Protein AF-0000000066930945 (afdb_homodimer)

Sequence (714 aa):
MKAARYYGVRDVRVEDVQRPQPKDGEILVQIAWCGICGSDLKNYTAGSFGTPTKDRPDIHTGDRLPVTLGHEACGRVAETTAGCPLKVGQAVVIDPRLYCLQCRPCLEKNTHLCDKPGFLGLSGGGGGGFSEYVAVRWQQCYPVPDSLLDNASLIEPLAVARHGLRVSKLKSFQDKTALVLGGGPIGQAVIHNLKAAGTAQILVSEPAALRKAQAANIPSIVLDPKTTNVAEEVKRRTDGVGADVVFDCAGVPSALLAGIDALKKRGTYVMIASWDKPIEVPLVGWMSKEITLEAALAYSDEDFRGVVDDFVAGKFQGAEKMITSRIVLNDFVQQGLQQLLDSKDACVKVLVTPTTAMKAARYYGVRDVRVEDVQRPQPKDGEILVQIAWCGICGSDLKNYTAGSFGTPTKDRPDIHTGDRLPVTLGHEACGRVAETTAGCPLKVGQAVVIDPRLYCLQCRPCLEKNTHLCDKPGFLGLSGGGGGGFSEYVAVRWQQCYPVPDSLLDNASLIEPLAVARHGLRVSKLKSFQDKTALVLGGGPIGQAVIHNLKAAGTAQILVSEPAALRKAQAANIPSIVLDPKTTNVAEEVKRRTDGVGADVVFDCAGVPSALLAGIDALKKRGTYVMIASWDKPIEVPLVGWMSKEITLEAALAYSDEDFRGVVDDFVAGKFQGAEKMITSRIVLNDFVQQGLQQLLDSKDACVKVLVTPTTA

Structure (mmCIF, N/CA/C/O backbone):
data_AF-0000000066930945-model_v1
#
loop_
_entity.id
_entity.type
_entity.pdbx_description
1 polymer 'Chlorophyll synthesis pathway protein BchC'
#
loop_
_atom_site.group_PDB
_atom_site.id
_atom_site.type_symbol
_atom_site.label_atom_id
_atom_site.label_alt_id
_atom_site.label_comp_id
_atom_site.label_asym_id
_atom_site.label_entity_id
_atom_site.label_seq_id
_atom_site.pdbx_PDB_ins_code
_atom_site.Cartn_x
_atom_site.Cartn_y
_atom_site.Cartn_z
_atom_site.occupancy
_atom_site.B_iso_or_equiv
_atom_site.auth_seq_id
_atom_site.auth_comp_id
_atom_site.auth_asym_id
_atom_site.auth_atom_id
_atom_site.pdbx_PDB_model_num
ATOM 1 N N . MET A 1 1 ? -13.367 41.375 15.047 1 95 1 MET A N 1
ATOM 2 C CA . MET A 1 1 ? -11.969 41 14.852 1 95 1 MET A CA 1
ATOM 3 C C . MET A 1 1 ? -11.688 40.688 13.391 1 95 1 MET A C 1
ATOM 5 O O . MET A 1 1 ? -12.594 40.312 12.641 1 95 1 MET A O 1
ATOM 9 N N . LYS A 1 2 ? -10.508 40.844 13.039 1 96.19 2 LYS A N 1
ATOM 10 C CA . LYS A 1 2 ? -10.141 40.531 11.664 1 96.19 2 LYS A CA 1
ATOM 11 C C . LYS A 1 2 ? -9.977 39.031 11.445 1 96.19 2 LYS A C 1
ATOM 13 O O . LYS A 1 2 ? -9.461 38.312 12.312 1 96.19 2 LYS A O 1
ATOM 18 N N . ALA A 1 3 ? -10.453 38.531 10.273 1 97.75 3 ALA A N 1
ATOM 19 C CA . ALA A 1 3 ? -10.32 37.125 9.914 1 97.75 3 ALA A CA 1
ATOM 20 C C . ALA A 1 3 ? -10.289 36.969 8.398 1 97.75 3 ALA A C 1
ATOM 22 O O . ALA A 1 3 ? -10.93 37.719 7.668 1 97.75 3 ALA A O 1
ATOM 23 N N . ALA A 1 4 ? -9.547 36.031 7.945 1 98.12 4 ALA A N 1
ATOM 24 C CA . ALA A 1 4 ? -9.609 35.625 6.547 1 98.12 4 ALA A CA 1
ATOM 25 C C . ALA A 1 4 ? -10.734 34.625 6.316 1 98.12 4 ALA A C 1
ATOM 27 O O . ALA A 1 4 ? -10.609 33.438 6.641 1 98.12 4 ALA A O 1
ATOM 28 N N . ARG A 1 5 ? -11.773 35.062 5.66 1 97.94 5 ARG A N 1
ATOM 29 C CA . ARG A 1 5 ? -12.984 34.281 5.449 1 97.94 5 ARG A CA 1
ATOM 30 C C . ARG A 1 5 ? -13 33.656 4.055 1 97.94 5 ARG A C 1
ATOM 32 O O . ARG A 1 5 ? -12.828 34.375 3.055 1 97.94 5 ARG A O 1
ATOM 39 N N . TYR A 1 6 ? -13.156 32.344 4.039 1 98.25 6 TYR A N 1
ATOM 40 C CA . TYR A 1 6 ? -13.266 31.609 2.789 1 98.25 6 TYR A CA 1
ATOM 41 C C . TYR A 1 6 ? -14.719 31.453 2.369 1 98.25 6 TYR A C 1
ATOM 43 O O . TYR A 1 6 ? -15.508 30.812 3.064 1 98.25 6 TYR A O 1
ATOM 51 N N . TYR A 1 7 ? -15.078 32.031 1.288 1 97.81 7 TYR A N 1
ATOM 52 C CA . TYR A 1 7 ? -16.453 31.984 0.778 1 97.81 7 TYR A CA 1
ATOM 53 C C . TYR A 1 7 ? -16.578 30.953 -0.34 1 97.81 7 TYR A C 1
ATOM 55 O O . TYR A 1 7 ? -17.688 30.578 -0.724 1 97.8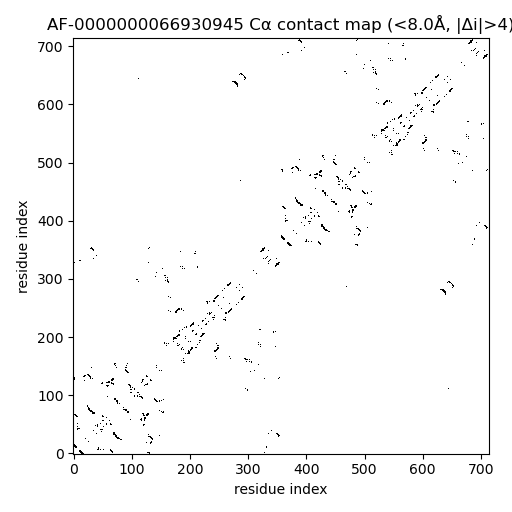1 7 TYR A O 1
ATOM 63 N N . GLY A 1 8 ? -15.492 30.531 -0.854 1 96.75 8 GLY A N 1
ATOM 64 C CA . GLY A 1 8 ? -15.422 29.609 -1.981 1 96.75 8 GLY A CA 1
ATOM 65 C C . GLY A 1 8 ? -14.195 29.812 -2.848 1 96.75 8 GLY A C 1
ATOM 66 O O . GLY A 1 8 ? -13.305 30.594 -2.496 1 96.75 8 GLY A O 1
ATOM 67 N N . VAL A 1 9 ? -14.141 29.172 -3.967 1 96.69 9 VAL A N 1
ATOM 68 C CA . VAL A 1 9 ? -12.984 29.188 -4.863 1 96.69 9 VAL A CA 1
ATOM 69 C C . VAL A 1 9 ? -12.672 30.609 -5.285 1 96.69 9 VAL A C 1
ATOM 71 O O . VAL A 1 9 ? -13.547 31.328 -5.781 1 96.69 9 VAL A O 1
ATOM 74 N N . ARG A 1 10 ? -11.43 31.047 -5.035 1 96.94 10 ARG A N 1
ATOM 75 C CA . ARG A 1 10 ? -10.883 32.344 -5.398 1 96.94 10 ARG A CA 1
ATOM 76 C C . ARG A 1 10 ? -11.633 33.469 -4.699 1 96.94 10 ARG A C 1
ATOM 78 O O . ARG A 1 10 ? -11.633 34.625 -5.164 1 96.94 10 ARG A O 1
ATOM 85 N N . ASP A 1 11 ? -12.312 33.125 -3.635 1 97.69 11 ASP A N 1
ATOM 86 C CA . ASP A 1 11 ? -13.062 34.125 -2.877 1 97.69 11 ASP A CA 1
ATOM 87 C C . ASP A 1 11 ? -12.742 34.031 -1.388 1 97.69 11 ASP A C 1
ATOM 89 O O . ASP A 1 11 ? -13.5 33.469 -0.615 1 97.69 11 ASP A O 1
ATOM 93 N N . VAL A 1 12 ? -11.641 34.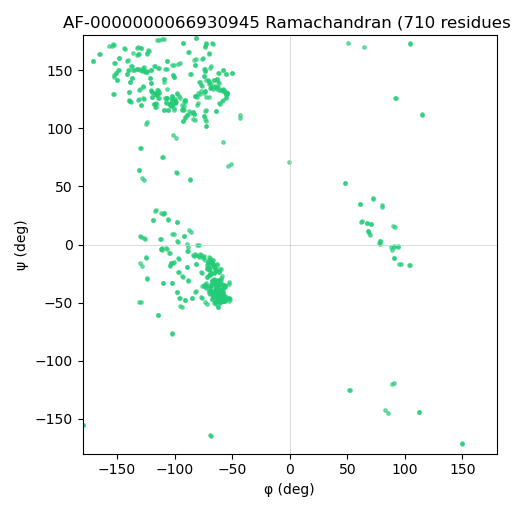656 -1.009 1 98.12 12 VAL A N 1
ATOM 94 C CA . VAL A 1 12 ? -11.219 34.812 0.377 1 98.12 12 VAL A CA 1
ATOM 95 C C . VAL A 1 12 ? -11.133 36.312 0.712 1 98.12 12 VAL A C 1
ATOM 97 O O . VAL A 1 12 ? -10.539 37.094 -0.034 1 98.12 12 VAL A O 1
ATOM 100 N N . ARG A 1 13 ? -11.719 36.688 1.812 1 97.81 13 ARG A N 1
ATOM 101 C CA . ARG A 1 13 ? -11.773 38.094 2.209 1 97.81 13 ARG A CA 1
ATOM 102 C C . ARG A 1 13 ? -11.32 38.281 3.654 1 97.81 13 ARG A C 1
ATOM 104 O O . ARG A 1 13 ? -11.688 37.469 4.523 1 97.81 13 ARG A O 1
ATOM 111 N N . VAL A 1 14 ? -10.492 39.25 3.822 1 97.38 14 VAL A N 1
ATOM 112 C CA . VAL A 1 14 ? -10.188 39.625 5.191 1 97.38 14 VAL A CA 1
ATOM 113 C C . VAL A 1 14 ? -11.219 40.656 5.672 1 97.38 14 VAL A C 1
ATOM 115 O O . VAL A 1 14 ? -11.297 41.781 5.145 1 97.38 14 VAL A O 1
ATOM 118 N N . GLU A 1 15 ? -11.953 40.25 6.617 1 96.75 15 GLU A N 1
ATOM 119 C CA . GLU A 1 15 ? -13.047 41.125 7.062 1 96.75 15 GLU A CA 1
ATOM 120 C C . GLU A 1 15 ? -13.234 41.031 8.578 1 96.75 15 GLU A C 1
ATOM 122 O O . GLU A 1 15 ? -12.594 40.219 9.242 1 96.75 15 GLU A O 1
ATOM 127 N N . ASP A 1 16 ? -14.047 41.969 9.07 1 96.81 16 ASP A N 1
ATOM 128 C CA . ASP A 1 16 ? -14.375 41.938 10.492 1 96.81 16 ASP A CA 1
ATOM 129 C C . ASP A 1 16 ? -15.492 40.938 10.789 1 96.81 16 ASP A C 1
ATOM 131 O O . ASP A 1 16 ? -16.531 40.969 10.133 1 96.81 16 ASP A O 1
ATOM 135 N N . VAL A 1 17 ? -15.203 40.094 11.719 1 96.25 17 VAL A N 1
ATOM 136 C CA . VAL A 1 17 ? -16.188 39.125 12.164 1 96.25 17 VAL A CA 1
ATOM 137 C C . VAL A 1 17 ? -16.328 39.156 13.688 1 96.25 17 VAL A C 1
ATOM 139 O O . VAL A 1 17 ? -15.547 39.844 14.359 1 96.25 17 VAL A O 1
ATOM 142 N N . GLN A 1 18 ? -17.328 38.5 14.18 1 95.38 18 GLN A N 1
ATOM 143 C CA . GLN A 1 18 ? -17.484 38.438 15.625 1 95.38 18 GLN A CA 1
ATOM 144 C C . GLN A 1 18 ? -16.375 37.594 16.266 1 95.38 18 GLN A C 1
ATOM 146 O O . GLN A 1 18 ? -15.992 36.562 15.734 1 95.38 18 GLN A O 1
ATOM 151 N N . ARG A 1 19 ? -15.875 38.156 17.344 1 95.56 19 ARG A N 1
ATOM 152 C CA . ARG A 1 19 ? -14.938 37.375 18.141 1 95.56 19 ARG A CA 1
ATOM 153 C C . ARG A 1 19 ? -15.594 36.062 18.609 1 95.56 19 ARG A C 1
ATOM 155 O O . ARG A 1 19 ? -16.734 36.062 19.062 1 95.56 19 ARG A O 1
ATOM 162 N N . PRO A 1 20 ? -14.93 34.969 18.453 1 95.56 20 PRO A N 1
ATOM 163 C CA . PRO A 1 20 ? -15.547 33.719 18.875 1 95.56 20 PRO A CA 1
ATOM 164 C C . PRO A 1 20 ? -15.82 33.656 20.391 1 95.56 20 PRO A C 1
ATOM 166 O O . PRO A 1 20 ? -15.039 34.219 21.172 1 95.56 20 PRO A O 1
ATOM 169 N N . GLN A 1 21 ? -16.875 33.094 20.719 1 93.88 21 GLN A N 1
ATOM 170 C CA . GLN A 1 21 ? -17.219 32.875 22.109 1 93.88 21 GLN A CA 1
ATOM 171 C C . GLN A 1 21 ? -16.922 31.422 22.516 1 93.88 21 GLN A C 1
ATOM 173 O O . GLN A 1 21 ? -17.562 30.5 22.016 1 93.88 21 GLN A O 1
ATOM 178 N N . PRO A 1 22 ? -15.992 31.25 23.438 1 95.5 22 PRO A N 1
ATOM 179 C CA . PRO A 1 22 ? -15.648 29.891 23.844 1 95.5 22 PRO A CA 1
ATOM 180 C C . PRO A 1 22 ? -16.828 29.141 24.453 1 95.5 22 PRO A C 1
ATOM 182 O O . PRO A 1 22 ? -17.578 29.719 25.25 1 95.5 22 PRO A O 1
ATOM 185 N N . LYS A 1 23 ? -17.016 27.938 24.016 1 93.25 23 LYS A N 1
ATOM 186 C CA . LYS A 1 23 ? -17.969 27.031 24.656 1 93.25 23 LYS A CA 1
ATOM 187 C C . LYS A 1 23 ? -17.359 26.375 25.891 1 93.25 23 LYS A C 1
ATOM 189 O O . LYS A 1 23 ? -16.219 26.672 26.25 1 93.25 23 LYS A O 1
ATOM 194 N N . ASP A 1 24 ? -18.219 25.562 26.547 1 92.06 24 ASP A N 1
ATOM 195 C CA . ASP A 1 24 ? -17.734 24.844 27.719 1 92.06 24 ASP A CA 1
ATOM 196 C C . ASP A 1 24 ? -16.5 24.016 27.375 1 92.06 24 ASP A C 1
ATOM 198 O O . ASP A 1 24 ? -16.484 23.281 26.391 1 92.06 24 ASP A O 1
ATOM 202 N N . GLY A 1 25 ? -15.43 24.234 28.156 1 94.69 25 GLY A N 1
ATOM 203 C CA . GLY A 1 25 ? -14.203 23.484 27.969 1 94.69 25 GLY A CA 1
ATOM 204 C C . GLY A 1 25 ? -13.258 24.125 26.969 1 94.69 25 GLY A C 1
ATOM 205 O O . GLY A 1 25 ? -12.125 23.688 26.797 1 94.69 25 GLY A O 1
ATOM 206 N N . GLU A 1 26 ? -13.711 25.188 26.359 1 97 26 GLU A N 1
ATOM 207 C CA . GLU A 1 26 ? -12.891 25.891 25.375 1 97 26 GLU A CA 1
ATOM 208 C C . GLU A 1 26 ? -12.25 27.141 25.984 1 97 26 GLU A C 1
ATOM 210 O O . GLU A 1 26 ? -12.727 27.656 26.984 1 97 26 GLU A O 1
ATOM 215 N N . ILE A 1 27 ? -11.188 27.531 25.438 1 98.25 27 ILE A N 1
ATOM 216 C CA . ILE A 1 27 ? -10.484 28.75 25.797 1 98.25 27 ILE A CA 1
ATOM 217 C C . ILE A 1 27 ? -10.32 29.625 24.547 1 98.25 27 ILE A C 1
ATOM 219 O O . ILE A 1 27 ? -10.523 29.172 23.422 1 98.25 27 ILE A O 1
ATOM 223 N N . LEU A 1 28 ? -10.016 30.812 24.797 1 98.19 28 LEU A N 1
ATOM 224 C CA . LEU A 1 28 ? -9.711 31.734 23.703 1 98.19 28 LEU A CA 1
ATOM 225 C C . LEU A 1 28 ? -8.211 31.938 23.562 1 98.19 28 LEU A C 1
ATOM 227 O O . LEU A 1 28 ? -7.516 32.188 24.562 1 98.19 28 LEU A O 1
ATOM 231 N N . VAL A 1 29 ? -7.715 31.766 22.422 1 98.38 29 VAL A N 1
ATOM 232 C CA . VAL A 1 29 ? -6.301 31.984 22.125 1 98.38 29 VAL A CA 1
ATOM 233 C C . VAL A 1 29 ? -6.133 33.156 21.188 1 98.38 29 VAL A C 1
ATOM 235 O O . VAL A 1 29 ? -6.816 33.25 20.156 1 98.38 29 VAL A O 1
ATOM 238 N N . GLN A 1 30 ? -5.324 34.125 21.562 1 98.31 30 GLN A N 1
ATOM 239 C CA . GLN A 1 30 ? -4.922 35.188 20.656 1 98.31 30 GLN A CA 1
ATOM 240 C C . GLN A 1 30 ? -3.805 34.719 19.734 1 98.31 30 GLN A C 1
ATOM 242 O O . GLN A 1 30 ? -2.699 34.406 20.188 1 98.31 30 GLN A O 1
ATOM 247 N N . ILE A 1 31 ? -4.051 34.781 18.453 1 98.56 31 ILE A N 1
ATOM 248 C CA . ILE A 1 31 ? -3.143 34.156 17.484 1 98.56 31 ILE A CA 1
ATOM 249 C C . ILE A 1 31 ? -1.903 35.062 17.328 1 98.56 31 ILE A C 1
ATOM 251 O O . ILE A 1 31 ? -2.012 36.281 17.219 1 98.56 31 ILE A O 1
ATOM 255 N N . ALA A 1 32 ? -0.769 34.406 17.406 1 98.31 32 ALA A N 1
ATOM 256 C CA . ALA A 1 32 ? 0.491 35.094 17.094 1 98.31 32 ALA A CA 1
ATOM 257 C C . ALA A 1 32 ? 0.895 34.844 15.648 1 98.31 32 ALA A C 1
ATOM 259 O O . ALA A 1 32 ? 1.149 35.781 14.898 1 98.31 32 ALA A O 1
ATOM 260 N N . TRP A 1 33 ? 0.952 33.594 15.258 1 98.5 33 TRP A N 1
ATOM 261 C CA . TRP A 1 33 ? 1.327 33.188 13.906 1 98.5 33 TRP A CA 1
ATOM 262 C C . TRP A 1 33 ? 0.492 32.031 13.438 1 98.5 33 TRP A C 1
ATOM 264 O O . TRP A 1 33 ? 0.092 31.172 14.242 1 98.5 33 TRP A O 1
ATOM 274 N N . CYS A 1 34 ? 0.205 31.953 12.203 1 98.69 34 CYS A N 1
ATOM 275 C CA . CYS A 1 34 ? -0.412 30.812 11.531 1 98.69 34 CYS A CA 1
ATOM 276 C C . CYS A 1 34 ? 0.222 30.578 10.164 1 98.69 34 CYS A C 1
ATOM 278 O O . CYS A 1 34 ? 0.419 31.531 9.398 1 98.69 34 CYS A O 1
ATOM 280 N N . GLY A 1 35 ? 0.567 29.359 9.93 1 98.25 35 GLY A N 1
ATOM 281 C CA . GLY A 1 35 ? 1.176 29.047 8.648 1 98.25 35 GLY A CA 1
ATOM 282 C C . GLY A 1 35 ? 0.158 28.75 7.562 1 98.25 35 GLY A C 1
ATOM 283 O O . GLY A 1 35 ? -0.917 28.219 7.836 1 98.25 35 GLY A O 1
ATOM 284 N N . ILE A 1 36 ? 0.513 29.125 6.336 1 97.56 36 ILE A N 1
ATOM 285 C CA . ILE A 1 36 ? -0.305 28.75 5.188 1 97.56 36 ILE A CA 1
ATOM 286 C C . ILE A 1 36 ? 0.041 27.328 4.75 1 97.56 36 ILE A C 1
ATOM 288 O O . ILE A 1 36 ? 1.217 27 4.59 1 97.56 36 ILE A O 1
ATOM 292 N N . CYS A 1 37 ? -0.924 26.516 4.637 1 95.94 37 CYS A N 1
ATOM 293 C CA . CYS A 1 37 ? -0.75 25.125 4.254 1 95.94 37 CYS A CA 1
ATOM 294 C C . CYS A 1 37 ? -1.228 24.891 2.824 1 95.94 37 CYS A C 1
ATOM 296 O O . CYS A 1 37 ? -1.98 25.688 2.275 1 95.94 37 CYS A O 1
ATOM 298 N N . GLY A 1 38 ? -0.715 23.812 2.203 1 92.5 38 GLY A N 1
ATOM 299 C CA . GLY A 1 38 ? -1.204 23.422 0.89 1 92.5 38 GLY A CA 1
ATOM 300 C C . GLY A 1 38 ? -2.713 23.281 0.834 1 92.5 38 GLY A C 1
ATOM 301 O O . GLY A 1 38 ? -3.33 23.547 -0.198 1 92.5 38 GLY A O 1
ATOM 302 N N . SER A 1 39 ? -3.324 22.859 1.873 1 93.44 39 SER A N 1
ATOM 303 C CA . SER A 1 39 ? -4.777 22.719 1.93 1 93.44 39 SER A CA 1
ATOM 304 C C . SER A 1 39 ? -5.473 24.062 1.771 1 93.44 39 SER A C 1
ATOM 306 O O . SER A 1 39 ? -6.562 24.141 1.201 1 93.44 39 SER A O 1
ATOM 308 N N . ASP A 1 40 ? -4.891 25.094 2.256 1 96.06 40 ASP A N 1
ATOM 309 C CA . ASP A 1 40 ? -5.445 26.438 2.043 1 96.06 40 ASP A CA 1
ATOM 310 C C . ASP A 1 40 ? -5.434 26.797 0.562 1 96.06 40 ASP A C 1
ATOM 312 O O . ASP A 1 40 ? -6.406 27.359 0.048 1 96.06 40 ASP A O 1
ATOM 316 N N . LEU A 1 41 ? -4.336 26.484 -0.059 1 94.62 41 LEU A N 1
ATOM 317 C CA . LEU A 1 41 ? -4.199 26.766 -1.483 1 94.62 41 LEU A CA 1
ATOM 318 C C . LEU A 1 41 ? -5.191 25.953 -2.301 1 94.62 41 LEU A C 1
ATOM 320 O O . LEU A 1 41 ? -5.777 26.453 -3.26 1 94.62 41 LEU A O 1
ATOM 324 N N . LYS A 1 42 ? -5.316 24.688 -1.904 1 93.69 42 LYS A N 1
ATOM 325 C CA . LYS A 1 42 ? -6.266 23.828 -2.598 1 93.69 42 LYS A CA 1
ATOM 326 C C . LYS A 1 42 ? -7.691 24.359 -2.475 1 93.69 42 LYS A C 1
ATOM 328 O O . LYS A 1 42 ? -8.445 24.359 -3.447 1 93.69 42 LYS A O 1
ATOM 333 N N . ASN A 1 43 ? -8.055 24.734 -1.313 1 94.81 43 ASN A N 1
ATOM 334 C CA . ASN A 1 43 ? -9.367 25.344 -1.129 1 94.81 43 ASN A CA 1
ATOM 335 C C . ASN A 1 43 ? -9.531 26.594 -1.995 1 94.81 43 ASN A C 1
ATOM 337 O O . ASN A 1 43 ? -10.57 26.781 -2.635 1 94.81 43 ASN A O 1
ATOM 341 N N . TYR A 1 44 ? -8.5 27.375 -2.037 1 96.75 44 TYR A N 1
ATOM 342 C CA . TYR A 1 44 ? -8.547 28.625 -2.773 1 96.75 44 TYR A CA 1
ATOM 343 C C . TYR A 1 44 ? -8.656 28.391 -4.273 1 96.75 44 TYR A C 1
ATOM 345 O O . TYR A 1 44 ? -9.328 29.141 -4.984 1 96.75 44 TYR A O 1
ATOM 353 N N . THR A 1 45 ? -8.102 27.312 -4.797 1 95 45 THR A N 1
ATOM 354 C CA . THR A 1 45 ? -8.008 27.125 -6.242 1 95 45 THR A CA 1
ATOM 355 C C . THR A 1 45 ? -9.078 26.156 -6.734 1 95 45 THR A C 1
ATOM 357 O O . THR A 1 45 ? -9.531 26.25 -7.879 1 95 45 THR A O 1
ATOM 360 N N . ALA A 1 46 ? -9.445 25.172 -5.941 1 91.5 46 ALA A N 1
ATOM 361 C CA . ALA A 1 46 ? -10.305 24.094 -6.441 1 91.5 46 ALA A CA 1
ATOM 362 C C . ALA A 1 46 ? -11.508 23.891 -5.527 1 91.5 46 ALA A C 1
ATOM 364 O O . ALA A 1 46 ? -12.555 23.406 -5.965 1 91.5 46 ALA A O 1
ATOM 365 N N . GLY A 1 47 ? -11.383 24.359 -4.445 1 87.56 47 GLY A N 1
ATOM 366 C CA . GLY A 1 47 ? -12.453 24.203 -3.471 1 87.56 47 GLY A CA 1
ATOM 367 C C . GLY A 1 47 ? -12.68 22.75 -3.07 1 87.56 47 GLY A C 1
ATOM 368 O O . GLY A 1 47 ? -12.25 21.828 -3.773 1 87.56 47 GLY A O 1
ATOM 369 N N . SER A 1 48 ? -13.453 22.641 -2.092 1 86.62 48 SER A N 1
ATOM 370 C CA . SER A 1 48 ? -13.914 22.078 -0.823 1 86.62 48 SER A CA 1
ATOM 371 C C . SER A 1 48 ? -12.984 20.984 -0.331 1 86.62 48 SER A C 1
ATOM 373 O O . SER A 1 48 ? -13.375 19.812 -0.255 1 86.62 48 SER A O 1
ATOM 375 N N . PHE A 1 49 ? -11.828 21.328 0.095 1 89.06 49 PHE A N 1
ATOM 376 C CA . PHE A 1 49 ? -10.852 20.453 0.726 1 89.06 49 PHE A CA 1
ATOM 377 C C . PHE A 1 49 ? -10.898 20.594 2.242 1 89.06 49 PHE A C 1
ATOM 379 O O . PHE A 1 49 ? -10.242 21.469 2.807 1 89.06 49 PHE A O 1
ATOM 386 N N . GLY A 1 50 ? -11.672 19.781 2.832 1 91.56 50 GLY A N 1
ATOM 387 C CA . GLY A 1 50 ? -11.844 19.828 4.273 1 91.56 50 GLY A CA 1
ATOM 388 C C . GLY A 1 50 ? -12.773 20.938 4.734 1 91.56 50 GLY A C 1
ATOM 389 O O . GLY A 1 50 ? -12.953 21.141 5.934 1 91.56 50 GLY A O 1
ATOM 390 N N . THR A 1 51 ? -13.297 21.688 3.812 1 96.19 51 THR A N 1
ATOM 391 C CA . THR A 1 51 ? -14.227 22.781 4.125 1 96.19 51 THR A CA 1
ATOM 392 C C . THR A 1 51 ? -15.648 22.391 3.725 1 96.19 51 THR A C 1
ATOM 394 O O . THR A 1 51 ? -15.852 21.609 2.803 1 96.19 51 THR A O 1
ATOM 397 N N . PRO A 1 52 ? -16.578 22.938 4.438 1 96.31 52 PRO A N 1
ATOM 398 C CA . PRO A 1 52 ? -17.969 22.719 4.012 1 96.31 52 PRO A CA 1
ATOM 399 C C . PRO A 1 52 ? -18.328 23.5 2.752 1 96.31 52 PRO A C 1
ATOM 401 O O . PRO A 1 52 ? -17.484 24.219 2.201 1 96.31 52 PRO A O 1
ATOM 404 N N . THR A 1 53 ? -19.453 23.25 2.252 1 95.5 53 THR A N 1
ATOM 405 C CA . THR A 1 53 ? -20.047 24.094 1.206 1 95.5 53 THR A CA 1
ATOM 406 C C . THR A 1 53 ? -21.297 24.797 1.713 1 95.5 53 THR A C 1
ATOM 408 O O . THR A 1 53 ? -21.703 24.609 2.865 1 95.5 53 THR A O 1
ATOM 411 N N . LYS A 1 54 ? -21.828 25.641 0.826 1 94.25 54 LYS A N 1
ATOM 412 C CA . LYS A 1 54 ? -23.062 26.328 1.193 1 94.25 54 LYS A CA 1
ATOM 413 C C . LYS A 1 54 ? -24.203 25.328 1.394 1 94.25 54 LYS A C 1
ATOM 415 O O . LYS A 1 54 ? -25.047 25.516 2.271 1 94.25 54 LYS A O 1
ATOM 420 N N . ASP A 1 55 ? -24.203 24.234 0.681 1 94.5 55 ASP A N 1
ATOM 421 C CA . ASP A 1 55 ? -25.312 23.281 0.678 1 94.5 55 ASP A CA 1
ATOM 422 C C . ASP A 1 55 ? -24.969 22.047 1.519 1 94.5 55 ASP A C 1
ATOM 424 O O . ASP A 1 55 ? -25.859 21.25 1.836 1 94.5 55 ASP A O 1
ATOM 428 N N . ARG A 1 56 ? -23.75 21.844 1.836 1 93.25 56 ARG A N 1
ATOM 429 C CA . ARG A 1 56 ? -23.312 20.672 2.594 1 93.25 56 ARG A CA 1
ATOM 430 C C . ARG A 1 56 ? -22.547 21.094 3.854 1 93.25 56 ARG A C 1
ATOM 432 O O . ARG A 1 56 ? -21.344 21.344 3.807 1 93.25 56 ARG A O 1
ATOM 439 N N . PRO A 1 57 ? -23.188 21 4.98 1 96.75 57 PRO A N 1
ATOM 440 C CA . PRO A 1 57 ? -22.531 21.375 6.234 1 96.75 57 PRO A CA 1
ATOM 441 C C . PRO A 1 57 ? -21.406 20.438 6.629 1 96.75 57 PRO A C 1
ATOM 443 O O . PRO A 1 57 ? -21.406 19.266 6.234 1 96.75 57 PRO A O 1
ATOM 446 N N . ASP A 1 58 ? -20.484 20.953 7.367 1 96.81 58 ASP A N 1
ATOM 447 C CA . ASP A 1 58 ? -19.406 20.109 7.887 1 96.81 58 ASP A CA 1
ATOM 448 C C . ASP A 1 58 ? -19.953 19.031 8.812 1 96.81 58 ASP A C 1
ATOM 450 O O . ASP A 1 58 ? -20.828 19.281 9.625 1 96.81 58 ASP A O 1
ATOM 454 N N . ILE A 1 59 ? -19.453 17.891 8.719 1 94.44 59 ILE A N 1
ATOM 455 C CA . ILE A 1 59 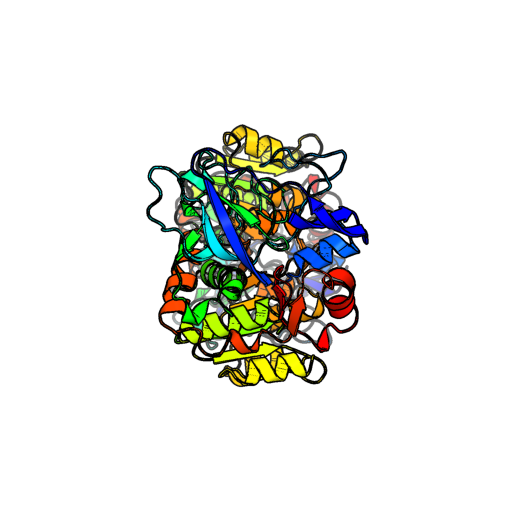? -19.984 16.734 9.406 1 94.44 59 ILE A CA 1
ATOM 456 C C . ILE A 1 59 ? -19.688 16.828 10.898 1 94.44 59 ILE A C 1
ATOM 458 O O . ILE A 1 59 ? -20.422 16.297 11.727 1 94.44 59 ILE A O 1
ATOM 462 N N . HIS A 1 60 ? -18.609 17.516 11.289 1 95.44 60 HIS A N 1
ATOM 463 C CA . HIS A 1 60 ? -18.234 17.625 12.695 1 95.44 60 HIS A CA 1
ATOM 464 C C . HIS A 1 60 ? -18.859 18.859 13.328 1 95.44 60 HIS A C 1
ATOM 466 O O . HIS A 1 60 ? -19.469 18.781 14.391 1 95.44 60 HIS A O 1
ATOM 472 N N . THR A 1 61 ? -18.734 20.016 12.641 1 95.69 61 THR A N 1
ATOM 473 C CA . THR A 1 61 ? -19.094 21.281 13.258 1 95.69 61 THR A CA 1
ATOM 474 C C . THR A 1 61 ? -20.516 21.703 12.883 1 95.69 61 THR A C 1
ATOM 476 O O . THR A 1 61 ? -21.109 22.547 13.555 1 95.69 61 THR A O 1
ATOM 479 N N . GLY A 1 62 ? -21.031 21.219 11.781 1 96.38 62 GLY A N 1
ATOM 480 C CA . GLY A 1 62 ? -22.312 21.641 11.266 1 96.38 62 GLY A CA 1
ATOM 481 C C . GLY A 1 62 ? -22.281 22.969 10.555 1 96.38 62 GLY A C 1
ATOM 482 O O . GLY A 1 62 ? -23.297 23.469 10.086 1 96.38 62 GLY A O 1
ATOM 483 N N . ASP A 1 63 ? -21.125 23.562 10.414 1 96.5 63 ASP A N 1
ATOM 484 C CA . ASP A 1 63 ? -20.984 24.891 9.812 1 96.5 63 ASP A CA 1
ATOM 485 C C . ASP A 1 63 ? -21.125 24.812 8.297 1 96.5 63 ASP A C 1
ATOM 487 O O . ASP A 1 63 ? -20.938 23.766 7.695 1 96.5 63 ASP A O 1
ATOM 491 N N . ARG A 1 64 ? -21.422 25.906 7.707 1 97.06 64 ARG A N 1
ATOM 492 C CA . ARG A 1 64 ? -21.438 26.141 6.266 1 97.06 64 ARG A CA 1
ATOM 493 C C . ARG A 1 64 ? -20.5 27.297 5.895 1 97.06 64 ARG A C 1
ATOM 495 O O . ARG A 1 64 ? -20.016 28.016 6.77 1 97.06 64 ARG A O 1
ATOM 502 N N . LEU A 1 65 ? -20.234 27.406 4.625 1 96.69 65 LEU A N 1
ATOM 503 C CA . LEU A 1 65 ? -19.453 28.547 4.188 1 96.69 65 LEU A CA 1
ATOM 504 C C . LEU A 1 65 ? -20.172 29.859 4.508 1 96.69 65 LEU A C 1
ATOM 506 O O . LEU A 1 65 ? -21.406 29.906 4.477 1 96.69 65 LEU A O 1
ATOM 510 N N . PRO A 1 66 ? -19.516 30.859 4.789 1 97.31 66 PRO A N 1
ATOM 511 C CA . PRO A 1 66 ? -18.047 30.984 4.828 1 97.31 66 PRO A CA 1
ATOM 512 C C . PRO A 1 66 ? -17.453 30.469 6.133 1 97.31 66 PRO A C 1
ATOM 514 O O . PRO A 1 66 ? -18.125 30.438 7.16 1 97.31 66 PRO A O 1
ATOM 517 N N . VAL A 1 67 ? -16.203 30.047 6.125 1 97.44 67 VAL A N 1
ATOM 518 C CA . VAL A 1 67 ? -15.461 29.641 7.309 1 97.44 67 VAL A CA 1
ATOM 519 C C . VAL A 1 67 ? -14.141 30.406 7.371 1 97.44 67 VAL A C 1
ATOM 521 O O . VAL A 1 67 ? -13.664 30.922 6.359 1 97.44 67 VAL A O 1
ATOM 524 N N . THR A 1 68 ? -13.602 30.625 8.594 1 97.69 68 THR A N 1
ATOM 525 C CA . THR A 1 68 ? -12.281 31.203 8.773 1 97.69 68 THR A CA 1
ATOM 526 C C . THR A 1 68 ? -11.188 30.172 8.539 1 97.69 68 THR A C 1
ATOM 528 O O . THR A 1 68 ? -11.211 29.094 9.133 1 97.69 68 THR A O 1
ATOM 531 N N . LEU A 1 69 ? -10.172 30.453 7.707 1 97.56 69 LEU A N 1
ATOM 532 C CA . LEU A 1 69 ? -9.109 29.516 7.355 1 97.56 69 LEU A CA 1
ATOM 533 C C . LEU A 1 69 ? -7.969 29.578 8.359 1 97.56 69 LEU A C 1
ATOM 535 O O . LEU A 1 69 ? -7.898 30.516 9.164 1 97.56 69 LEU A O 1
ATOM 539 N N . GLY A 1 70 ? -7.117 28.578 8.297 1 98.06 70 GLY A N 1
ATOM 540 C CA . GLY A 1 70 ? -5.891 28.547 9.078 1 98.06 70 GLY A CA 1
ATOM 541 C C . GLY A 1 70 ? -5.867 27.438 10.109 1 98.06 70 GLY A C 1
ATOM 542 O O . GLY A 1 70 ? -6.613 27.484 11.094 1 98.06 70 GLY A O 1
ATOM 543 N N . HIS A 1 71 ? -4.992 26.438 9.922 1 98.12 71 HIS A N 1
ATOM 544 C CA . HIS A 1 71 ? -5.008 25.328 10.859 1 98.12 71 HIS A CA 1
ATOM 545 C C . HIS A 1 71 ? -3.605 25.031 11.383 1 98.12 71 HIS A C 1
ATOM 547 O O . HIS A 1 71 ? -3.393 24.016 12.062 1 98.12 71 HIS A O 1
ATOM 553 N N . GLU A 1 72 ? -2.615 25.859 11.078 1 98.5 72 GLU A N 1
ATOM 554 C CA . GLU A 1 72 ? -1.268 25.797 11.641 1 98.5 72 GLU A CA 1
ATOM 555 C C . GLU A 1 72 ? -0.99 26.969 12.562 1 98.5 72 GLU A C 1
ATOM 557 O O . GLU A 1 72 ? -0.151 27.828 12.266 1 98.5 72 GLU A O 1
ATOM 562 N N . ALA A 1 73 ? -1.544 26.969 13.773 1 98.5 73 ALA A N 1
ATOM 563 C CA . ALA A 1 73 ? -1.61 28.219 14.523 1 98.5 73 ALA A CA 1
ATOM 564 C C . ALA A 1 73 ? -0.935 28.062 15.883 1 98.5 73 ALA A C 1
ATOM 566 O O . ALA A 1 73 ? -0.918 26.984 16.469 1 98.5 73 ALA A O 1
ATOM 567 N N . CYS A 1 74 ? -0.371 29.125 16.375 1 98.75 74 CYS A N 1
ATOM 568 C CA . CYS A 1 74 ? 0.137 29.297 17.719 1 98.75 74 CYS A CA 1
ATOM 569 C C . CYS A 1 74 ? -0.169 30.703 18.234 1 98.75 74 CYS A C 1
ATOM 571 O O . CYS A 1 74 ? -0.495 31.594 17.469 1 98.75 74 CYS A O 1
ATOM 573 N N . GLY A 1 75 ? -0.168 30.828 19.484 1 98.5 75 GLY A N 1
ATOM 574 C CA . GLY A 1 75 ? -0.478 32.125 20.094 1 98.5 75 GLY A CA 1
ATOM 575 C C . GLY A 1 75 ? -0.42 32.094 21.609 1 98.5 75 GLY A C 1
ATOM 576 O O . GLY A 1 75 ? 0.374 31.344 22.188 1 98.5 75 GLY A O 1
ATOM 577 N N . ARG A 1 76 ? -1.173 33.031 22.188 1 98.62 76 ARG A N 1
ATOM 578 C CA . ARG A 1 76 ? -1.219 33.125 23.641 1 98.62 76 ARG A CA 1
ATOM 579 C C . ARG A 1 76 ? -2.646 32.969 24.156 1 98.62 76 ARG A C 1
ATOM 581 O O . ARG A 1 76 ? -3.592 33.469 23.547 1 98.62 76 ARG A O 1
ATOM 588 N N . VAL A 1 77 ? -2.752 32.312 25.297 1 98.69 77 VAL A N 1
ATOM 589 C CA . VAL A 1 77 ? -4.055 32.188 25.938 1 98.69 77 VAL A CA 1
ATOM 590 C C . VAL A 1 77 ? -4.605 33.562 26.297 1 98.69 77 VAL A C 1
ATOM 592 O O . VAL A 1 77 ? -3.955 34.344 27 1 98.69 77 VAL A O 1
ATOM 595 N N . ALA A 1 78 ? -5.75 33.844 25.766 1 98.19 78 ALA A N 1
ATOM 596 C CA . ALA A 1 78 ? -6.383 35.156 26.031 1 98.19 78 ALA A CA 1
ATOM 597 C C . ALA A 1 78 ? -7.43 35.031 27.141 1 98.19 78 ALA A C 1
ATOM 599 O O . ALA A 1 78 ? -7.605 35.938 27.938 1 98.19 78 ALA A O 1
ATOM 600 N N . GLU A 1 79 ? -8.18 33.969 27.109 1 97.88 79 GLU A N 1
ATOM 601 C CA . GLU A 1 79 ? -9.188 33.625 28.109 1 97.88 79 GLU A CA 1
ATOM 602 C C . GLU A 1 79 ? -9.164 32.125 28.438 1 97.88 79 GLU A C 1
ATOM 604 O O . GLU A 1 79 ? -8.984 31.312 27.547 1 97.88 79 GLU A O 1
ATOM 609 N N . THR A 1 80 ? -9.32 31.844 29.719 1 97.25 80 THR A N 1
ATOM 610 C CA . THR A 1 80 ? -9.336 30.453 30.172 1 97.25 80 THR A CA 1
ATOM 611 C C . THR A 1 80 ? -10.734 30.062 30.641 1 97.25 80 THR A C 1
ATOM 613 O O . THR A 1 80 ? -11.695 30.812 30.484 1 97.25 80 THR A O 1
ATOM 616 N N . THR A 1 81 ? -10.906 28.859 31 1 95.94 81 THR A N 1
ATOM 617 C CA . THR A 1 81 ? -12.148 28.328 31.531 1 95.94 81 THR A CA 1
ATOM 618 C C . THR A 1 81 ? -11.891 27.531 32.812 1 95.94 81 THR A C 1
ATOM 620 O O . THR A 1 81 ? -10.742 27.266 33.156 1 95.94 81 THR A O 1
ATOM 623 N N . ALA A 1 82 ? -12.977 27.297 33.531 1 94.12 82 ALA A N 1
ATOM 624 C CA . ALA A 1 82 ? -12.852 26.531 34.75 1 94.12 82 ALA A CA 1
ATOM 625 C C . ALA A 1 82 ? -12.219 25.172 34.5 1 94.12 82 ALA A C 1
ATOM 627 O O . ALA A 1 82 ? -12.602 24.484 33.531 1 94.12 82 ALA A O 1
ATOM 628 N N . GLY A 1 83 ? -11.227 24.828 35.281 1 95 83 GLY A N 1
ATOM 629 C CA . GLY A 1 83 ? -10.609 23.516 35.188 1 95 83 GLY A CA 1
ATOM 630 C C . GLY A 1 83 ? -9.43 23.484 34.219 1 95 83 GLY A C 1
ATOM 631 O O . GLY A 1 83 ? -8.719 22.484 34.125 1 95 83 GLY A O 1
ATOM 632 N N . CYS A 1 84 ? -9.25 24.5 33.438 1 97 84 CYS A N 1
ATOM 633 C CA . CYS A 1 84 ? -8.141 24.594 32.5 1 97 84 CYS A CA 1
ATOM 634 C C . CYS A 1 84 ? -6.816 24.797 33.219 1 97 84 CYS A C 1
ATOM 636 O O . CYS A 1 84 ? -6.688 25.703 34.031 1 97 84 CYS A O 1
ATOM 638 N N . PRO A 1 85 ? -5.848 23.984 32.938 1 97.69 85 PRO A N 1
ATOM 639 C CA . PRO A 1 85 ? -4.547 24.141 33.594 1 97.69 85 PRO A CA 1
ATOM 640 C C . PRO A 1 85 ? -3.697 25.25 33 1 97.69 85 PRO A C 1
ATOM 642 O O . PRO A 1 85 ? -2.654 25.609 33.531 1 97.69 85 PRO A O 1
ATOM 645 N N . LEU A 1 86 ? -4.031 25.812 31.891 1 98.25 86 LEU A N 1
ATOM 646 C CA . LEU A 1 86 ? -3.287 26.891 31.234 1 98.25 86 LEU A CA 1
ATOM 647 C C . LEU A 1 86 ? -3.617 28.234 31.859 1 98.25 86 LEU A C 1
ATOM 649 O O . LEU A 1 86 ? -4.676 28.406 32.469 1 98.25 86 LEU A O 1
ATOM 653 N N . LYS A 1 87 ? -2.699 29.203 31.641 1 98.06 87 LYS A N 1
ATOM 654 C CA . LYS A 1 87 ? -2.881 30.547 32.188 1 98.06 87 LYS A CA 1
ATOM 655 C C . LYS A 1 87 ? -2.975 31.578 31.078 1 98.06 87 LYS A C 1
ATOM 657 O O . LYS A 1 87 ? -2.371 31.422 30.016 1 98.06 87 LYS A O 1
ATOM 662 N N . VAL A 1 88 ? -3.658 32.625 31.438 1 98.31 88 VAL A N 1
ATOM 663 C CA . VAL A 1 88 ? -3.721 33.75 30.516 1 98.31 88 VAL A CA 1
ATOM 664 C C . VAL A 1 88 ? -2.311 34.25 30.234 1 98.31 88 VAL A C 1
ATOM 666 O O . VAL A 1 88 ? -1.507 34.406 31.156 1 98.31 88 VAL A O 1
ATOM 669 N N . GLY A 1 89 ? -2.023 34.469 28.953 1 98.38 89 GLY A N 1
ATOM 670 C CA . GLY A 1 89 ? -0.716 34.969 28.547 1 98.38 89 GLY A CA 1
ATOM 671 C C . GLY A 1 89 ? 0.237 33.844 28.141 1 98.38 89 GLY A C 1
ATOM 672 O O . GLY A 1 89 ? 1.257 34.125 27.5 1 98.38 89 GLY A O 1
ATOM 673 N N . GLN A 1 90 ? -0.053 32.656 28.5 1 98.5 90 GLN A N 1
ATOM 674 C CA . GLN A 1 90 ? 0.826 31.516 28.219 1 98.5 90 GLN A CA 1
ATOM 675 C C . GLN A 1 90 ? 0.898 31.234 26.719 1 98.5 90 GLN A C 1
ATOM 677 O O . GLN A 1 90 ? -0.121 31.266 26.031 1 98.5 90 GLN A O 1
ATOM 682 N N . ALA A 1 91 ? 2.129 31.031 26.203 1 98.75 91 ALA A N 1
ATOM 683 C CA . ALA A 1 91 ? 2.324 30.672 24.797 1 98.75 91 ALA A CA 1
ATOM 684 C C . ALA A 1 91 ? 1.914 29.219 24.531 1 98.75 91 ALA A C 1
ATOM 686 O O . ALA A 1 91 ? 2.287 28.312 25.281 1 98.75 91 ALA A O 1
ATOM 687 N N . VAL A 1 92 ? 1.122 28.984 23.484 1 98.88 92 VAL A N 1
ATOM 688 C CA . VAL A 1 92 ? 0.661 27.641 23.156 1 98.88 92 VAL A CA 1
ATOM 689 C C . VAL A 1 92 ? 0.68 27.438 21.641 1 98.88 92 VAL A C 1
ATOM 691 O O . VAL A 1 92 ? 0.637 28.406 20.875 1 98.88 92 VAL A O 1
ATOM 694 N N . VAL A 1 93 ? 0.882 26.25 21.203 1 98.88 93 VAL A N 1
ATOM 695 C CA . VAL A 1 93 ? 0.572 25.812 19.844 1 98.88 93 VAL A CA 1
ATOM 696 C C . VAL A 1 93 ? -0.737 25.031 19.844 1 98.88 93 VAL A C 1
ATOM 698 O O . VAL A 1 93 ? -1.048 24.328 20.797 1 98.88 93 VAL A O 1
ATOM 701 N N . ILE A 1 94 ? -1.497 25.172 18.766 1 98.69 94 ILE A N 1
ATOM 702 C CA . ILE A 1 94 ? -2.84 24.594 18.703 1 98.69 94 ILE A CA 1
ATOM 703 C C . ILE A 1 94 ? -2.83 23.344 17.844 1 98.69 94 ILE A C 1
ATOM 705 O O . ILE A 1 94 ? -2.342 23.375 16.703 1 98.69 94 ILE A O 1
ATOM 709 N N . ASP A 1 95 ? -3.219 22.188 18.375 1 98.69 95 ASP A N 1
ATOM 710 C CA . ASP A 1 95 ? -3.66 21.047 17.562 1 98.69 95 ASP A CA 1
ATOM 711 C C . ASP A 1 95 ? -5.043 21.297 16.969 1 98.69 95 ASP A C 1
ATOM 713 O O . ASP A 1 95 ? -6.047 21.266 17.688 1 98.69 95 ASP A O 1
ATOM 717 N N . PRO A 1 96 ? -5.117 21.562 15.672 1 98.19 96 PRO A N 1
ATOM 718 C CA . PRO A 1 96 ? -6.363 22.031 15.07 1 98.19 96 PRO A CA 1
ATOM 719 C C . PRO A 1 96 ? -7.367 20.906 14.828 1 98.19 96 PRO A C 1
ATOM 721 O O . PRO A 1 96 ? -8.484 21.156 14.367 1 98.19 96 PRO A O 1
ATOM 724 N N . ARG A 1 97 ? -7.102 19.688 15.125 1 97.69 97 ARG A N 1
ATOM 725 C CA . ARG A 1 97 ? -7.98 18.562 14.812 1 97.69 97 ARG A CA 1
ATOM 726 C C . ARG A 1 97 ? -9.242 18.594 15.664 1 97.69 97 ARG A C 1
ATOM 728 O O . ARG A 1 97 ? -9.195 18.953 16.844 1 97.69 97 ARG A O 1
ATOM 735 N N . LEU A 1 98 ? -10.273 18.266 15 1 96.69 98 LEU A N 1
ATOM 736 C CA . LEU A 1 98 ? -11.555 18.062 15.656 1 96.69 98 LEU A CA 1
ATOM 737 C C . LEU A 1 98 ? -12.008 16.609 15.531 1 96.69 98 LEU A C 1
ATOM 739 O O . LEU A 1 98 ? -11.945 16.031 14.445 1 96.69 98 LEU A O 1
ATOM 743 N N . TYR A 1 99 ? -12.375 15.977 16.609 1 96.5 99 TYR A N 1
ATOM 744 C CA . TYR A 1 99 ? -12.812 14.586 16.609 1 96.5 99 TYR A CA 1
ATOM 745 C C . TYR A 1 99 ? -13.844 14.336 17.703 1 96.5 99 TYR A C 1
ATOM 747 O O . TYR A 1 99 ? -13.922 15.086 18.672 1 96.5 99 TYR A O 1
ATOM 755 N N . CYS A 1 100 ? -14.641 13.297 17.656 1 95.44 100 CYS A N 1
ATOM 756 C CA . CYS A 1 100 ? -15.898 13.172 18.391 1 95.44 100 CYS A CA 1
ATOM 757 C C . CYS A 1 100 ? -15.672 12.555 19.766 1 95.44 100 CYS A C 1
ATOM 759 O O . CYS A 1 100 ? -16.547 12.617 20.625 1 95.44 100 CYS A O 1
ATOM 761 N N . LEU A 1 101 ? -14.578 11.867 20.016 1 94.44 101 LEU A N 1
ATOM 762 C CA . LEU A 1 101 ? -14.18 11.258 21.281 1 94.44 101 LEU A CA 1
ATOM 763 C C . LEU A 1 101 ? -15.086 10.086 21.641 1 94.44 101 LEU A C 1
ATOM 765 O O . LEU A 1 101 ? -14.977 9.516 22.734 1 94.44 101 LEU A O 1
ATOM 769 N N . GLN A 1 102 ? -15.961 9.656 20.688 1 96 102 GLN A N 1
ATOM 770 C CA . GLN A 1 102 ? -16.953 8.641 21.016 1 96 102 GLN A CA 1
ATOM 771 C C . GLN A 1 102 ? -16.859 7.445 20.078 1 96 102 GLN A C 1
ATOM 773 O O . GLN A 1 102 ? -17.266 6.34 20.422 1 96 102 GLN A O 1
ATOM 778 N N . CYS A 1 103 ? -16.438 7.703 18.922 1 95.88 103 CYS A N 1
ATOM 779 C CA . CYS A 1 103 ? -16.375 6.609 17.969 1 95.88 103 CYS A CA 1
ATOM 780 C C . CYS A 1 103 ? -15.219 5.664 18.281 1 95.88 103 CYS A C 1
ATOM 782 O O . CYS A 1 103 ? -14.391 5.961 19.141 1 95.88 103 CYS A O 1
ATOM 784 N N . ARG A 1 104 ? -15.18 4.539 17.609 1 94.44 104 ARG A N 1
ATOM 785 C CA . ARG A 1 104 ? -14.211 3.492 17.891 1 94.44 104 ARG A CA 1
ATOM 786 C C . ARG A 1 104 ? -12.781 4.008 17.719 1 94.44 104 ARG A C 1
ATOM 788 O O . ARG A 1 104 ? -11.945 3.857 18.609 1 94.44 104 ARG A O 1
ATOM 795 N N . PRO A 1 105 ? -12.484 4.688 16.625 1 95.94 105 PRO A N 1
ATOM 796 C CA . PRO A 1 105 ? -11.117 5.203 16.5 1 95.94 105 PRO A CA 1
ATOM 797 C C . PRO A 1 105 ? -10.734 6.164 17.609 1 95.94 105 PRO A C 1
ATOM 799 O O . PRO A 1 105 ? -9.609 6.117 18.125 1 95.94 105 PRO A O 1
ATOM 802 N N . CYS A 1 106 ? -11.609 7.004 18 1 96.5 106 CYS A N 1
ATOM 803 C CA . CYS A 1 106 ? -11.32 7.945 19.078 1 96.5 106 CYS A CA 1
ATOM 804 C C . CYS A 1 106 ? -11.07 7.211 20.391 1 96.5 106 CYS A C 1
ATOM 806 O O . CYS A 1 106 ? -10.133 7.539 21.125 1 96.5 106 CYS A O 1
ATOM 808 N N . LEU A 1 107 ? -11.852 6.195 20.594 1 95.56 107 LEU A N 1
ATOM 809 C CA . LEU A 1 107 ? -11.719 5.434 21.828 1 95.56 107 LEU A CA 1
ATOM 810 C C . LEU A 1 107 ? -10.414 4.637 21.844 1 95.56 107 LEU A C 1
ATOM 812 O O . LEU A 1 107 ? -9.867 4.355 22.906 1 95.56 107 LEU A O 1
ATOM 816 N N . GLU A 1 108 ? -9.922 4.305 20.688 1 94.62 108 GLU A N 1
ATOM 817 C CA . GLU A 1 108 ? -8.672 3.559 20.547 1 94.62 108 GLU A CA 1
ATOM 818 C C . GLU A 1 108 ? -7.477 4.5 20.406 1 94.62 108 GLU A C 1
ATOM 820 O O . GLU A 1 108 ? -6.375 4.066 20.078 1 94.62 108 GLU A O 1
ATOM 825 N N . LYS A 1 109 ? -7.633 5.781 20.562 1 94.69 109 LYS A N 1
ATOM 826 C CA . LYS A 1 109 ? -6.617 6.832 20.547 1 94.69 109 LYS A CA 1
ATOM 827 C C . LYS A 1 109 ? -6.074 7.047 19.141 1 94.69 109 LYS A C 1
ATOM 829 O O . LYS A 1 109 ? -4.934 7.48 18.953 1 94.69 109 LYS A O 1
ATOM 834 N N . ASN A 1 110 ? -6.84 6.551 18.188 1 95.44 110 ASN A N 1
ATOM 835 C CA . ASN A 1 110 ? -6.594 6.883 16.781 1 95.44 110 ASN A CA 1
ATOM 836 C C . ASN A 1 110 ? -7.516 8 16.297 1 95.44 110 ASN A C 1
ATOM 838 O O . ASN A 1 110 ? -8.211 7.844 15.297 1 95.44 110 ASN A O 1
ATOM 842 N N . THR A 1 111 ? -7.34 9.133 16.953 1 96.56 111 THR A N 1
ATOM 843 C CA . THR A 1 111 ? -8.32 10.211 16.812 1 96.56 111 THR A CA 1
ATOM 844 C C . THR A 1 111 ? -8.273 10.82 15.422 1 96.56 111 THR A C 1
ATOM 846 O O . THR A 1 111 ? -9.258 11.391 14.953 1 96.56 111 THR A O 1
ATOM 849 N N . HIS A 1 112 ? -7.09 10.719 14.727 1 97.12 112 HIS A N 1
ATOM 850 C CA . HIS A 1 112 ? -6.984 11.266 13.383 1 97.12 112 HIS A CA 1
ATOM 851 C C . HIS A 1 112 ? -7.855 10.492 12.398 1 97.12 112 HIS A C 1
ATOM 853 O O . HIS A 1 112 ? -8.125 10.961 11.289 1 97.12 112 HIS A O 1
ATOM 859 N N . LEU A 1 113 ? -8.352 9.305 12.812 1 97.81 113 LEU A N 1
ATOM 860 C CA . LEU A 1 113 ? -9.227 8.484 11.984 1 97.81 113 LEU A CA 1
ATOM 861 C C . LEU A 1 113 ? -10.664 8.555 12.477 1 97.81 113 LEU A C 1
ATOM 863 O O . LEU A 1 113 ? -11.461 7.648 12.219 1 97.81 113 LEU A O 1
ATOM 867 N N . CYS A 1 114 ? -11.047 9.562 13.203 1 97.69 114 CYS A N 1
ATOM 868 C CA . CYS A 1 114 ? -12.391 9.766 13.719 1 97.69 114 CYS A CA 1
ATOM 869 C C . CYS A 1 114 ? -13.43 9.625 12.617 1 97.69 114 CYS A C 1
ATOM 871 O O . CYS A 1 114 ? -13.188 10.023 11.477 1 97.69 114 CYS A O 1
ATOM 873 N N . ASP A 1 115 ? -14.656 9.125 12.93 1 96.12 115 ASP A N 1
ATOM 874 C CA . ASP A 1 115 ? -15.75 8.969 11.977 1 96.12 115 ASP A CA 1
ATOM 875 C C . ASP A 1 115 ? -16.328 10.32 11.578 1 96.12 115 ASP A C 1
ATOM 877 O O . ASP A 1 115 ? -17.031 10.43 10.57 1 96.12 115 ASP A O 1
ATOM 881 N N . LYS A 1 116 ? -16.062 11.312 12.336 1 96.06 116 LYS A N 1
ATOM 882 C CA . LYS A 1 116 ? -16.484 12.68 12.062 1 96.06 116 LYS A CA 1
ATOM 883 C C . LYS A 1 116 ? -15.328 13.656 12.203 1 96.06 116 LYS A C 1
ATOM 885 O O . LYS A 1 116 ? -15.375 14.578 13.023 1 96.06 116 LYS A O 1
ATOM 890 N N . PRO A 1 117 ? -14.375 13.477 11.359 1 96.06 117 PRO A N 1
ATOM 891 C CA . PRO A 1 117 ? -13.172 14.305 11.508 1 96.06 117 PRO A CA 1
ATOM 892 C C . PRO A 1 117 ? -13.383 15.75 11.07 1 96.06 117 PRO A C 1
ATOM 894 O O . PRO A 1 117 ? -14.25 16.016 10.234 1 96.06 117 PRO A O 1
ATOM 897 N N . GLY A 1 118 ? -12.695 16.641 11.633 1 95.44 118 GLY A N 1
ATOM 898 C CA . GLY A 1 118 ? -12.648 18.047 11.242 1 95.44 118 GLY A CA 1
ATOM 899 C C . GLY A 1 118 ? -11.336 18.719 11.602 1 95.44 118 GLY A C 1
ATOM 900 O O . GLY A 1 118 ? -10.484 18.125 12.258 1 95.44 118 GLY A O 1
ATOM 901 N N . PHE A 1 119 ? -11.156 19.891 11.141 1 96.69 119 PHE A N 1
ATOM 902 C CA . PHE A 1 119 ? -10 20.734 11.445 1 96.69 119 PHE A CA 1
ATOM 903 C C . PHE A 1 119 ? -10.422 22.172 11.688 1 96.69 119 PHE A C 1
ATOM 905 O O . PHE A 1 119 ? -11.078 22.797 10.844 1 96.69 119 PHE A O 1
ATOM 912 N N . LEU A 1 120 ? -10.055 22.641 12.883 1 96.38 120 LEU A N 1
ATOM 913 C CA . LEU A 1 120 ? -10.188 24.094 13.07 1 96.38 120 LEU A CA 1
ATOM 914 C C . LEU A 1 120 ? -9.438 24.844 11.984 1 96.38 120 LEU A C 1
ATOM 916 O O . LEU A 1 120 ? -8.281 24.547 11.695 1 96.38 120 LEU A O 1
ATOM 920 N N . GLY A 1 121 ? -10.102 25.766 11.383 1 96.75 121 GLY A N 1
ATOM 921 C CA . GLY A 1 121 ? -9.469 26.516 10.305 1 96.75 121 GLY A CA 1
ATOM 922 C C . GLY A 1 121 ? -9.758 25.953 8.93 1 96.75 121 GLY A C 1
ATOM 923 O O . GLY A 1 121 ? -9.289 26.469 7.922 1 96.75 121 GLY A O 1
ATOM 924 N N . LEU A 1 122 ? -10.508 24.828 8.852 1 96.62 122 LEU A N 1
ATOM 925 C CA . LEU A 1 122 ? -11.031 24.266 7.613 1 96.62 122 LEU A CA 1
ATOM 926 C C . LEU A 1 122 ? -12.523 23.984 7.738 1 96.62 122 LEU A C 1
ATOM 928 O O . LEU A 1 122 ? -13.312 24.391 6.891 1 96.62 122 LEU A O 1
ATOM 932 N N . SER A 1 123 ? -12.898 23.328 8.789 1 96.06 123 SER A N 1
ATOM 933 C CA . SER A 1 123 ? -14.242 22.797 9.008 1 96.06 123 SER A CA 1
ATOM 934 C C . SER A 1 123 ? -15.133 23.812 9.703 1 96.06 123 SER A C 1
ATOM 936 O O . SER A 1 123 ? -16.328 23.578 9.898 1 96.06 123 SER A O 1
ATOM 938 N N . GLY A 1 124 ? -14.648 24.953 10 1 92.94 124 GLY A N 1
ATOM 939 C CA . GLY A 1 124 ? -15.352 25.891 10.859 1 92.94 124 GLY A CA 1
ATOM 940 C C . GLY A 1 124 ? -15.156 25.594 12.336 1 92.94 124 GLY A C 1
ATOM 941 O O . GLY A 1 124 ? -14.047 25.281 12.773 1 92.94 124 GLY A O 1
ATOM 942 N N . GLY A 1 125 ? -16.312 25.812 13.078 1 87.44 125 GLY A N 1
ATOM 943 C CA . GLY A 1 125 ? -16.219 25.656 14.523 1 87.44 125 GLY A CA 1
ATOM 944 C C . GLY A 1 125 ? -15.828 26.938 15.234 1 87.44 125 GLY A C 1
ATOM 945 O O . GLY A 1 125 ? -16.484 27.969 15.086 1 87.44 125 GLY A O 1
ATOM 946 N N . GLY A 1 126 ? -14.688 27.047 16 1 84.56 126 GLY A N 1
ATOM 947 C CA . GLY A 1 126 ? -14.164 28.109 16.859 1 84.56 126 GLY A CA 1
ATOM 948 C C . GLY A 1 126 ? -13.328 29.125 16.109 1 84.56 126 GLY A C 1
ATOM 949 O O . GLY A 1 126 ? -12.672 29.969 16.719 1 84.56 126 GLY A O 1
ATOM 950 N N . GLY A 1 127 ? -13.422 29.047 14.734 1 93.31 127 GLY A N 1
ATOM 951 C CA . GLY A 1 127 ? -12.656 29.969 13.922 1 93.31 127 GLY A CA 1
ATOM 952 C C . GLY A 1 127 ? -11.547 29.297 13.133 1 93.31 127 GLY A C 1
ATOM 953 O O . GLY A 1 127 ? -11.75 28.219 12.57 1 93.31 127 GLY A O 1
ATOM 954 N N . GLY A 1 128 ? -10.445 30.031 13.008 1 97.06 128 GLY A N 1
ATOM 955 C CA . GLY A 1 128 ? -9.242 29.625 12.305 1 97.06 128 GLY A CA 1
ATOM 956 C C . GLY A 1 128 ? -8.039 30.5 12.617 1 97.06 128 GLY A C 1
ATOM 957 O O . GLY A 1 128 ? -8.18 31.594 13.156 1 97.06 128 GLY A O 1
ATOM 958 N N . GLY A 1 129 ? -6.969 29.953 12.273 1 98 129 GLY A N 1
ATOM 959 C CA . GLY A 1 129 ? -5.723 30.594 12.656 1 98 129 GLY A CA 1
ATOM 960 C C . GLY A 1 129 ? -5.465 31.891 11.898 1 98 129 GLY A C 1
ATOM 961 O O . GLY A 1 129 ? -4.621 32.688 12.297 1 98 129 GLY A O 1
ATOM 962 N N . PHE A 1 130 ? -6.109 32.062 10.758 1 98.38 130 PHE A N 1
ATOM 963 C CA . PHE A 1 130 ? -5.996 33.344 10.055 1 98.38 130 PHE A CA 1
ATOM 964 C C . PHE A 1 130 ? -7.031 34.344 10.562 1 98.38 130 PHE A C 1
ATOM 966 O O . PHE A 1 130 ? -7.84 34.844 9.789 1 98.38 130 PHE A O 1
ATOM 973 N N . SER A 1 131 ? -7 34.562 11.812 1 98 131 SER A N 1
ATOM 974 C CA . SER A 1 131 ? -7.84 35.5 12.547 1 98 131 SER A CA 1
ATOM 975 C C . SER A 1 131 ? -7.172 35.969 13.844 1 98 131 SER A C 1
ATOM 977 O O . SER A 1 131 ? -6.129 35.438 14.219 1 98 131 SER A O 1
ATOM 979 N N . GLU A 1 132 ? -7.738 36.938 14.477 1 98 132 GLU A N 1
ATOM 980 C CA . GLU A 1 132 ? -7.121 37.469 15.688 1 98 132 GLU A CA 1
ATOM 981 C C . GLU A 1 132 ? -7.258 36.5 16.859 1 98 132 GLU A C 1
ATOM 983 O O . GLU A 1 132 ? -6.352 36.375 17.688 1 98 132 GLU A O 1
ATOM 988 N N . TYR A 1 133 ? -8.391 35.812 16.922 1 97.75 133 TYR A N 1
ATOM 989 C CA . TYR A 1 133 ? -8.664 34.906 18.031 1 97.75 133 TYR A CA 1
ATOM 990 C C . TYR A 1 133 ? -9.297 33.625 17.516 1 97.75 133 TYR A C 1
ATOM 992 O O . TYR A 1 133 ? -10.008 33.625 16.516 1 97.75 133 TYR A O 1
ATOM 1000 N N . VAL A 1 134 ? -9.102 32.562 18.266 1 97.75 134 VAL A N 1
ATOM 1001 C CA . VAL A 1 134 ? -9.797 31.297 18.031 1 97.75 134 VAL A CA 1
ATOM 1002 C C . VAL A 1 134 ? -10.273 30.703 19.344 1 97.75 134 VAL A C 1
ATOM 1004 O O . VAL A 1 134 ? -9.641 30.906 20.391 1 97.75 134 VAL A O 1
ATOM 1007 N N . ALA A 1 135 ? -11.406 30.109 19.312 1 97.81 135 ALA A N 1
ATOM 1008 C CA . ALA A 1 135 ? -11.891 29.312 20.438 1 97.81 135 ALA A CA 1
ATOM 1009 C C . ALA A 1 135 ? -11.586 27.828 20.219 1 97.81 135 ALA A C 1
ATOM 1011 O O . ALA A 1 135 ? -11.883 27.281 19.156 1 97.81 135 ALA A O 1
ATOM 1012 N N . VAL A 1 136 ? -10.977 27.203 21.156 1 96.94 136 VAL A N 1
ATOM 1013 C CA . VAL A 1 136 ? -10.539 25.828 21 1 96.94 136 VAL A CA 1
ATOM 1014 C C . VAL A 1 136 ? -10.555 25.109 22.344 1 96.94 136 VAL A C 1
ATOM 1016 O O . VAL A 1 136 ? -10.422 25.75 23.391 1 96.94 136 VAL A O 1
ATOM 1019 N N . ARG A 1 137 ? -10.781 23.766 22.359 1 94.88 137 ARG A N 1
ATOM 1020 C CA . ARG A 1 137 ? -10.664 22.984 23.594 1 94.88 137 ARG A CA 1
ATOM 1021 C C . ARG A 1 137 ? -9.266 23.125 24.188 1 94.88 137 ARG A C 1
ATOM 1023 O O . ARG A 1 137 ? -8.266 23 23.484 1 94.88 137 ARG A O 1
ATOM 1030 N N . TRP A 1 138 ? -9.227 23.359 25.5 1 97.06 138 TRP A N 1
ATOM 1031 C CA . TRP A 1 138 ? -7.926 23.656 26.109 1 97.06 138 TRP A CA 1
ATOM 1032 C C . TRP A 1 138 ? -6.996 22.438 25.984 1 97.06 138 TRP A C 1
ATOM 1034 O O . TRP A 1 138 ? -5.773 22.594 25.938 1 97.06 138 TRP A O 1
ATOM 1044 N N . GLN A 1 139 ? -7.488 21.188 25.812 1 95.75 139 GLN A N 1
ATOM 1045 C CA . GLN A 1 139 ? -6.688 19.984 25.672 1 95.75 139 GLN A CA 1
ATOM 1046 C C . GLN A 1 139 ? -5.945 19.953 24.328 1 95.75 139 GLN A C 1
ATOM 1048 O O . GLN A 1 139 ? -5.004 19.188 24.156 1 95.75 139 GLN A O 1
ATOM 1053 N N . GLN A 1 140 ? -6.344 20.812 23.453 1 96.56 140 GLN A N 1
ATOM 1054 C CA . GLN A 1 140 ? -5.723 20.891 22.141 1 96.56 140 GLN A CA 1
ATOM 1055 C C . GLN A 1 140 ? -4.676 21.984 22.078 1 96.56 140 GLN A C 1
ATOM 1057 O O . GLN A 1 140 ? -4.102 22.25 21.016 1 96.56 140 GLN A O 1
ATOM 1062 N N . CYS A 1 141 ? -4.477 22.625 23.156 1 98.38 141 CYS A N 1
ATOM 1063 C CA . CYS A 1 141 ? -3.441 23.656 23.281 1 98.38 141 CYS A CA 1
ATOM 1064 C C . CYS A 1 141 ? -2.236 23.125 24.047 1 98.38 141 CYS A C 1
ATOM 1066 O O . CYS A 1 141 ? -2.363 22.703 25.203 1 98.38 141 CYS A O 1
ATOM 1068 N N . TYR A 1 142 ? -1.108 23.125 23.422 1 98.75 142 TYR A N 1
ATOM 1069 C CA . TYR A 1 142 ? 0.125 22.656 24.047 1 98.75 142 TYR A CA 1
ATOM 1070 C C . TYR A 1 142 ? 1.046 23.812 24.391 1 98.75 142 TYR A C 1
ATOM 1072 O O . TYR A 1 142 ? 1.366 24.641 23.516 1 98.75 142 TYR A O 1
ATOM 1080 N N . PRO A 1 143 ? 1.446 23.891 25.578 1 98.5 143 PRO A N 1
ATOM 1081 C CA . PRO A 1 143 ? 2.342 24.984 25.969 1 98.5 143 PRO A CA 1
ATOM 1082 C C . PRO A 1 143 ? 3.707 24.891 25.281 1 98.5 143 PRO A C 1
ATOM 1084 O O . PRO A 1 143 ? 4.242 23.797 25.109 1 98.5 143 PRO A O 1
ATOM 1087 N N . VAL A 1 144 ? 4.254 26 24.891 1 98.56 144 VAL A N 1
ATOM 1088 C CA . VAL A 1 144 ? 5.617 26.141 24.391 1 98.56 144 VAL A CA 1
ATOM 1089 C C . VAL A 1 144 ? 6.301 27.328 25.078 1 98.56 144 VAL A C 1
ATOM 1091 O O . VAL A 1 144 ? 5.633 28.25 25.531 1 98.56 144 VAL A O 1
ATOM 1094 N N . PRO A 1 145 ? 7.633 27.266 25.219 1 98.38 145 PRO A N 1
ATOM 1095 C CA . PRO A 1 145 ? 8.328 28.453 25.719 1 98.38 145 PRO A CA 1
ATOM 1096 C C . PRO A 1 145 ? 8.094 29.688 24.859 1 98.38 145 PRO A C 1
ATOM 1098 O O . PRO A 1 145 ? 7.984 29.578 23.641 1 98.38 145 PRO A O 1
ATOM 1101 N N . ASP A 1 146 ? 8.141 30.844 25.5 1 98.19 146 ASP A N 1
ATOM 1102 C CA . ASP A 1 146 ? 7.941 32.125 24.812 1 98.19 146 ASP A CA 1
ATOM 1103 C C . ASP A 1 146 ? 8.945 32.281 23.672 1 98.19 146 ASP A C 1
ATOM 1105 O O . ASP A 1 146 ? 8.609 32.812 22.609 1 98.19 146 ASP A O 1
ATOM 1109 N N . SER A 1 147 ? 10.125 31.766 23.906 1 97.69 147 SER A N 1
ATOM 1110 C CA . SER A 1 147 ? 11.211 31.938 22.953 1 97.69 147 SER A CA 1
ATOM 1111 C C . SER A 1 147 ? 10.953 31.156 21.672 1 97.69 147 SER A C 1
ATOM 1113 O O . SER A 1 147 ? 11.586 31.422 20.641 1 97.69 147 SER A O 1
ATOM 1115 N N . LEU A 1 148 ? 10.016 30.234 21.703 1 98.06 148 LEU A N 1
ATOM 1116 C CA . LEU A 1 148 ? 9.781 29.375 20.547 1 98.06 148 LEU A CA 1
ATOM 1117 C C . LEU A 1 148 ? 8.492 29.766 19.828 1 98.06 148 LEU A C 1
ATOM 1119 O O . LEU A 1 148 ? 8.164 29.219 18.781 1 98.06 148 LEU A O 1
ATOM 1123 N N . LEU A 1 149 ? 7.738 30.734 20.344 1 98.25 149 LEU A N 1
ATOM 1124 C CA . LEU A 1 149 ? 6.414 31.078 19.844 1 98.25 149 LEU A CA 1
ATOM 1125 C C . LEU A 1 149 ? 6.48 31.5 18.375 1 98.25 149 LEU A C 1
ATOM 1127 O O . LEU A 1 149 ? 5.598 31.172 17.594 1 98.25 149 LEU A O 1
ATOM 1131 N N . ASP A 1 150 ? 7.598 32.156 18 1 96.88 150 ASP A N 1
ATOM 1132 C CA . ASP A 1 150 ? 7.727 32.719 16.656 1 96.88 150 ASP A CA 1
ATOM 1133 C C . ASP A 1 150 ? 7.781 31.609 15.602 1 96.88 150 ASP A C 1
ATOM 1135 O O . ASP A 1 150 ? 7.539 31.859 14.422 1 96.88 150 ASP A O 1
ATOM 1139 N N . ASN A 1 151 ? 8.055 30.359 16.016 1 97.5 151 ASN A N 1
ATOM 1140 C CA . ASN A 1 151 ? 8.211 29.266 15.055 1 97.5 151 ASN A CA 1
ATOM 1141 C C . ASN A 1 151 ? 7.297 28.094 15.398 1 97.5 151 ASN A C 1
ATOM 1143 O O . ASN A 1 151 ? 7.328 27.062 14.727 1 97.5 151 ASN A O 1
ATOM 1147 N N . ALA A 1 152 ? 6.43 28.266 16.406 1 98.56 152 ALA A N 1
ATOM 1148 C CA . ALA A 1 152 ? 5.688 27.141 16.969 1 98.56 152 ALA A CA 1
ATOM 1149 C C . ALA A 1 152 ? 4.645 26.625 15.984 1 98.56 152 ALA A C 1
ATOM 1151 O O . ALA A 1 152 ? 4.211 25.469 16.078 1 98.56 152 ALA A O 1
ATOM 1152 N N . SER A 1 153 ? 4.25 27.516 15.016 1 98.19 153 SER A N 1
ATOM 1153 C CA . SER A 1 153 ? 3.277 27.078 14.016 1 98.19 153 SER A CA 1
ATOM 1154 C C . SER A 1 153 ? 3.822 25.938 13.164 1 98.19 153 SER A C 1
ATOM 1156 O O . SER A 1 153 ? 3.059 25.234 12.5 1 98.19 153 SER A O 1
ATOM 1158 N N . LEU A 1 154 ? 5.121 25.719 13.156 1 98.56 154 LEU A N 1
ATOM 1159 C CA . LEU A 1 154 ? 5.754 24.656 12.391 1 98.56 154 LEU A CA 1
ATOM 1160 C C . LEU A 1 154 ? 5.441 23.297 12.992 1 98.56 154 LEU A C 1
ATOM 1162 O O . LEU A 1 154 ? 5.648 22.266 12.352 1 98.56 154 LEU A O 1
ATOM 1166 N N . ILE A 1 155 ? 4.953 23.297 14.234 1 98.88 155 ILE A N 1
ATOM 1167 C CA . ILE A 1 155 ? 4.742 22.047 14.945 1 98.88 155 ILE A CA 1
ATOM 1168 C C . ILE A 1 155 ? 3.682 21.219 14.227 1 98.88 155 ILE A C 1
ATOM 1170 O O . ILE A 1 155 ? 3.805 20 14.125 1 98.88 155 ILE A O 1
ATOM 1174 N N . GLU A 1 156 ? 2.674 21.859 13.703 1 98.75 156 GLU A N 1
ATOM 1175 C CA . GLU A 1 156 ? 1.602 21.125 13.039 1 98.75 156 GLU A CA 1
ATOM 1176 C C . GLU A 1 156 ? 2.123 20.359 11.828 1 98.75 156 GLU A C 1
ATOM 1178 O O . GLU A 1 156 ? 1.957 19.141 11.742 1 98.75 156 GLU A O 1
ATOM 1183 N N . PRO A 1 157 ? 2.822 21 10.852 1 98.5 157 PRO A N 1
ATOM 1184 C CA . PRO A 1 157 ? 3.355 20.219 9.727 1 98.5 157 PRO A CA 1
ATOM 1185 C C . PRO A 1 157 ? 4.414 19.203 10.164 1 98.5 157 PRO A C 1
ATOM 1187 O O . PRO A 1 157 ? 4.551 18.141 9.547 1 98.5 157 PRO A O 1
ATOM 1190 N N . LEU A 1 158 ? 5.191 19.516 11.211 1 98.81 158 LEU A N 1
ATOM 1191 C CA . LEU A 1 158 ? 6.129 18.547 11.758 1 98.81 158 LEU A CA 1
ATOM 1192 C C . LEU A 1 158 ? 5.391 17.328 12.289 1 98.81 158 LEU A C 1
ATOM 1194 O O . LEU A 1 158 ? 5.891 16.203 12.195 1 98.81 158 LEU A O 1
ATOM 1198 N N . ALA A 1 159 ? 4.18 17.562 12.844 1 98.88 159 ALA A N 1
ATOM 1199 C CA . ALA A 1 159 ? 3.371 16.453 13.344 1 98.88 159 ALA A CA 1
ATOM 1200 C C . ALA A 1 159 ? 2.859 15.578 12.195 1 98.88 159 ALA A C 1
ATOM 1202 O O . ALA A 1 159 ? 2.795 14.352 12.32 1 98.88 159 ALA A O 1
ATOM 1203 N N . VAL A 1 160 ? 2.508 16.219 11.07 1 98.69 160 VAL A N 1
ATOM 1204 C CA . VAL A 1 160 ? 2.119 15.484 9.875 1 98.69 160 VAL A CA 1
ATOM 1205 C C . VAL A 1 160 ? 3.252 14.547 9.461 1 98.69 160 VAL A C 1
ATOM 1207 O O . VAL A 1 160 ? 3.023 13.359 9.211 1 98.69 160 VAL A O 1
ATOM 1210 N N . ALA A 1 161 ? 4.438 15.086 9.406 1 98.75 161 ALA A N 1
ATOM 1211 C CA . ALA A 1 161 ? 5.617 14.312 9.031 1 98.75 161 ALA A CA 1
ATOM 1212 C C . ALA A 1 161 ? 5.887 13.188 10.023 1 98.75 161 ALA A C 1
ATOM 1214 O O . ALA A 1 161 ? 6.211 12.07 9.633 1 98.75 161 ALA A O 1
ATOM 1215 N N . ARG A 1 162 ? 5.773 13.531 11.375 1 98.81 162 ARG A N 1
ATOM 1216 C CA . ARG A 1 162 ? 5.984 12.531 12.414 1 98.81 162 ARG A CA 1
ATOM 1217 C C . ARG A 1 162 ? 5.059 11.336 12.219 1 98.81 162 ARG A C 1
ATOM 1219 O O . ARG A 1 162 ? 5.488 10.188 12.352 1 98.81 162 ARG A O 1
ATOM 1226 N N . HIS A 1 163 ? 3.846 11.648 11.938 1 98.81 163 HIS A N 1
ATOM 1227 C CA . HIS A 1 163 ? 2.889 10.562 11.727 1 98.81 163 HIS A CA 1
ATOM 1228 C C . HIS A 1 163 ? 3.264 9.734 10.5 1 98.81 163 HIS A C 1
ATOM 1230 O O . HIS A 1 163 ? 3.088 8.516 10.5 1 98.81 163 HIS A O 1
ATOM 1236 N N . GLY A 1 164 ? 3.727 10.375 9.414 1 98.69 164 GLY A N 1
ATOM 1237 C CA . GLY A 1 164 ? 4.234 9.641 8.266 1 98.69 164 GLY A CA 1
ATOM 1238 C C . GLY A 1 164 ? 5.301 8.633 8.633 1 98.69 164 GLY A C 1
ATOM 1239 O O . GLY A 1 164 ? 5.273 7.492 8.156 1 98.69 164 GLY A O 1
ATOM 1240 N N . LEU A 1 165 ? 6.273 9.062 9.461 1 98.69 165 LEU A N 1
ATOM 1241 C CA . LEU A 1 165 ? 7.305 8.133 9.914 1 98.69 165 LEU A CA 1
ATOM 1242 C C . LEU A 1 165 ? 6.688 6.969 10.688 1 98.69 165 LEU A C 1
ATOM 1244 O O . LEU A 1 165 ? 7.074 5.816 10.484 1 98.69 165 LEU A O 1
ATOM 1248 N N . ARG A 1 166 ? 5.723 7.309 11.516 1 98.12 166 ARG A N 1
ATOM 1249 C CA . ARG A 1 166 ? 5.102 6.266 12.328 1 98.12 166 ARG A CA 1
ATOM 1250 C C . ARG A 1 166 ? 4.359 5.262 11.453 1 98.12 166 ARG A C 1
ATOM 1252 O O . ARG A 1 166 ? 4.422 4.055 11.695 1 98.12 166 ARG A O 1
ATOM 1259 N N . VAL A 1 167 ? 3.688 5.754 10.469 1 98 167 VAL A N 1
ATOM 1260 C CA . VAL A 1 167 ? 2.867 4.93 9.594 1 98 167 VAL A CA 1
ATOM 1261 C C . VAL A 1 167 ? 3.756 3.977 8.797 1 98 167 VAL A C 1
ATOM 1263 O O . VAL A 1 167 ? 3.301 2.926 8.344 1 98 167 VAL A O 1
ATOM 1266 N N . SER A 1 168 ? 5.059 4.305 8.578 1 98.12 168 SER A N 1
ATOM 1267 C CA . SER A 1 168 ? 5.992 3.418 7.887 1 98.12 168 SER A CA 1
ATOM 1268 C C . SER A 1 168 ? 6.156 2.098 8.641 1 98.12 168 SER A C 1
ATOM 1270 O O . SER A 1 168 ? 6.625 1.11 8.07 1 98.12 168 SER A O 1
ATOM 1272 N N . LYS A 1 169 ? 5.887 2.096 9.945 1 96.44 169 LYS A N 1
ATOM 1273 C CA . LYS A 1 169 ? 5.906 0.941 10.836 1 96.44 169 LYS A CA 1
ATOM 1274 C C . LYS A 1 169 ? 7.328 0.416 11.023 1 96.44 169 LYS A C 1
ATOM 1276 O O . LYS A 1 169 ? 7.523 -0.705 11.5 1 96.44 169 LYS A O 1
ATOM 1281 N N . LEU A 1 170 ? 8.336 1.217 10.57 1 96.75 170 LEU A N 1
ATOM 1282 C CA . LEU A 1 170 ? 9.719 0.871 10.883 1 96.75 170 LEU A CA 1
ATOM 1283 C C . LEU A 1 170 ? 10.008 1.07 12.367 1 96.75 170 LEU A C 1
ATOM 1285 O O . LEU A 1 170 ? 9.578 2.064 12.961 1 96.75 170 LEU A O 1
ATOM 1289 N N . LYS A 1 171 ? 10.711 0.162 12.953 1 94.62 171 LYS A N 1
ATOM 1290 C CA . LYS A 1 171 ? 11.008 0.209 14.383 1 94.62 171 LYS A CA 1
ATOM 1291 C C . LYS A 1 171 ? 12.023 1.297 14.695 1 94.62 171 LYS A C 1
ATOM 1293 O O . LYS A 1 171 ? 12.031 1.85 15.797 1 94.62 171 LYS A O 1
ATOM 1298 N N . SER A 1 172 ? 12.922 1.483 13.773 1 97.25 172 SER A N 1
ATOM 1299 C CA . SER A 1 172 ? 13.977 2.484 13.898 1 97.25 172 SER A CA 1
ATOM 1300 C C . SER A 1 172 ? 14.43 2.984 12.531 1 97.25 172 SER A C 1
ATOM 1302 O O . SER A 1 172 ? 14.258 2.297 11.523 1 97.25 172 SER A O 1
ATOM 1304 N N . PHE A 1 173 ? 14.969 4.152 12.578 1 97.38 173 PHE A N 1
ATOM 1305 C CA . PHE A 1 173 ? 15.469 4.738 11.336 1 97.38 173 PHE A CA 1
ATOM 1306 C C . PHE A 1 173 ? 17 4.812 11.359 1 97.38 173 PHE A C 1
ATOM 1308 O O . PHE A 1 173 ? 17.609 5.195 10.367 1 97.38 173 PHE A O 1
ATOM 1315 N N . GLN A 1 174 ? 17.656 4.457 12.445 1 96.5 174 GLN A N 1
ATOM 1316 C CA . GLN A 1 174 ? 19.094 4.645 12.664 1 96.5 174 GLN A CA 1
ATOM 1317 C C . GLN A 1 174 ? 19.906 3.932 11.594 1 96.5 174 GLN A C 1
ATOM 1319 O O . GLN A 1 174 ? 20.953 4.422 11.18 1 96.5 174 GLN A O 1
ATOM 1324 N N . ASP A 1 175 ? 19.625 2.865 11.086 1 95.94 175 ASP A N 1
ATOM 1325 C CA . ASP A 1 175 ? 20.391 2.113 10.094 1 95.94 175 ASP A CA 1
ATOM 1326 C C . ASP A 1 175 ? 19.625 1.99 8.781 1 95.94 175 ASP A C 1
ATOM 1328 O O . ASP A 1 175 ? 19.828 1.041 8.023 1 95.94 175 ASP A O 1
ATOM 1332 N N . LYS A 1 176 ? 18.812 3.035 8.586 1 98 176 LYS A N 1
ATOM 1333 C CA . LYS A 1 176 ? 17.953 2.957 7.398 1 98 176 LYS A CA 1
ATOM 1334 C C . LYS A 1 176 ? 18.328 4.039 6.387 1 98 176 LYS A C 1
ATOM 1336 O O . LYS A 1 176 ? 18.922 5.059 6.75 1 98 176 LYS A O 1
ATOM 1341 N N . THR A 1 177 ? 18.094 3.773 5.137 1 98.44 177 THR A N 1
ATOM 1342 C CA . THR A 1 177 ? 18.125 4.754 4.059 1 98.44 177 THR A CA 1
ATOM 1343 C C . THR A 1 177 ? 16.719 5.215 3.705 1 98.44 177 THR A C 1
ATOM 1345 O O . THR A 1 177 ? 15.859 4.398 3.359 1 98.44 177 THR A O 1
ATOM 1348 N N . ALA A 1 178 ? 16.5 6.527 3.799 1 98.69 178 ALA A N 1
ATOM 1349 C CA . ALA A 1 178 ? 15.188 7.109 3.48 1 98.69 178 ALA A CA 1
ATOM 1350 C C . ALA A 1 178 ? 15.281 8.031 2.27 1 98.69 178 ALA A C 1
ATOM 1352 O O . ALA A 1 178 ? 16.234 8.812 2.145 1 98.69 178 ALA A O 1
ATOM 1353 N N . LEU A 1 179 ? 14.352 7.867 1.339 1 98.81 179 LEU A N 1
ATOM 1354 C CA . LEU A 1 179 ? 14.195 8.781 0.217 1 98.81 179 LEU A CA 1
ATOM 1355 C C . LEU A 1 179 ? 12.945 9.641 0.386 1 98.81 179 LEU A C 1
ATOM 1357 O O . LEU A 1 179 ? 11.852 9.109 0.571 1 98.81 179 LEU A O 1
ATOM 1361 N N . VAL A 1 180 ? 13.117 10.906 0.399 1 98.75 180 VAL A N 1
ATOM 1362 C CA . VAL A 1 180 ? 12.008 11.859 0.454 1 98.75 180 VAL A CA 1
ATOM 1363 C C . VAL A 1 180 ? 11.766 12.453 -0.933 1 98.75 180 VAL A C 1
ATOM 1365 O O . VAL A 1 180 ? 12.68 13.031 -1.536 1 98.75 180 VAL A O 1
ATOM 1368 N N . LEU A 1 181 ? 10.562 12.234 -1.424 1 98.44 181 LEU A N 1
ATOM 1369 C CA . LEU A 1 181 ? 10.18 12.812 -2.709 1 98.44 181 LEU A CA 1
ATOM 1370 C C . LEU A 1 181 ? 9.477 14.148 -2.516 1 98.44 181 LEU A C 1
ATOM 1372 O O . LEU A 1 181 ? 8.375 14.203 -1.957 1 98.44 181 LEU A O 1
ATOM 1376 N N . GLY A 1 182 ? 10.078 15.219 -2.996 1 96.25 182 GLY A N 1
ATOM 1377 C CA . GLY A 1 182 ? 9.547 16.562 -2.791 1 96.25 182 GLY A CA 1
ATOM 1378 C C . GLY A 1 182 ? 10.109 17.234 -1.556 1 96.25 182 GLY A C 1
ATOM 1379 O O . GLY A 1 182 ? 10.031 16.703 -0.451 1 96.25 182 GLY A O 1
ATOM 1380 N N . GLY A 1 183 ? 10.641 18.406 -1.76 1 94.38 183 GLY A N 1
ATOM 1381 C CA . GLY A 1 183 ? 11.227 19.156 -0.661 1 94.38 183 GLY A CA 1
ATOM 1382 C C . GLY A 1 183 ? 10.406 20.375 -0.26 1 94.38 183 GLY A C 1
ATOM 1383 O O . GLY A 1 183 ? 10.969 21.406 0.137 1 94.38 183 GLY A O 1
ATOM 1384 N N . GLY A 1 184 ? 9.102 20.281 -0.506 1 94.19 184 GLY A N 1
ATOM 1385 C CA . GLY A 1 184 ? 8.227 21.328 -0.004 1 94.19 184 GLY A CA 1
ATOM 1386 C C . GLY A 1 184 ? 8.102 21.328 1.508 1 94.19 184 GLY A C 1
ATOM 1387 O O . GLY A 1 184 ? 8.938 20.734 2.205 1 94.19 184 GLY A O 1
ATOM 1388 N N . PRO A 1 185 ? 7.105 22.016 2.029 1 95.12 185 PRO A N 1
ATOM 1389 C CA . PRO A 1 185 ? 6.988 22.141 3.484 1 95.12 185 PRO A CA 1
ATOM 1390 C C . PRO A 1 185 ? 6.93 20.781 4.184 1 95.12 185 PRO A C 1
ATOM 1392 O O . PRO A 1 185 ? 7.633 20.562 5.176 1 95.12 185 PRO A O 1
ATOM 1395 N N . ILE A 1 186 ? 6.113 19.906 3.674 1 96.94 186 ILE A N 1
ATOM 1396 C CA . ILE A 1 186 ? 5.984 18.594 4.305 1 96.94 186 ILE A CA 1
ATOM 1397 C C . ILE A 1 186 ? 7.262 17.781 4.094 1 96.94 186 ILE A C 1
ATOM 1399 O O . ILE A 1 186 ? 7.707 17.062 4.988 1 96.94 186 ILE A O 1
ATOM 1403 N N . GLY A 1 187 ? 7.82 17.891 2.879 1 97 187 GLY A N 1
ATOM 1404 C CA . GLY A 1 187 ? 9.102 17.25 2.652 1 97 187 GLY A CA 1
ATOM 1405 C C . GLY A 1 187 ? 10.18 17.703 3.627 1 97 187 GLY A C 1
ATOM 1406 O O . GLY A 1 187 ? 10.898 16.875 4.191 1 97 187 GLY A O 1
ATOM 1407 N N . GLN A 1 188 ? 10.289 18.984 3.832 1 96.5 188 GLN A N 1
ATOM 1408 C CA . GLN A 1 188 ? 11.227 19.531 4.809 1 96.5 188 GLN A CA 1
ATOM 1409 C C . GLN A 1 188 ? 10.922 19.016 6.211 1 96.5 188 GLN A C 1
ATOM 1411 O O . GLN A 1 188 ? 11.836 18.672 6.961 1 96.5 188 GLN A O 1
ATOM 1416 N N . ALA A 1 189 ? 9.641 19 6.535 1 97.94 189 ALA A N 1
ATOM 1417 C CA . ALA A 1 189 ? 9.242 18.484 7.848 1 97.94 189 ALA A CA 1
ATOM 1418 C C . ALA A 1 189 ? 9.664 17.031 8.023 1 97.94 189 ALA A C 1
ATOM 1420 O O . ALA A 1 189 ? 10.117 16.641 9.102 1 97.94 189 ALA A O 1
ATOM 1421 N N . VAL A 1 190 ? 9.523 16.203 6.977 1 98.44 190 VAL A N 1
ATOM 1422 C CA . VAL A 1 190 ? 9.93 14.805 7.027 1 98.44 190 VAL A CA 1
ATOM 1423 C C . VAL A 1 190 ? 11.438 14.703 7.242 1 98.44 190 VAL A C 1
ATOM 1425 O O . VAL A 1 190 ? 11.898 13.938 8.086 1 98.44 190 VAL A O 1
ATOM 1428 N N . ILE A 1 191 ? 12.211 15.508 6.547 1 97.56 191 ILE A N 1
ATOM 1429 C CA . ILE A 1 191 ? 13.664 15.508 6.648 1 97.56 191 ILE A CA 1
ATOM 1430 C C . ILE A 1 191 ? 14.078 15.828 8.086 1 97.56 191 ILE A C 1
ATOM 1432 O O . ILE A 1 191 ? 14.945 15.156 8.648 1 97.56 191 ILE A O 1
ATOM 1436 N N . HIS A 1 192 ? 13.445 16.797 8.68 1 97.44 192 HIS A N 1
ATOM 1437 C CA . HIS A 1 192 ? 13.781 17.172 10.047 1 97.44 192 HIS A CA 1
ATOM 1438 C C . HIS A 1 192 ? 13.406 16.078 11.039 1 97.44 192 HIS A C 1
ATOM 1440 O O . HIS A 1 192 ? 14.125 15.836 12.008 1 97.44 192 HIS A O 1
ATOM 1446 N N . ASN A 1 193 ? 12.242 15.445 10.836 1 98.12 193 ASN A N 1
ATOM 1447 C CA . ASN A 1 193 ? 11.875 14.32 11.695 1 98.12 193 ASN A CA 1
ATOM 1448 C C . ASN A 1 193 ? 12.852 13.164 11.547 1 98.12 193 ASN A C 1
ATOM 1450 O O . ASN A 1 193 ? 13.211 12.516 12.539 1 98.12 193 ASN A O 1
ATOM 1454 N N . LEU A 1 194 ? 13.273 12.867 10.297 1 98 194 LEU A N 1
ATOM 1455 C CA . LEU A 1 194 ? 14.242 11.805 10.055 1 98 194 LEU A CA 1
ATOM 1456 C C . LEU A 1 194 ? 15.57 12.109 10.734 1 98 194 LEU A C 1
ATOM 1458 O O . LEU A 1 194 ? 16.188 11.219 11.32 1 98 194 LEU A O 1
ATOM 1462 N N . LYS A 1 195 ? 16 13.375 10.641 1 96.69 195 LYS A N 1
ATOM 1463 C CA . LYS A 1 195 ? 17.203 13.805 11.336 1 96.69 195 LYS A CA 1
ATOM 1464 C C . LYS A 1 195 ? 17.078 13.578 12.844 1 96.69 195 LYS A C 1
ATOM 1466 O O . LYS A 1 195 ? 17.969 13.008 13.469 1 96.69 195 LYS A O 1
ATOM 1471 N N . ALA A 1 196 ? 15.969 14 13.383 1 96.31 196 ALA A N 1
ATOM 1472 C CA . ALA A 1 196 ? 15.719 13.852 14.82 1 96.31 196 ALA A CA 1
ATOM 1473 C C . ALA A 1 196 ? 15.695 12.383 15.219 1 96.31 196 ALA A C 1
ATOM 1475 O O . ALA A 1 196 ? 16.078 12.031 16.344 1 96.31 196 ALA A O 1
ATOM 1476 N N . ALA A 1 197 ? 15.273 11.5 14.289 1 96.5 197 ALA A N 1
ATOM 1477 C CA . ALA A 1 197 ? 15.164 10.07 14.555 1 96.5 197 ALA A CA 1
ATOM 1478 C C . ALA A 1 197 ? 16.516 9.383 14.391 1 96.5 197 ALA A C 1
ATOM 1480 O O . ALA A 1 197 ? 16.656 8.195 14.703 1 96.5 197 ALA A O 1
ATOM 1481 N N . GLY A 1 198 ? 17.531 10.086 13.883 1 95.62 198 GLY A N 1
ATOM 1482 C CA . GLY A 1 198 ? 18.859 9.523 13.734 1 95.62 198 GLY A CA 1
ATOM 1483 C C . GLY A 1 198 ? 19 8.656 12.5 1 95.62 198 GLY A C 1
ATOM 1484 O O . GLY A 1 198 ? 19.734 7.664 12.516 1 95.62 198 GLY A O 1
ATOM 1485 N N . THR A 1 199 ? 18.297 8.969 11.445 1 94.31 199 THR A N 1
ATOM 1486 C CA . THR A 1 199 ? 18.344 8.188 10.211 1 94.31 199 THR A CA 1
ATOM 1487 C C . THR A 1 199 ? 19.75 8.195 9.609 1 94.31 199 THR A C 1
ATOM 1489 O O . THR A 1 199 ? 20.375 9.25 9.516 1 94.31 199 THR A O 1
ATOM 1492 N N . ALA A 1 200 ? 20.203 7.07 9.18 1 93.06 200 ALA A N 1
ATOM 1493 C CA . ALA A 1 200 ? 21.562 6.902 8.711 1 93.06 200 ALA A CA 1
ATOM 1494 C C . ALA A 1 200 ? 21.797 7.672 7.414 1 93.06 200 ALA A C 1
ATOM 1496 O O . ALA A 1 200 ? 22.828 8.336 7.258 1 93.06 200 ALA A O 1
ATOM 1497 N N . GLN A 1 201 ? 20.875 7.531 6.484 1 96.88 201 GLN A N 1
ATOM 1498 C CA . GLN A 1 201 ? 21.031 8.203 5.195 1 96.88 201 GLN A CA 1
ATOM 1499 C C . GLN A 1 201 ? 19.688 8.773 4.719 1 96.88 201 GLN A C 1
ATOM 1501 O O . GLN A 1 201 ? 18.703 8.055 4.629 1 96.88 201 GLN A O 1
ATOM 1506 N N . ILE A 1 202 ? 19.719 10.039 4.461 1 97.88 202 ILE A N 1
ATOM 1507 C CA . ILE A 1 202 ? 18.547 10.734 3.957 1 97.88 202 ILE A CA 1
ATOM 1508 C C . ILE A 1 202 ? 18.828 11.281 2.559 1 97.88 202 ILE A C 1
ATOM 1510 O O . ILE A 1 202 ? 19.766 12.055 2.363 1 97.88 202 ILE A O 1
ATOM 1514 N N . LEU A 1 203 ? 18.094 10.844 1.557 1 98.19 203 LEU A N 1
ATOM 1515 C CA . LEU A 1 203 ? 18.125 11.383 0.201 1 98.19 203 LEU A CA 1
ATOM 1516 C C . LEU A 1 203 ? 16.844 12.156 -0.105 1 98.19 203 LEU A C 1
ATOM 1518 O O . LEU A 1 203 ? 15.758 11.758 0.323 1 98.19 203 LEU A O 1
ATOM 1522 N N . VAL A 1 204 ? 16.984 13.25 -0.839 1 98.06 204 VAL A N 1
ATOM 1523 C CA . VAL A 1 204 ? 15.836 14.094 -1.158 1 98.06 204 VAL A CA 1
ATOM 1524 C C . VAL A 1 204 ? 15.789 14.359 -2.662 1 98.06 204 VAL A C 1
ATOM 1526 O O . VAL A 1 204 ? 16.766 14.852 -3.242 1 98.06 204 VAL A O 1
ATOM 1529 N N . SER A 1 205 ? 14.711 13.961 -3.279 1 98 205 SER A N 1
ATOM 1530 C CA . SER A 1 205 ? 14.469 14.312 -4.672 1 98 205 SER A CA 1
ATOM 1531 C C . SER A 1 205 ? 13.711 15.633 -4.785 1 98 205 SER A C 1
ATOM 1533 O O . SER A 1 205 ? 12.539 15.711 -4.43 1 98 205 SER A O 1
ATOM 1535 N N . GLU A 1 206 ? 14.32 16.641 -5.258 1 95.94 206 GLU A N 1
ATOM 1536 C CA . GLU A 1 206 ? 13.75 17.984 -5.305 1 95.94 206 GLU A CA 1
ATOM 1537 C C . GLU A 1 206 ? 14.352 18.797 -6.445 1 95.94 206 GLU A C 1
ATOM 1539 O O . GLU A 1 206 ? 15.57 18.828 -6.617 1 95.94 206 GLU A O 1
ATOM 1544 N N . PRO A 1 207 ? 13.438 19.422 -7.297 1 94.19 207 PRO A N 1
ATOM 1545 C CA . PRO A 1 207 ? 13.969 20.188 -8.43 1 94.19 207 PRO A CA 1
ATOM 1546 C C . PRO A 1 207 ? 14.156 21.672 -8.109 1 94.19 207 PRO A C 1
ATOM 1548 O O . PRO A 1 207 ? 14.953 22.344 -8.766 1 94.19 207 PRO A O 1
ATOM 1551 N N . ALA A 1 208 ? 13.414 22.297 -7.203 1 92.94 208 ALA A N 1
ATOM 1552 C CA . ALA A 1 208 ? 13.406 23.734 -6.957 1 92.94 208 ALA A CA 1
ATOM 1553 C C . ALA A 1 208 ? 14.648 24.156 -6.176 1 92.94 208 ALA A C 1
ATOM 1555 O O . ALA A 1 208 ? 14.945 23.594 -5.121 1 92.94 208 ALA A O 1
ATOM 1556 N N . ALA A 1 209 ? 15.25 25.203 -6.535 1 91.94 209 ALA A N 1
ATOM 1557 C CA . ALA A 1 209 ? 16.547 25.625 -6.012 1 91.94 209 ALA A CA 1
ATOM 1558 C C . ALA A 1 209 ? 16.453 25.953 -4.523 1 91.94 209 ALA A C 1
ATOM 1560 O O . ALA A 1 209 ? 17.281 25.5 -3.725 1 91.94 209 ALA A O 1
ATOM 1561 N N . LEU A 1 210 ? 15.508 26.719 -4.184 1 91 210 LEU A N 1
ATOM 1562 C CA . LEU A 1 210 ? 15.367 27.141 -2.795 1 91 210 LEU A CA 1
ATOM 1563 C C . LEU A 1 210 ? 15.148 25.938 -1.884 1 91 210 LEU A C 1
ATOM 1565 O O . LEU A 1 210 ? 15.773 25.828 -0.827 1 91 210 LEU A O 1
ATOM 1569 N N . ARG A 1 211 ? 14.336 25.047 -2.279 1 92.06 211 ARG A N 1
ATOM 1570 C CA . ARG A 1 211 ? 14.008 23.875 -1.496 1 92.06 211 ARG A CA 1
ATOM 1571 C C . ARG A 1 211 ? 15.195 22.922 -1.415 1 92.06 211 ARG A C 1
ATOM 1573 O O . ARG A 1 211 ? 15.43 22.297 -0.377 1 92.06 211 ARG A O 1
ATOM 1580 N N . LYS A 1 212 ? 15.945 22.844 -2.48 1 92.5 212 LYS A N 1
ATOM 1581 C CA . LYS A 1 212 ? 17.188 22.078 -2.473 1 92.5 212 LYS A CA 1
ATOM 1582 C C . LYS A 1 212 ? 18.156 22.609 -1.423 1 92.5 212 LYS A C 1
ATOM 1584 O O . LYS A 1 212 ? 18.734 21.844 -0.652 1 92.5 212 LYS A O 1
ATOM 1589 N N . ALA A 1 213 ? 18.281 23.906 -1.414 1 90.56 213 ALA A N 1
ATOM 1590 C CA . ALA A 1 213 ? 19.219 24.547 -0.493 1 90.56 213 ALA A CA 1
ATOM 1591 C C . ALA A 1 213 ? 18.812 24.297 0.958 1 90.56 213 ALA A C 1
ATOM 1593 O O . ALA A 1 213 ? 19.672 24.078 1.816 1 90.56 213 ALA A O 1
ATOM 1594 N N . GLN A 1 214 ? 17.578 24.312 1.184 1 89.88 214 GLN A N 1
ATOM 1595 C CA . GLN A 1 214 ? 17.078 24.078 2.537 1 89.88 214 GLN A CA 1
ATOM 1596 C C . GLN A 1 214 ? 17.312 22.625 2.965 1 89.88 214 GLN A C 1
ATOM 1598 O O . GLN A 1 214 ? 17.688 22.359 4.109 1 89.88 214 GLN A O 1
ATOM 1603 N N . ALA A 1 215 ? 17.047 21.75 2.059 1 88.81 215 ALA A N 1
ATOM 1604 C CA . ALA A 1 215 ? 17.25 20.344 2.348 1 88.81 215 ALA A CA 1
ATOM 1605 C C . ALA A 1 215 ? 18.734 20.047 2.582 1 88.81 215 ALA A C 1
ATOM 1607 O O . ALA A 1 215 ? 19.078 19.203 3.412 1 88.81 215 ALA A O 1
ATOM 1608 N N . ALA A 1 216 ? 19.578 20.781 1.896 1 85 216 ALA A N 1
ATOM 1609 C CA . ALA A 1 216 ? 21.016 20.562 1.974 1 85 216 ALA A CA 1
ATOM 1610 C C . ALA A 1 216 ? 21.562 21.016 3.322 1 85 216 ALA A C 1
ATOM 1612 O O . ALA A 1 216 ? 22.641 20.578 3.734 1 85 216 ALA A O 1
ATOM 1613 N N . ASN A 1 217 ? 20.828 21.828 3.953 1 81.19 217 ASN A N 1
ATOM 1614 C CA . ASN A 1 217 ? 21.266 22.312 5.258 1 81.19 217 ASN A CA 1
ATOM 1615 C C . ASN A 1 217 ? 21.125 21.25 6.332 1 81.19 217 ASN A C 1
ATOM 1617 O O . ASN A 1 217 ? 21.688 21.391 7.426 1 81.19 217 ASN A O 1
ATOM 1621 N N . ILE A 1 218 ? 20.438 20.266 5.98 1 79.25 218 ILE A N 1
ATOM 1622 C CA . ILE A 1 218 ? 20.312 19.062 6.812 1 79.25 218 ILE A CA 1
ATOM 1623 C C . ILE A 1 218 ? 21.125 17.922 6.207 1 79.25 218 ILE A C 1
ATOM 1625 O O . ILE A 1 218 ? 21.328 17.875 4.988 1 79.25 218 ILE A O 1
ATOM 1629 N N . PRO A 1 219 ? 21.859 17.25 6.977 1 77.25 219 PRO A N 1
ATOM 1630 C CA . PRO A 1 219 ? 22.672 16.172 6.391 1 77.25 219 PRO A CA 1
ATOM 1631 C C . PRO A 1 219 ? 21.844 15.234 5.512 1 77.25 219 PRO A C 1
ATOM 1633 O O . PRO A 1 219 ? 21.5 14.125 5.938 1 77.25 219 PRO A O 1
ATOM 1636 N N . SER A 1 220 ? 21.438 15.852 4.398 1 84.25 220 SER A N 1
ATOM 1637 C CA . SER A 1 220 ? 20.734 15.078 3.381 1 84.25 220 SER A CA 1
ATOM 1638 C C . SER A 1 220 ? 21.406 15.203 2.02 1 84.25 220 SER A C 1
ATOM 1640 O O . SER A 1 220 ? 22.125 16.188 1.764 1 84.25 220 SER A O 1
ATOM 1642 N N . ILE A 1 221 ? 21.328 14.227 1.262 1 94.31 221 ILE A N 1
ATOM 1643 C CA .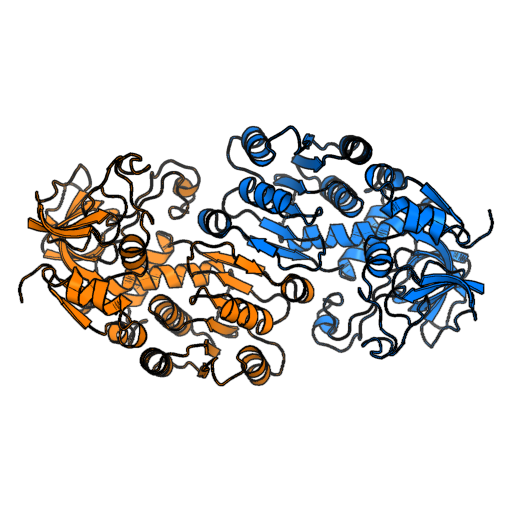 ILE A 1 221 ? 21.797 14.234 -0.121 1 94.31 221 ILE A CA 1
ATOM 1644 C C . ILE A 1 221 ? 20.656 14.625 -1.05 1 94.31 221 ILE A C 1
ATOM 1646 O O . ILE A 1 221 ? 19.625 13.938 -1.099 1 94.31 221 ILE A O 1
ATOM 1650 N N . VAL A 1 222 ? 20.859 15.711 -1.739 1 96.38 222 VAL A N 1
ATOM 1651 C CA . VAL A 1 222 ? 19.781 16.219 -2.584 1 96.38 222 VAL A CA 1
ATOM 1652 C C . VAL A 1 222 ? 20 15.781 -4.027 1 96.38 222 VAL A C 1
ATOM 1654 O O . VAL A 1 222 ? 21.109 15.914 -4.562 1 96.38 222 VAL A O 1
ATOM 1657 N N . LEU A 1 223 ? 18.984 15.234 -4.598 1 97.19 223 LEU A N 1
ATOM 1658 C CA . LEU A 1 223 ? 18.969 14.773 -5.984 1 97.19 223 LEU A CA 1
ATOM 1659 C C . LEU A 1 223 ? 17.969 15.57 -6.809 1 97.19 223 LEU A C 1
ATOM 1661 O O . LEU A 1 223 ? 16.781 15.602 -6.492 1 97.19 223 LEU A O 1
ATOM 1665 N N . ASP A 1 224 ? 18.438 16.25 -7.895 1 96.94 224 ASP A N 1
ATOM 1666 C CA . ASP A 1 224 ? 17.547 16.938 -8.828 1 96.94 224 ASP A CA 1
ATOM 1667 C C . ASP A 1 224 ? 16.984 15.953 -9.859 1 96.94 224 ASP A C 1
ATOM 1669 O O . ASP A 1 224 ? 17.719 15.461 -10.711 1 96.94 224 ASP A O 1
ATOM 1673 N N . PRO A 1 225 ? 15.672 15.695 -9.805 1 97 225 PRO A N 1
ATOM 1674 C CA . PRO A 1 225 ? 15.117 14.68 -10.695 1 97 225 PRO A CA 1
ATOM 1675 C C . PRO A 1 225 ? 15.117 15.117 -12.164 1 97 225 PRO A C 1
ATOM 1677 O O . PRO A 1 225 ? 14.875 14.297 -13.055 1 97 225 PRO A O 1
ATOM 1680 N N . LYS A 1 226 ? 15.383 16.375 -12.422 1 95.75 226 LYS A N 1
ATOM 1681 C CA . LYS A 1 226 ? 15.453 16.875 -13.797 1 95.75 226 LYS A CA 1
ATOM 1682 C C . LYS A 1 226 ? 16.766 16.469 -14.461 1 95.75 226 LYS A C 1
ATOM 1684 O O . LYS A 1 226 ? 16.859 16.406 -15.688 1 95.75 226 LYS A O 1
ATOM 1689 N N . THR A 1 227 ? 17.734 16.219 -13.648 1 96.44 227 THR A N 1
ATOM 1690 C CA . THR A 1 227 ? 19.062 15.984 -14.219 1 96.44 227 THR A CA 1
ATOM 1691 C C . THR A 1 227 ? 19.625 14.648 -13.75 1 96.44 227 THR A C 1
ATOM 1693 O O . THR A 1 227 ? 20.672 14.211 -14.219 1 96.44 227 THR A O 1
ATOM 1696 N N . THR A 1 228 ? 18.969 14.078 -12.789 1 95.81 228 THR A N 1
ATOM 1697 C CA . THR A 1 228 ? 19.469 12.844 -12.203 1 95.81 228 THR A CA 1
ATOM 1698 C C . THR A 1 228 ? 18.375 11.773 -12.203 1 95.81 228 THR A C 1
ATOM 1700 O O . THR A 1 228 ? 17.219 12.062 -11.93 1 95.81 228 THR A O 1
ATOM 1703 N N . ASN A 1 229 ? 18.781 10.523 -12.602 1 98.06 229 ASN A N 1
ATOM 1704 C CA . ASN A 1 229 ? 17.906 9.391 -12.328 1 98.06 229 ASN A CA 1
ATOM 1705 C C . ASN A 1 229 ? 17.906 9.023 -10.844 1 98.06 229 ASN A C 1
ATOM 1707 O O . ASN A 1 229 ? 18.812 8.352 -10.359 1 98.06 229 ASN A O 1
ATOM 1711 N N . VAL A 1 230 ? 16.906 9.414 -10.148 1 98.44 230 VAL A N 1
ATOM 1712 C CA . VAL A 1 230 ? 16.828 9.344 -8.688 1 98.44 230 VAL A CA 1
ATOM 1713 C C . VAL A 1 230 ? 16.969 7.895 -8.234 1 98.44 230 VAL A C 1
ATOM 1715 O O . VAL A 1 230 ? 17.734 7.594 -7.324 1 98.44 230 VAL A O 1
ATOM 1718 N N . ALA A 1 231 ? 16.25 6.988 -8.867 1 98.5 231 ALA A N 1
ATOM 1719 C CA . ALA A 1 231 ? 16.266 5.578 -8.484 1 98.5 231 ALA A CA 1
ATOM 1720 C C . ALA A 1 231 ? 17.656 4.984 -8.641 1 98.5 231 ALA A C 1
ATOM 1722 O O . ALA A 1 231 ? 18.141 4.289 -7.742 1 98.5 231 ALA A O 1
ATOM 1723 N N . GLU A 1 232 ? 18.266 5.219 -9.734 1 98.19 232 GLU A N 1
ATOM 1724 C CA . GLU A 1 232 ? 19.594 4.699 -9.984 1 98.19 232 GLU A CA 1
ATOM 1725 C C . GLU A 1 232 ? 20.609 5.246 -8.977 1 98.19 232 GLU A C 1
ATOM 1727 O O . GLU A 1 232 ? 21.484 4.516 -8.5 1 98.19 232 GLU A O 1
ATOM 1732 N N . GLU A 1 233 ? 20.484 6.555 -8.688 1 98.25 233 GLU A N 1
ATOM 1733 C CA . GLU A 1 233 ? 21.406 7.16 -7.719 1 98.25 233 GLU A CA 1
ATOM 1734 C C . GLU A 1 233 ? 21.203 6.559 -6.332 1 98.25 233 GLU A C 1
ATOM 1736 O O . GLU A 1 233 ? 22.188 6.324 -5.609 1 98.25 233 GLU A O 1
ATOM 1741 N N . VAL A 1 234 ? 19.984 6.332 -5.914 1 98.5 234 VAL A N 1
ATOM 1742 C CA . VAL A 1 234 ? 19.703 5.699 -4.629 1 98.5 234 VAL A CA 1
ATOM 1743 C C . VAL A 1 234 ? 20.344 4.312 -4.586 1 98.5 234 VAL A C 1
ATOM 1745 O O . VAL A 1 234 ? 20.984 3.947 -3.6 1 98.5 234 VAL A O 1
ATOM 1748 N N . LYS A 1 235 ? 20.172 3.521 -5.621 1 97.94 235 LYS A N 1
ATOM 1749 C CA . LYS A 1 235 ? 20.75 2.18 -5.684 1 97.94 235 LYS A CA 1
ATOM 1750 C C . LYS A 1 235 ? 22.266 2.227 -5.613 1 97.94 235 LYS A C 1
ATOM 1752 O O . LYS A 1 235 ? 22.891 1.414 -4.922 1 97.94 235 LYS A O 1
ATOM 1757 N N . ARG A 1 236 ? 22.828 3.18 -6.363 1 97.62 236 ARG A N 1
ATOM 1758 C CA . ARG A 1 236 ? 24.281 3.338 -6.324 1 97.62 236 ARG A CA 1
ATOM 1759 C C . ARG A 1 236 ? 24.766 3.613 -4.906 1 97.62 236 ARG A C 1
ATOM 1761 O O . ARG A 1 236 ? 25.75 3.025 -4.457 1 97.62 236 ARG A O 1
ATOM 1768 N N . ARG A 1 237 ? 24.047 4.371 -4.156 1 96.94 237 ARG A N 1
ATOM 1769 C CA . ARG A 1 237 ? 24.453 4.812 -2.83 1 96.94 237 ARG A CA 1
ATOM 1770 C C . ARG A 1 237 ? 24.141 3.754 -1.777 1 96.94 237 ARG A C 1
ATOM 1772 O O . ARG A 1 237 ? 24.578 3.865 -0.63 1 96.94 237 ARG A O 1
ATOM 1779 N N . THR A 1 238 ? 23.438 2.764 -2.121 1 96.94 238 THR A N 1
ATOM 1780 C CA . THR A 1 238 ? 23.078 1.697 -1.193 1 96.94 238 THR A CA 1
ATOM 1781 C C . THR A 1 238 ? 23.625 0.356 -1.67 1 96.94 238 THR A C 1
ATOM 1783 O O . THR A 1 238 ? 23.047 -0.695 -1.384 1 96.94 238 THR A O 1
ATOM 1786 N N . ASP A 1 239 ? 24.625 0.372 -2.512 1 95.69 239 ASP A N 1
ATOM 1787 C CA . ASP A 1 239 ? 25.297 -0.815 -3.016 1 95.69 239 ASP A CA 1
ATOM 1788 C C . ASP A 1 239 ? 24.344 -1.718 -3.781 1 95.69 239 ASP A C 1
ATOM 1790 O O . ASP A 1 239 ? 24.344 -2.938 -3.6 1 95.69 239 ASP A O 1
ATOM 1794 N N . GLY A 1 240 ? 23.438 -1.062 -4.441 1 95.38 240 GLY A N 1
ATOM 1795 C CA . GLY A 1 240 ? 22.547 -1.771 -5.34 1 95.38 240 GLY A CA 1
ATOM 1796 C C . GLY A 1 240 ? 21.266 -2.246 -4.66 1 95.38 240 GLY A C 1
ATOM 1797 O O . GLY A 1 240 ? 20.375 -2.787 -5.316 1 95.38 240 GLY A O 1
ATOM 1798 N N . VAL A 1 241 ? 21.047 -2.057 -3.408 1 95.5 241 VAL A N 1
ATOM 1799 C CA . VAL A 1 241 ? 19.953 -2.633 -2.639 1 95.5 241 VAL A CA 1
ATOM 1800 C C . VAL A 1 241 ? 18.703 -1.767 -2.791 1 95.5 241 VAL A C 1
ATOM 1802 O O . VAL A 1 241 ? 17.609 -2.281 -3.012 1 95.5 241 VAL A O 1
ATOM 1805 N N . GLY A 1 242 ? 18.828 -0.39 -2.66 1 98.06 242 GLY A N 1
ATOM 1806 C CA . GLY A 1 242 ? 17.703 0.538 -2.68 1 98.06 242 GLY A CA 1
ATOM 1807 C C . GLY A 1 242 ? 17.344 1.071 -1.306 1 98.06 242 GLY A C 1
ATOM 1808 O O . GLY A 1 242 ? 17.906 0.636 -0.299 1 98.06 242 GLY A O 1
ATOM 1809 N N . ALA A 1 243 ? 16.453 2.01 -1.268 1 98.75 243 ALA A N 1
ATOM 1810 C CA . ALA A 1 243 ? 16.047 2.654 -0.023 1 98.75 243 ALA A CA 1
ATOM 1811 C C . ALA A 1 243 ? 15.164 1.726 0.811 1 98.75 243 ALA A C 1
ATOM 1813 O O . ALA A 1 243 ? 14.422 0.908 0.265 1 98.75 243 ALA A O 1
ATOM 1814 N N . ASP A 1 244 ? 15.242 1.875 2.15 1 98.69 244 ASP A N 1
ATOM 1815 C CA . ASP A 1 244 ? 14.375 1.139 3.061 1 98.69 244 ASP A CA 1
ATOM 1816 C C . ASP A 1 244 ? 12.953 1.699 3.035 1 98.69 244 ASP A C 1
ATOM 1818 O O . ASP A 1 244 ? 11.984 0.951 3.162 1 98.69 244 ASP A O 1
ATOM 1822 N N . VAL A 1 245 ? 12.883 2.98 2.869 1 98.88 245 VAL A N 1
ATOM 1823 C CA . VAL A 1 245 ? 11.594 3.656 2.947 1 98.88 245 VAL A CA 1
ATOM 1824 C C . VAL A 1 245 ? 11.602 4.891 2.051 1 98.88 245 VAL A C 1
ATOM 1826 O O . VAL A 1 245 ? 12.633 5.551 1.899 1 98.88 245 VAL A O 1
ATOM 1829 N N . VAL A 1 246 ? 10.516 5.148 1.417 1 98.94 246 VAL A N 1
ATOM 1830 C CA . VAL A 1 246 ? 10.258 6.352 0.634 1 98.94 246 VAL A CA 1
ATOM 1831 C C . VAL A 1 246 ? 9.094 7.133 1.247 1 98.94 246 VAL A C 1
ATOM 1833 O O . VAL A 1 246 ? 8.07 6.547 1.607 1 98.94 246 VAL A O 1
ATOM 1836 N N . PHE A 1 247 ? 9.258 8.367 1.468 1 98.88 247 PHE A N 1
ATOM 1837 C CA . PHE A 1 247 ? 8.18 9.281 1.836 1 98.88 247 PHE A CA 1
ATOM 1838 C C . PHE A 1 247 ? 7.812 10.18 0.664 1 98.88 247 PHE A C 1
ATOM 1840 O O . PHE A 1 247 ? 8.625 11 0.223 1 98.88 247 PHE A O 1
ATOM 1847 N N . ASP A 1 248 ? 6.625 10.055 0.183 1 98.56 248 ASP A N 1
ATOM 1848 C CA . ASP A 1 248 ? 6.176 10.867 -0.948 1 98.56 248 ASP A CA 1
ATOM 1849 C C . ASP A 1 248 ? 5.473 12.133 -0.473 1 98.56 248 ASP A C 1
ATOM 1851 O O . ASP A 1 248 ? 4.312 12.086 -0.052 1 98.56 248 ASP A O 1
ATOM 1855 N N . CYS A 1 249 ? 6.141 13.188 -0.615 1 97.31 249 CYS A N 1
ATOM 1856 C CA . CYS A 1 249 ? 5.629 14.508 -0.256 1 97.31 249 CYS A CA 1
ATOM 1857 C C . CYS A 1 249 ? 5.414 15.367 -1.497 1 97.31 249 CYS A C 1
ATOM 1859 O O . CYS A 1 249 ? 5.148 16.562 -1.389 1 97.31 249 CYS A O 1
ATOM 1861 N N . ALA A 1 250 ? 5.602 14.805 -2.646 1 94.75 250 ALA A N 1
ATOM 1862 C CA . ALA A 1 250 ? 5.477 15.531 -3.906 1 94.75 250 ALA A CA 1
ATOM 1863 C C . ALA A 1 250 ? 4.09 15.336 -4.516 1 94.75 250 ALA A C 1
ATOM 1865 O O . ALA A 1 250 ? 3.463 16.297 -4.961 1 94.75 250 ALA A O 1
ATOM 1866 N N . GLY A 1 251 ? 3.613 14.133 -4.547 1 93.19 251 GLY A N 1
ATOM 1867 C CA . GLY A 1 251 ? 2.289 13.852 -5.078 1 93.19 251 GLY A CA 1
ATOM 1868 C C . GLY A 1 251 ? 2.211 13.977 -6.586 1 93.19 251 GLY A C 1
ATOM 1869 O O . GLY A 1 251 ? 1.257 14.547 -7.121 1 93.19 251 GLY A O 1
ATOM 1870 N N . VAL A 1 252 ? 3.188 13.555 -7.293 1 93.88 252 VAL A N 1
ATOM 1871 C CA . VAL A 1 252 ? 3.152 13.57 -8.75 1 93.88 252 VAL A CA 1
ATOM 1872 C C . VAL A 1 252 ? 3.555 12.195 -9.289 1 93.88 252 VAL A C 1
ATOM 1874 O O . VAL A 1 252 ? 4.383 11.508 -8.695 1 93.88 252 VAL A O 1
ATOM 1877 N N . PRO A 1 253 ? 3.047 11.812 -10.445 1 94.69 253 PRO A N 1
ATOM 1878 C CA . PRO A 1 253 ? 3.254 10.461 -10.969 1 94.69 253 PRO A CA 1
ATOM 1879 C C . PRO A 1 253 ? 4.73 10.125 -11.172 1 94.69 253 PRO A C 1
ATOM 1881 O O . PRO A 1 253 ? 5.168 9.016 -10.836 1 94.69 253 PRO A O 1
ATOM 1884 N N . SER A 1 254 ? 5.516 11.047 -11.719 1 95.62 254 SER A N 1
ATOM 1885 C CA . SER A 1 254 ? 6.926 10.781 -11.984 1 95.62 254 SER A CA 1
ATOM 1886 C C . SER A 1 254 ? 7.68 10.477 -10.695 1 95.62 254 SER A C 1
ATOM 1888 O O . SER A 1 254 ? 8.562 9.617 -10.672 1 95.62 254 SER A O 1
ATOM 1890 N N . ALA A 1 255 ? 7.355 11.172 -9.625 1 96.19 255 ALA A N 1
ATOM 1891 C CA . ALA A 1 255 ? 7.992 10.93 -8.328 1 96.19 255 ALA A CA 1
ATOM 1892 C C . ALA A 1 255 ? 7.598 9.562 -7.77 1 96.19 255 ALA A C 1
ATOM 1894 O O . ALA A 1 255 ? 8.422 8.859 -7.184 1 96.19 255 ALA A O 1
ATOM 1895 N N . LEU A 1 256 ? 6.348 9.281 -7.953 1 96.75 256 LEU A N 1
ATOM 1896 C CA . LEU A 1 256 ? 5.863 7.98 -7.496 1 96.75 256 LEU A CA 1
ATOM 1897 C C . LEU A 1 256 ? 6.629 6.848 -8.172 1 96.75 256 LEU A C 1
ATOM 1899 O O . LEU A 1 256 ? 7.113 5.938 -7.5 1 96.75 256 LEU A O 1
ATOM 1903 N N . LEU A 1 257 ? 6.762 6.902 -9.484 1 97.44 257 LEU A N 1
ATOM 1904 C CA . LEU A 1 257 ? 7.465 5.875 -10.242 1 97.44 257 LEU A CA 1
ATOM 1905 C C . LEU A 1 257 ? 8.922 5.773 -9.805 1 97.44 257 LEU A C 1
ATOM 1907 O O . LEU A 1 257 ? 9.438 4.672 -9.602 1 97.44 257 LEU A O 1
ATOM 1911 N N . ALA A 1 258 ? 9.562 6.934 -9.641 1 98.12 258 ALA A N 1
ATOM 1912 C CA . ALA A 1 258 ? 10.945 6.961 -9.18 1 98.12 258 ALA A CA 1
ATOM 1913 C C . ALA A 1 258 ? 11.078 6.355 -7.789 1 98.12 258 ALA A C 1
ATOM 1915 O O . ALA A 1 258 ? 12.039 5.641 -7.5 1 98.12 258 ALA A O 1
ATOM 1916 N N . GLY A 1 259 ? 10.125 6.711 -6.906 1 98.62 259 GLY A N 1
ATOM 1917 C CA . GLY A 1 259 ? 10.133 6.191 -5.547 1 98.62 259 GLY A CA 1
ATOM 1918 C C . GLY A 1 259 ? 10.008 4.68 -5.488 1 98.62 259 GLY A C 1
ATOM 1919 O O . GLY A 1 259 ? 10.758 4.016 -4.773 1 98.62 259 GLY A O 1
ATOM 1920 N N . ILE A 1 260 ? 9.102 4.145 -6.227 1 98.5 260 ILE A N 1
ATOM 1921 C CA . ILE A 1 260 ? 8.891 2.701 -6.262 1 98.5 260 ILE A CA 1
ATOM 1922 C C . ILE A 1 260 ? 10.133 2.008 -6.805 1 98.5 260 ILE A C 1
ATOM 1924 O O . ILE A 1 260 ? 10.578 0.993 -6.262 1 98.5 260 ILE A O 1
ATOM 1928 N N . ASP A 1 261 ? 10.688 2.568 -7.828 1 98.44 261 ASP A N 1
ATOM 1929 C CA . ASP A 1 261 ? 11.883 1.999 -8.438 1 98.44 261 ASP A CA 1
ATOM 1930 C C . ASP A 1 261 ? 13.07 2.055 -7.473 1 98.44 261 ASP A C 1
ATOM 1932 O O . ASP A 1 261 ? 13.914 1.16 -7.473 1 98.44 261 ASP A O 1
ATOM 1936 N N . ALA A 1 262 ? 13.109 3.039 -6.605 1 98.81 262 ALA A N 1
ATOM 1937 C CA . ALA A 1 262 ? 14.25 3.285 -5.723 1 98.81 262 ALA A CA 1
ATOM 1938 C C . ALA A 1 262 ? 14.195 2.377 -4.496 1 98.81 262 ALA A C 1
ATOM 1940 O O . ALA A 1 262 ? 15.188 2.246 -3.771 1 98.81 262 ALA A O 1
ATOM 1941 N N . LEU A 1 263 ? 13.125 1.807 -4.207 1 98.75 263 LEU A N 1
ATOM 1942 C CA . LEU A 1 263 ? 12.945 1.019 -2.994 1 98.75 263 LEU A CA 1
ATOM 1943 C C . LEU A 1 263 ? 13.656 -0.326 -3.109 1 98.75 263 LEU A C 1
ATOM 1945 O O . LEU A 1 263 ? 13.703 -0.921 -4.188 1 98.75 263 LEU A O 1
ATOM 1949 N N . LYS A 1 264 ? 14.188 -0.804 -2.055 1 98.25 264 LYS A N 1
ATOM 1950 C CA . LYS A 1 264 ? 14.656 -2.186 -1.976 1 98.25 264 LYS A CA 1
ATOM 1951 C C . LYS A 1 264 ? 13.484 -3.162 -1.977 1 98.25 264 LYS A C 1
ATOM 1953 O O . LYS A 1 264 ? 12.328 -2.758 -1.807 1 98.25 264 LYS A O 1
ATOM 1958 N N . LYS A 1 265 ? 13.766 -4.422 -2.23 1 98 265 LYS A N 1
ATOM 1959 C CA . LYS A 1 265 ? 12.742 -5.449 -2.039 1 98 265 LYS A CA 1
ATOM 1960 C C . LYS A 1 265 ? 12.18 -5.406 -0.623 1 98 265 LYS A C 1
ATOM 1962 O O . LYS A 1 265 ? 12.93 -5.293 0.348 1 98 265 LYS A O 1
ATOM 1967 N N . ARG A 1 266 ? 10.773 -5.387 -0.564 1 97.75 266 ARG A N 1
ATOM 1968 C CA . ARG A 1 266 ? 10.008 -5.332 0.679 1 97.75 266 ARG A CA 1
ATOM 1969 C C . ARG A 1 266 ? 10.203 -3.994 1.384 1 97.75 266 ARG A C 1
ATOM 1971 O O . ARG A 1 266 ? 10.062 -3.902 2.604 1 97.75 266 ARG A O 1
ATOM 1978 N N . GLY A 1 267 ? 10.672 -3.002 0.642 1 98.31 267 GLY A N 1
ATOM 1979 C CA . GLY A 1 267 ? 10.688 -1.651 1.181 1 98.31 267 GLY A CA 1
ATOM 1980 C C . GLY A 1 267 ? 9.297 -1.076 1.395 1 98.31 267 GLY A C 1
ATOM 1981 O O . GLY A 1 267 ? 8.305 -1.7 1.03 1 98.31 267 GLY A O 1
ATOM 1982 N N . THR A 1 268 ? 9.25 0.089 2.025 1 98.75 268 THR A N 1
ATOM 1983 C CA . THR A 1 268 ? 7.977 0.717 2.359 1 98.75 268 THR A CA 1
ATOM 1984 C C . THR A 1 268 ? 7.848 2.076 1.68 1 98.75 268 THR A C 1
ATOM 1986 O O . THR A 1 268 ? 8.781 2.881 1.707 1 98.75 268 THR A O 1
ATOM 1989 N N . TYR A 1 269 ? 6.777 2.277 0.971 1 98.81 269 TYR A N 1
ATOM 1990 C CA . TYR A 1 269 ? 6.398 3.553 0.372 1 98.81 269 TYR A CA 1
ATOM 1991 C C . TYR A 1 269 ? 5.293 4.227 1.178 1 98.81 269 TYR A C 1
ATOM 1993 O O . TYR A 1 269 ? 4.195 3.682 1.312 1 98.81 269 TYR A O 1
ATOM 2001 N N . VAL A 1 270 ? 5.52 5.406 1.718 1 98.88 270 VAL A N 1
ATOM 2002 C CA . VAL A 1 270 ? 4.531 6.129 2.512 1 98.88 270 VAL A CA 1
ATOM 2003 C C . VAL A 1 270 ? 4.027 7.34 1.732 1 98.88 270 VAL A C 1
ATOM 2005 O O . VAL A 1 270 ? 4.789 8.273 1.463 1 98.88 270 VAL A O 1
ATOM 2008 N N . MET A 1 271 ? 2.76 7.34 1.399 1 98.38 271 MET A N 1
ATOM 2009 C CA . MET A 1 271 ? 2.105 8.469 0.752 1 98.38 271 MET A CA 1
ATOM 2010 C C . MET A 1 271 ? 1.651 9.5 1.784 1 98.38 271 MET A C 1
ATOM 2012 O O . MET A 1 271 ? 0.803 9.203 2.629 1 98.38 271 MET A O 1
ATOM 2016 N N . ILE A 1 272 ? 2.248 10.656 1.746 1 98.06 272 ILE A N 1
ATOM 2017 C CA . ILE A 1 272 ? 1.859 11.734 2.646 1 98.06 272 ILE A CA 1
ATOM 2018 C C . ILE A 1 272 ? 1.161 12.836 1.857 1 98.06 272 ILE A C 1
ATOM 2020 O O . ILE A 1 272 ? 0.239 13.484 2.363 1 98.06 272 ILE A O 1
ATOM 2024 N N . ALA A 1 273 ? 1.581 13.023 0.631 1 95.31 273 ALA A N 1
ATOM 2025 C CA . ALA A 1 273 ? 0.989 14.039 -0.231 1 95.31 273 ALA A CA 1
ATOM 2026 C C . ALA A 1 273 ? -0.469 13.719 -0.542 1 95.31 273 ALA A C 1
ATOM 2028 O O . ALA A 1 273 ? -0.821 12.555 -0.752 1 95.31 273 ALA A O 1
ATOM 2029 N N . SER A 1 274 ? -1.271 14.75 -0.458 1 86.75 274 SER A N 1
ATOM 2030 C CA . SER A 1 274 ? -2.672 14.602 -0.837 1 86.75 274 SER A CA 1
ATOM 2031 C C . SER A 1 274 ? -2.939 15.203 -2.213 1 86.75 274 SER A C 1
ATOM 2033 O O . SER A 1 274 ? -2.521 16.328 -2.498 1 86.75 274 SER A O 1
ATOM 2035 N N . TRP A 1 275 ? -3.408 14.422 -3.07 1 79.88 275 TRP A N 1
ATOM 2036 C CA . TRP A 1 275 ? -3.834 14.953 -4.363 1 79.88 275 TRP A CA 1
ATOM 2037 C C . TRP A 1 275 ? -5.207 14.414 -4.746 1 79.88 275 TRP A C 1
ATOM 2039 O O . TRP A 1 275 ? -5.797 13.609 -4.012 1 79.88 275 TRP A O 1
ATOM 2049 N N . ASP A 1 276 ? -5.914 14.992 -5.68 1 75.94 276 ASP A N 1
ATOM 2050 C CA . ASP A 1 276 ? -7.324 14.719 -5.938 1 75.94 276 ASP A CA 1
ATOM 2051 C C . ASP A 1 276 ? -7.492 13.727 -7.086 1 75.94 276 ASP A C 1
ATOM 2053 O O . ASP A 1 276 ? -8.562 13.641 -7.688 1 75.94 276 ASP A O 1
ATOM 2057 N N . LYS A 1 277 ? -6.531 13.031 -7.391 1 87.44 277 LYS A N 1
ATOM 2058 C CA . LYS A 1 277 ? -6.621 12.031 -8.453 1 87.44 277 LYS A CA 1
ATOM 2059 C C . LYS A 1 277 ? -6.191 10.656 -7.953 1 87.44 277 LYS A C 1
ATOM 2061 O O . LYS A 1 277 ? -5.43 10.547 -6.988 1 87.44 277 LYS A O 1
ATOM 2066 N N . PRO A 1 278 ? -6.805 9.68 -8.562 1 92.69 278 PRO A N 1
ATOM 2067 C CA . PRO A 1 278 ? -6.297 8.344 -8.227 1 92.69 278 PRO A CA 1
ATOM 2068 C C . PRO A 1 278 ? -4.797 8.203 -8.484 1 92.69 278 PRO A C 1
ATOM 2070 O O . PRO A 1 278 ? -4.258 8.859 -9.383 1 92.69 278 PRO A O 1
ATOM 2073 N N . ILE A 1 279 ? -4.227 7.414 -7.645 1 94.88 279 ILE A N 1
ATOM 2074 C CA . ILE A 1 279 ? -2.793 7.168 -7.766 1 94.88 279 ILE A CA 1
ATOM 2075 C C . ILE A 1 279 ? -2.551 5.957 -8.664 1 94.88 279 ILE A C 1
ATOM 2077 O O . ILE A 1 279 ? -3.115 4.883 -8.438 1 94.88 279 ILE A O 1
ATOM 2081 N N . GLU A 1 280 ? -1.782 6.156 -9.664 1 95.31 280 GLU A N 1
ATOM 2082 C CA . GLU A 1 280 ? -1.432 5.051 -10.547 1 95.31 280 GLU A CA 1
ATOM 2083 C C . GLU A 1 280 ? -0.15 4.363 -10.086 1 95.31 280 GLU A C 1
ATOM 2085 O O . GLU A 1 280 ? 0.945 4.902 -10.25 1 95.31 280 GLU A O 1
ATOM 2090 N N . VAL A 1 281 ? -0.273 3.197 -9.594 1 96.25 281 VAL A N 1
ATOM 2091 C CA . VAL A 1 281 ? 0.853 2.422 -9.078 1 96.25 281 VAL A CA 1
ATOM 2092 C C . VAL A 1 281 ? 1.305 1.41 -10.133 1 96.25 281 VAL A C 1
ATOM 2094 O O . VAL A 1 281 ? 0.498 0.621 -10.633 1 96.25 281 VAL A O 1
ATOM 2097 N N . PRO A 1 282 ? 2.566 1.467 -10.547 1 96.06 282 PRO A N 1
ATOM 2098 C CA . PRO A 1 282 ? 3.039 0.416 -11.453 1 96.06 282 PRO A CA 1
ATOM 2099 C C . PRO A 1 282 ? 3.027 -0.968 -10.805 1 96.06 282 PRO A C 1
ATOM 2101 O O . PRO A 1 282 ? 3.82 -1.239 -9.898 1 96.06 282 PRO A O 1
ATOM 2104 N N . LEU A 1 283 ? 2.199 -1.801 -11.344 1 95.25 283 LEU A N 1
ATOM 2105 C CA . LEU A 1 283 ? 1.956 -3.09 -10.703 1 95.25 283 LEU A CA 1
ATOM 2106 C C . LEU A 1 283 ? 3.221 -3.943 -10.703 1 95.25 283 LEU A C 1
ATOM 2108 O O . LEU A 1 283 ? 3.547 -4.574 -9.695 1 95.25 283 LEU A O 1
ATOM 2112 N N . VAL A 1 284 ? 3.957 -4.039 -11.805 1 93.44 284 VAL A N 1
ATOM 2113 C CA . VAL A 1 284 ? 5.129 -4.902 -11.922 1 93.44 284 VAL A CA 1
ATOM 2114 C C . VAL A 1 284 ? 6.176 -4.5 -10.891 1 93.44 284 VAL A C 1
ATOM 2116 O O . VAL A 1 284 ? 6.707 -5.348 -10.164 1 93.44 284 VAL A O 1
ATOM 2119 N N . GLY A 1 285 ? 6.461 -3.158 -10.797 1 94.81 285 GLY A N 1
ATOM 2120 C CA . GLY A 1 285 ? 7.41 -2.682 -9.805 1 94.81 285 GLY A CA 1
ATOM 2121 C C . GLY A 1 285 ? 6.965 -2.938 -8.383 1 94.81 285 GLY A C 1
ATOM 2122 O O . GLY A 1 285 ? 7.77 -3.326 -7.531 1 94.81 285 GLY A O 1
ATOM 2123 N N . TRP A 1 286 ? 5.66 -2.777 -8.148 1 97.19 286 TRP A N 1
ATOM 2124 C CA . TRP A 1 286 ? 5.066 -2.988 -6.832 1 97.19 286 TRP A CA 1
ATOM 2125 C C . TRP A 1 286 ? 5.145 -4.457 -6.426 1 97.19 286 TRP A C 1
ATOM 2127 O O . TRP A 1 286 ? 5.641 -4.781 -5.344 1 97.19 286 TRP A O 1
ATOM 2137 N N . MET A 1 287 ? 4.844 -5.352 -7.273 1 96.88 287 MET A N 1
ATOM 2138 C CA . MET A 1 287 ? 4.707 -6.773 -6.977 1 96.88 287 MET A CA 1
ATOM 2139 C C . MET A 1 287 ? 6.07 -7.461 -6.965 1 96.88 287 MET A C 1
ATOM 2141 O O . MET A 1 287 ? 6.336 -8.305 -6.109 1 96.88 287 MET A O 1
ATOM 2145 N N . SER A 1 288 ? 6.949 -7.094 -7.914 1 95.81 288 SER A N 1
ATOM 2146 C CA . SER A 1 288 ? 8.227 -7.789 -8.062 1 95.81 288 SER A CA 1
ATOM 2147 C C . SER A 1 288 ? 9.117 -7.57 -6.844 1 95.81 288 SER A C 1
ATOM 2149 O O . SER A 1 288 ? 10.023 -8.367 -6.578 1 95.81 288 SER A O 1
ATOM 2151 N N . LYS A 1 289 ? 8.812 -6.516 -6.074 1 97.25 289 LYS A N 1
ATOM 2152 C CA . LYS A 1 289 ? 9.602 -6.223 -4.883 1 97.25 289 LYS A CA 1
ATOM 2153 C C . LYS A 1 289 ? 8.789 -6.445 -3.613 1 97.25 289 LYS A C 1
ATOM 2155 O O . LYS A 1 289 ? 9.297 -6.281 -2.504 1 97.25 289 LYS A O 1
ATOM 2160 N N . GLU A 1 290 ? 7.488 -6.789 -3.834 1 98.19 290 GLU A N 1
ATOM 2161 C CA . GLU A 1 290 ? 6.57 -6.902 -2.705 1 98.19 290 GLU A CA 1
ATOM 2162 C C . GLU A 1 290 ? 6.68 -5.691 -1.78 1 98.19 290 GLU A C 1
ATOM 2164 O O . GLU A 1 290 ? 6.836 -5.844 -0.567 1 98.19 290 GLU A O 1
ATOM 2169 N N . ILE A 1 291 ? 6.547 -4.562 -2.377 1 98.31 291 ILE A N 1
ATOM 2170 C CA . ILE A 1 291 ? 6.605 -3.297 -1.652 1 98.31 291 ILE A CA 1
ATOM 2171 C C . ILE A 1 291 ? 5.336 -3.117 -0.821 1 98.31 291 ILE A C 1
ATOM 2173 O O . ILE A 1 291 ? 4.246 -3.51 -1.247 1 98.31 291 ILE A O 1
ATOM 2177 N N . THR A 1 292 ? 5.477 -2.566 0.39 1 98.69 292 THR A N 1
ATOM 2178 C CA . THR A 1 292 ? 4.336 -2.137 1.191 1 98.69 292 THR A CA 1
ATOM 2179 C C . THR A 1 292 ? 3.998 -0.676 0.909 1 98.69 292 THR A C 1
ATOM 2181 O O . THR A 1 292 ? 4.867 0.194 0.981 1 98.69 292 THR A O 1
ATOM 2184 N N . LEU A 1 293 ? 2.787 -0.42 0.505 1 98.62 293 LEU A N 1
ATOM 2185 C CA . LEU A 1 293 ? 2.312 0.948 0.326 1 98.62 293 LEU A CA 1
ATOM 2186 C C . LEU A 1 293 ? 1.429 1.374 1.494 1 98.62 293 LEU A C 1
ATOM 2188 O O . LEU A 1 293 ? 0.488 0.664 1.857 1 98.62 293 LEU A O 1
ATOM 2192 N N . GLU A 1 294 ? 1.793 2.473 2.096 1 98.25 294 GLU A N 1
ATOM 2193 C CA . GLU A 1 294 ? 1.058 3.07 3.207 1 98.25 294 GLU A CA 1
ATOM 2194 C C . GLU A 1 294 ? 0.593 4.484 2.865 1 98.25 294 GLU A C 1
ATOM 2196 O O . GLU A 1 294 ? 1.212 5.164 2.045 1 98.25 294 GLU A O 1
ATOM 2201 N N . ALA A 1 295 ? -0.458 4.828 3.422 1 97.12 295 ALA A N 1
ATOM 2202 C CA . ALA A 1 295 ? -0.893 6.223 3.359 1 97.12 295 ALA A CA 1
ATOM 2203 C C . ALA A 1 295 ? -1.021 6.82 4.758 1 97.12 295 ALA A C 1
ATOM 2205 O O . ALA A 1 295 ? -1.474 6.148 5.688 1 97.12 295 ALA A O 1
ATOM 2206 N N . ALA A 1 296 ? -0.585 8.016 4.883 1 97.81 296 ALA A N 1
ATOM 2207 C CA . ALA A 1 296 ? -0.627 8.695 6.176 1 97.81 296 ALA A CA 1
ATOM 2208 C C . ALA A 1 296 ? -1.603 9.867 6.145 1 97.81 296 ALA A C 1
ATOM 2210 O O . ALA A 1 296 ? -1.575 10.68 5.219 1 97.81 296 ALA A O 1
ATOM 2211 N N . LEU A 1 297 ? -2.461 9.938 7.129 1 97.31 297 LEU A N 1
ATOM 2212 C CA . LEU A 1 297 ? -3.428 11.016 7.258 1 97.31 297 LEU A CA 1
ATOM 2213 C C . LEU A 1 297 ? -3.188 11.812 8.539 1 97.31 297 LEU A C 1
ATOM 2215 O O . LEU A 1 297 ? -3.229 11.258 9.633 1 97.31 297 LEU A O 1
ATOM 2219 N N . ALA A 1 298 ? -2.947 13.062 8.383 1 97.31 298 ALA A N 1
ATOM 2220 C CA . ALA A 1 298 ? -2.854 13.969 9.523 1 97.31 298 ALA A CA 1
ATOM 2221 C C . ALA A 1 298 ? -1.876 13.438 10.57 1 97.31 298 ALA A C 1
ATOM 2223 O O . ALA A 1 298 ? -0.713 13.172 10.258 1 97.31 298 ALA A O 1
ATOM 2224 N N . TYR A 1 299 ? -2.367 13.305 11.828 1 98.44 299 TYR A N 1
ATOM 2225 C CA . TYR A 1 299 ? -1.538 12.859 12.945 1 98.44 299 TYR A CA 1
ATOM 2226 C C . TYR A 1 299 ? -2.389 12.594 14.18 1 98.44 299 TYR A C 1
ATOM 2228 O O . TYR A 1 299 ? -3.537 13.031 14.266 1 98.44 299 TYR A O 1
ATOM 2236 N N . SER A 1 300 ? -1.874 11.789 15.094 1 97.12 300 SER A N 1
ATOM 2237 C CA . SER A 1 300 ? -2.557 11.461 16.344 1 97.12 300 SER A CA 1
ATOM 2238 C C . SER A 1 300 ? -2.141 12.398 17.469 1 97.12 300 SER A C 1
ATOM 2240 O O . SER A 1 300 ? -1.239 13.227 17.297 1 97.12 300 SER A O 1
ATOM 2242 N N . ASP A 1 301 ? -2.836 12.258 18.641 1 97.38 301 ASP A N 1
ATOM 2243 C CA . ASP A 1 301 ? -2.455 13.008 19.828 1 97.38 301 ASP A CA 1
ATOM 2244 C C . ASP A 1 301 ? -1.009 12.711 20.219 1 97.38 301 ASP A C 1
ATOM 2246 O O . ASP A 1 301 ? -0.266 13.625 20.594 1 97.38 301 ASP A O 1
ATOM 2250 N N . GLU A 1 302 ? -0.698 11.461 20.094 1 97.31 302 GLU A N 1
ATOM 2251 C CA . GLU A 1 302 ? 0.657 11.039 20.438 1 97.31 302 GLU A CA 1
ATOM 2252 C C . GLU A 1 302 ? 1.688 11.695 19.531 1 97.31 302 GLU A C 1
ATOM 2254 O O . GLU A 1 302 ? 2.744 12.133 19.984 1 97.31 302 GLU A O 1
ATOM 2259 N N . ASP A 1 303 ? 1.401 11.758 18.266 1 98.25 303 ASP A N 1
ATOM 2260 C CA . ASP A 1 303 ? 2.303 12.398 17.312 1 98.25 303 ASP A CA 1
ATOM 2261 C C . ASP A 1 303 ? 2.512 13.875 17.656 1 98.25 303 ASP A C 1
ATOM 2263 O O . ASP A 1 303 ? 3.646 14.352 17.703 1 98.25 303 ASP A O 1
ATOM 2267 N N . PHE A 1 304 ? 1.403 14.562 17.875 1 98.75 304 PHE A N 1
ATOM 2268 C CA . PHE A 1 304 ? 1.475 16 18.109 1 98.75 304 PHE A CA 1
ATOM 2269 C C . PHE A 1 304 ? 2.246 16.297 19.391 1 98.75 304 PHE A C 1
ATOM 2271 O O . PHE A 1 304 ? 3.164 17.109 19.406 1 98.75 304 PHE A O 1
ATOM 2278 N N . ARG A 1 305 ? 1.913 15.625 20.438 1 98.44 305 ARG A N 1
ATOM 2279 C CA . ARG A 1 305 ? 2.598 15.797 21.719 1 98.44 305 ARG A CA 1
ATOM 2280 C C . ARG A 1 305 ? 4.086 15.5 21.578 1 98.44 305 ARG A C 1
ATOM 2282 O O . ARG A 1 305 ? 4.926 16.25 22.094 1 98.44 305 ARG A O 1
ATOM 2289 N N . GLY A 1 306 ? 4.348 14.383 20.891 1 98.56 306 GLY A N 1
ATOM 2290 C CA . GLY A 1 306 ? 5.742 14.031 20.688 1 98.56 306 GLY A CA 1
ATOM 2291 C C . GLY A 1 306 ? 6.523 15.109 19.953 1 98.56 306 GLY A C 1
ATOM 2292 O O . GLY A 1 306 ? 7.676 15.383 20.297 1 98.56 306 GLY A O 1
ATOM 2293 N N . VAL A 1 307 ? 5.938 15.68 18.969 1 98.88 307 VAL A N 1
ATOM 2294 C CA . VAL A 1 307 ? 6.602 16.734 18.203 1 98.88 307 VAL A CA 1
ATOM 2295 C C . VAL A 1 307 ? 6.77 17.984 19.062 1 98.88 307 VAL A C 1
ATOM 2297 O O . VAL A 1 307 ? 7.805 18.641 19.016 1 98.88 307 VAL A O 1
ATOM 2300 N N . VAL A 1 308 ? 5.75 18.344 19.875 1 98.81 308 VAL A N 1
ATOM 2301 C CA . VAL A 1 308 ? 5.879 19.469 20.797 1 98.81 308 VAL A CA 1
ATOM 2302 C C . VAL A 1 308 ? 7.074 19.25 21.719 1 98.81 308 VAL A C 1
ATOM 2304 O O . VAL A 1 308 ? 7.914 20.141 21.875 1 98.81 308 VAL A O 1
ATOM 2307 N N . ASP A 1 309 ? 7.145 18.047 22.297 1 98.81 309 ASP A N 1
ATOM 2308 C CA . ASP A 1 309 ? 8.234 17.719 23.219 1 98.81 309 ASP A CA 1
ATOM 2309 C C . ASP A 1 309 ? 9.594 17.859 22.516 1 98.81 309 ASP A C 1
ATOM 2311 O O . ASP A 1 309 ? 10.516 18.453 23.062 1 98.81 309 ASP A O 1
ATOM 2315 N N . ASP A 1 310 ? 9.68 17.281 21.375 1 98.69 310 ASP A N 1
ATOM 2316 C CA . ASP A 1 310 ? 10.93 17.328 20.625 1 98.69 310 ASP A CA 1
ATOM 2317 C C . ASP A 1 310 ? 11.273 18.766 20.203 1 98.69 310 ASP A C 1
ATOM 2319 O O . ASP A 1 310 ? 12.445 19.141 20.203 1 98.69 310 ASP A O 1
ATOM 2323 N N . PHE A 1 311 ? 10.266 19.484 19.812 1 98.56 311 PHE A N 1
ATOM 2324 C CA . PHE A 1 311 ? 10.445 20.875 19.422 1 98.56 311 PHE A CA 1
ATOM 2325 C C . PHE A 1 311 ? 11 21.703 20.578 1 98.56 311 PHE A C 1
ATOM 2327 O O . PHE A 1 311 ? 11.969 22.438 20.422 1 98.56 311 PHE A O 1
ATOM 2334 N N . VAL A 1 312 ? 10.445 21.531 21.719 1 98.5 312 VAL A N 1
ATOM 2335 C CA . VAL A 1 312 ? 10.844 22.234 22.938 1 98.5 312 VAL A CA 1
ATOM 2336 C C . VAL A 1 312 ? 12.25 21.797 23.344 1 98.5 312 VAL A C 1
ATOM 2338 O O . VAL A 1 312 ? 13.047 22.609 23.828 1 98.5 312 VAL A O 1
ATOM 2341 N N . ALA A 1 313 ? 12.547 20.547 23.109 1 98.38 313 ALA A N 1
ATOM 2342 C CA . ALA A 1 313 ? 13.852 19.984 23.484 1 98.38 313 ALA A CA 1
ATOM 2343 C C . ALA A 1 313 ? 14.93 20.406 22.484 1 98.38 313 ALA A C 1
ATOM 2345 O O . ALA A 1 313 ? 16.109 20.125 22.688 1 98.38 313 ALA A O 1
ATOM 2346 N N . GLY A 1 314 ? 14.562 21.016 21.406 1 97.75 314 GLY A N 1
ATOM 2347 C CA . GLY A 1 314 ? 15.531 21.562 20.453 1 97.75 314 GLY A CA 1
ATOM 2348 C C . GLY A 1 314 ? 15.93 20.562 19.391 1 97.75 314 GLY A C 1
ATOM 2349 O O . GLY A 1 314 ? 16.906 20.781 18.672 1 97.75 314 GLY A O 1
ATOM 2350 N N . LYS A 1 315 ? 15.18 19.516 19.234 1 97.25 315 LYS A N 1
ATOM 2351 C CA . LYS A 1 315 ? 15.547 18.484 18.281 1 97.25 315 LYS A CA 1
ATOM 2352 C C . LYS A 1 315 ? 15.266 18.922 16.844 1 97.25 315 LYS A C 1
ATOM 2354 O O . LYS A 1 315 ? 15.727 18.297 15.891 1 97.25 315 LYS A O 1
ATOM 2359 N N . PHE A 1 316 ? 14.562 20 16.703 1 97.19 316 PHE A N 1
ATOM 2360 C CA . PHE A 1 316 ? 14.227 20.484 15.367 1 97.19 316 PHE A CA 1
ATOM 2361 C C . PHE A 1 316 ? 14.969 21.797 15.078 1 97.19 316 PHE A C 1
ATOM 2363 O O . PHE A 1 316 ? 14.492 22.625 14.305 1 97.19 316 PHE A O 1
ATOM 2370 N N . GLN A 1 317 ? 16.062 21.922 15.719 1 94.38 317 GLN A N 1
ATOM 2371 C CA . GLN A 1 317 ? 16.875 23.078 15.414 1 94.38 317 GLN A CA 1
ATOM 2372 C C . GLN A 1 317 ? 17.172 23.172 13.922 1 94.38 317 GLN A C 1
ATOM 2374 O O . GLN A 1 317 ? 17.562 22.188 13.297 1 94.38 317 GLN A O 1
ATOM 2379 N N . GLY A 1 318 ? 16.953 24.266 13.328 1 93.88 318 GLY A N 1
ATOM 2380 C CA . GLY A 1 318 ? 17.156 24.469 11.906 1 93.88 318 GLY A CA 1
ATOM 2381 C C . GLY A 1 318 ? 15.852 24.5 11.125 1 93.88 318 GLY A C 1
ATOM 2382 O O . GLY A 1 318 ? 15.805 25.016 10.008 1 93.88 318 GLY A O 1
ATOM 2383 N N . ALA A 1 319 ? 14.766 24 11.703 1 95.56 319 ALA A N 1
ATOM 2384 C CA . ALA A 1 319 ? 13.484 23.922 11.008 1 95.56 319 ALA A CA 1
ATOM 2385 C C . ALA A 1 319 ? 12.914 25.312 10.766 1 95.56 319 ALA A C 1
ATOM 2387 O O . ALA A 1 319 ? 12.078 25.516 9.875 1 95.56 319 ALA A O 1
ATOM 2388 N N . GLU A 1 320 ? 13.32 26.266 11.578 1 95.44 320 GLU A N 1
ATOM 2389 C CA . GLU A 1 320 ? 12.82 27.641 11.43 1 95.44 320 GLU A CA 1
ATOM 2390 C C . GLU A 1 320 ? 13.164 28.203 10.055 1 95.44 320 GLU A C 1
ATOM 2392 O O . GLU A 1 320 ? 12.516 29.141 9.586 1 95.44 320 GLU A O 1
ATOM 2397 N N . LYS A 1 321 ? 14.18 27.641 9.375 1 93.25 321 LYS A N 1
ATOM 2398 C CA . LYS A 1 321 ? 14.578 28.094 8.047 1 93.25 321 LYS A CA 1
ATOM 2399 C C . LYS A 1 321 ? 13.492 27.797 7.012 1 93.25 321 LYS A C 1
ATOM 2401 O O . LYS A 1 321 ? 13.5 28.359 5.918 1 93.25 321 LYS A O 1
ATOM 2406 N N . MET A 1 322 ? 12.57 26.891 7.355 1 94.12 322 MET A N 1
ATOM 2407 C CA . MET A 1 322 ? 11.43 26.625 6.484 1 94.12 322 MET A CA 1
ATOM 2408 C C . MET A 1 322 ? 10.594 27.875 6.266 1 94.12 322 MET A C 1
ATOM 2410 O O . MET A 1 322 ? 9.922 28 5.242 1 94.12 322 MET A O 1
ATOM 2414 N N . ILE A 1 323 ? 10.617 28.703 7.305 1 96.38 323 ILE A N 1
ATOM 2415 C CA . ILE A 1 323 ? 9.828 29.938 7.227 1 96.38 323 ILE A CA 1
ATOM 2416 C C . ILE A 1 323 ? 10.523 30.922 6.301 1 96.38 323 ILE A C 1
ATOM 2418 O O . ILE A 1 323 ? 11.562 31.484 6.648 1 96.38 323 ILE A O 1
ATOM 2422 N N . THR A 1 324 ? 9.891 31.156 5.129 1 94.69 324 THR A N 1
ATOM 2423 C CA . THR A 1 324 ? 10.555 31.984 4.125 1 94.69 324 THR A CA 1
ATOM 2424 C C . THR A 1 324 ? 9.938 33.375 4.082 1 94.69 324 THR A C 1
ATOM 2426 O O . THR A 1 324 ? 10.516 34.312 3.504 1 94.69 324 THR A O 1
ATOM 2429 N N . SER A 1 325 ? 8.766 33.5 4.625 1 94.88 325 SER A N 1
ATOM 2430 C CA . SER A 1 325 ? 8.102 34.781 4.625 1 94.88 325 SER A CA 1
ATOM 2431 C C . SER A 1 325 ? 7.172 34.938 5.824 1 94.88 325 SER A C 1
ATOM 2433 O O . SER A 1 325 ? 6.645 33.938 6.332 1 94.88 325 SER A O 1
ATOM 2435 N N . ARG A 1 326 ? 7.035 36.156 6.316 1 96.88 326 ARG A N 1
ATOM 2436 C CA . ARG A 1 326 ? 6.078 36.562 7.34 1 96.88 326 ARG A CA 1
ATOM 2437 C C . ARG A 1 326 ? 5.258 37.75 6.875 1 96.88 326 ARG A C 1
ATOM 2439 O O . ARG A 1 326 ? 5.816 38.781 6.453 1 96.88 326 ARG A O 1
ATOM 2446 N N . ILE A 1 327 ? 3.98 37.594 6.922 1 97.44 327 ILE A N 1
ATOM 2447 C CA . ILE A 1 327 ? 3.127 38.656 6.414 1 97.44 327 ILE A CA 1
ATOM 2448 C C . ILE A 1 327 ? 2.023 38.969 7.426 1 97.44 327 ILE A C 1
ATOM 2450 O O . ILE A 1 327 ? 1.832 38.219 8.391 1 97.44 327 ILE A O 1
ATOM 2454 N N . VAL A 1 328 ? 1.3 40.062 7.172 1 97.75 328 VAL A N 1
ATOM 2455 C CA . VAL A 1 328 ? 0.167 40.438 8.016 1 97.75 328 VAL A CA 1
ATOM 2456 C C . VAL A 1 328 ? -1.129 39.938 7.391 1 97.75 328 VAL A C 1
ATOM 2458 O O . VAL A 1 328 ? -1.199 39.719 6.176 1 97.75 328 VAL A O 1
ATOM 2461 N N . LEU A 1 329 ? -2.092 39.75 8.164 1 98.19 329 LEU A N 1
ATOM 2462 C CA . LEU A 1 329 ? -3.363 39.156 7.766 1 98.19 329 LEU A CA 1
ATOM 2463 C C . LEU A 1 329 ? -3.99 39.938 6.613 1 98.19 329 LEU A C 1
ATOM 2465 O O . LEU A 1 329 ? -4.578 39.344 5.707 1 98.19 329 LEU A O 1
ATOM 2469 N N . ASN A 1 330 ? -3.82 41.25 6.602 1 96.88 330 ASN A N 1
ATOM 2470 C CA . ASN A 1 330 ? -4.422 42.062 5.57 1 96.88 330 ASN A CA 1
ATOM 2471 C C . ASN A 1 330 ? -3.857 41.75 4.188 1 96.88 330 ASN A C 1
ATOM 2473 O O . ASN A 1 330 ? -4.5 42.031 3.172 1 96.88 330 ASN A O 1
ATOM 2477 N N . ASP A 1 331 ? -2.705 41.156 4.141 1 96.69 331 ASP A N 1
ATOM 2478 C CA . ASP A 1 331 ? -2.039 40.844 2.883 1 96.69 331 ASP A CA 1
ATOM 2479 C C . ASP A 1 331 ? -2.193 39.375 2.539 1 96.69 331 ASP A C 1
ATOM 2481 O O . ASP A 1 331 ? -1.55 38.875 1.614 1 96.69 331 ASP A O 1
ATOM 2485 N N . PHE A 1 332 ? -3.008 38.719 3.281 1 97.12 332 PHE A N 1
ATOM 2486 C CA . PHE A 1 332 ? -3.129 37.281 3.23 1 97.12 332 PHE A CA 1
ATOM 2487 C C . PHE A 1 332 ? -3.357 36.781 1.801 1 97.12 332 PHE A C 1
ATOM 2489 O O . PHE A 1 332 ? -2.691 35.875 1.335 1 97.12 332 PHE A O 1
ATOM 2496 N N . VAL A 1 333 ? -4.242 37.375 1.089 1 97.25 333 VAL A N 1
ATOM 2497 C CA . VAL A 1 333 ? -4.609 36.875 -0.239 1 97.25 333 VAL A CA 1
ATOM 2498 C C . VAL A 1 333 ? -3.486 37.188 -1.229 1 97.25 333 VAL A C 1
ATOM 2500 O O . VAL A 1 333 ? -2.961 36.281 -1.874 1 97.25 333 VAL A O 1
ATOM 2503 N N . GLN A 1 334 ? -3.018 38.375 -1.277 1 95.69 334 GLN A N 1
ATOM 2504 C CA . GLN A 1 334 ? -2.07 38.812 -2.299 1 95.69 334 GLN A CA 1
ATOM 2505 C C . GLN A 1 334 ? -0.667 38.312 -2.006 1 95.69 334 GLN A C 1
ATOM 2507 O O . GLN A 1 334 ? -0.033 37.688 -2.869 1 95.69 334 GLN A O 1
ATOM 2512 N N . GLN A 1 335 ? -0.245 38.438 -0.746 1 95.19 335 GLN A N 1
ATOM 2513 C CA . GLN A 1 335 ? 1.138 38.094 -0.423 1 95.19 335 GLN A CA 1
ATOM 2514 C C . GLN A 1 335 ? 1.244 36.688 0.137 1 95.19 335 GLN A C 1
ATOM 2516 O O . GLN A 1 335 ? 2.346 36.156 0.305 1 95.19 335 GLN A O 1
ATOM 2521 N N . GLY A 1 336 ? 0.171 36.156 0.44 1 96.19 336 GLY A N 1
ATOM 2522 C CA . GLY A 1 336 ? 0.145 34.781 0.906 1 96.19 336 GLY A CA 1
ATOM 2523 C C . GLY A 1 336 ? -0.311 33.781 -0.157 1 96.19 336 GLY A C 1
ATOM 2524 O O . GLY A 1 336 ? 0.513 33.188 -0.842 1 96.19 336 GLY A O 1
ATOM 2525 N N . LEU A 1 337 ? -1.65 33.719 -0.43 1 96.44 337 LEU A N 1
ATOM 2526 C CA . LEU A 1 337 ? -2.244 32.75 -1.319 1 96.44 337 LEU A CA 1
ATOM 2527 C C . LEU A 1 337 ? -1.747 32.938 -2.75 1 96.44 337 LEU A C 1
ATOM 2529 O O . LEU A 1 337 ? -1.204 32 -3.348 1 96.44 337 LEU A O 1
ATOM 2533 N N . GLN A 1 338 ? -1.817 34.094 -3.256 1 94.88 338 GLN A N 1
ATOM 2534 C CA . GLN A 1 338 ? -1.454 34.344 -4.645 1 94.88 338 GLN A CA 1
ATOM 2535 C C . GLN A 1 338 ? 0.047 34.156 -4.863 1 94.88 338 GLN A C 1
ATOM 2537 O O . GLN A 1 338 ? 0.474 33.625 -5.875 1 94.88 338 GLN A O 1
ATOM 2542 N N . GLN A 1 339 ? 0.768 34.656 -3.939 1 91.62 339 GLN A N 1
ATOM 2543 C CA . GLN A 1 339 ? 2.217 34.531 -4.051 1 91.62 339 GLN A CA 1
ATOM 2544 C C . GLN A 1 339 ? 2.641 33.062 -4.078 1 91.62 339 GLN A C 1
ATOM 2546 O O . GLN A 1 339 ? 3.502 32.688 -4.871 1 91.62 339 GLN A O 1
ATOM 2551 N N . LEU A 1 340 ? 2.092 32.281 -3.236 1 92.69 340 LEU A N 1
ATOM 2552 C CA . LEU A 1 340 ? 2.447 30.875 -3.152 1 92.69 340 LEU A CA 1
ATOM 2553 C C . LEU A 1 340 ? 2.033 30.141 -4.422 1 92.69 340 LEU A C 1
ATOM 2555 O O . LEU A 1 340 ? 2.666 29.156 -4.801 1 92.69 340 LEU A O 1
ATOM 2559 N N . LEU A 1 341 ? 0.979 30.594 -5.082 1 91.19 341 LEU A N 1
ATOM 2560 C CA . LEU A 1 341 ? 0.537 29.984 -6.332 1 91.19 341 LEU A CA 1
ATOM 2561 C C . LEU A 1 341 ? 1.445 30.391 -7.484 1 91.19 341 LEU A C 1
ATOM 2563 O O . LEU A 1 341 ? 1.762 29.578 -8.352 1 91.19 341 LEU A O 1
ATOM 2567 N N . ASP A 1 342 ? 1.903 31.625 -7.434 1 89.88 342 ASP A N 1
ATOM 2568 C CA . ASP A 1 342 ? 2.645 32.188 -8.555 1 89.88 342 ASP A CA 1
ATOM 2569 C C . ASP A 1 342 ? 4.137 31.891 -8.438 1 89.88 342 ASP A C 1
ATOM 2571 O O . ASP A 1 342 ? 4.844 31.828 -9.445 1 89.88 342 ASP A O 1
ATOM 2575 N N . SER A 1 343 ? 4.602 31.797 -7.203 1 84.56 343 SER A N 1
ATOM 2576 C CA . SER A 1 343 ? 6.031 31.641 -6.965 1 84.56 343 SER A CA 1
ATOM 2577 C C . SER A 1 343 ? 6.316 30.453 -6.051 1 84.56 343 SER A C 1
ATOM 2579 O O . SER A 1 343 ? 7.02 30.594 -5.047 1 84.56 343 SER A O 1
ATOM 2581 N N . LYS A 1 344 ? 5.871 29.359 -6.469 1 77.56 344 LYS A N 1
ATOM 2582 C CA . LYS A 1 344 ? 5.961 28.156 -5.652 1 77.56 344 LYS A CA 1
ATOM 2583 C C . LYS A 1 344 ? 7.41 27.828 -5.32 1 77.56 344 LYS A C 1
ATOM 2585 O O . LYS A 1 344 ? 7.711 27.344 -4.227 1 77.56 344 LYS A O 1
ATOM 2590 N N . ASP A 1 345 ? 8.227 28.234 -6.203 1 82.12 345 ASP A N 1
ATOM 2591 C CA . ASP A 1 345 ? 9.625 27.828 -6.051 1 82.12 345 ASP A CA 1
ATOM 2592 C C . ASP A 1 345 ? 10.383 28.828 -5.18 1 82.12 345 ASP A C 1
ATOM 2594 O O . ASP A 1 345 ? 11.508 28.562 -4.758 1 82.12 345 ASP A O 1
ATOM 2598 N N . ALA A 1 346 ? 9.711 29.891 -4.836 1 82.81 346 ALA A N 1
ATOM 2599 C CA . ALA A 1 346 ? 10.406 30.953 -4.105 1 82.81 346 ALA A CA 1
ATOM 2600 C C . ALA A 1 346 ? 10.039 30.922 -2.621 1 82.81 346 ALA A C 1
ATOM 2602 O O . ALA A 1 346 ? 10.625 31.656 -1.819 1 82.81 346 ALA A O 1
ATOM 2603 N N . CYS A 1 347 ? 9.102 30.109 -2.299 1 88.38 347 CYS A N 1
ATOM 2604 C CA . CYS A 1 347 ? 8.648 30.047 -0.911 1 88.38 347 CYS A CA 1
ATOM 2605 C C . CYS A 1 347 ? 8.484 28.609 -0.447 1 88.38 347 CYS A C 1
ATOM 2607 O O . CYS A 1 347 ? 8.25 27.719 -1.262 1 88.38 347 CYS A O 1
ATOM 2609 N N . VAL A 1 348 ? 8.688 28.406 0.848 1 91.31 348 VAL A N 1
ATOM 2610 C CA . VAL A 1 348 ? 8.406 27.109 1.456 1 91.31 348 VAL A CA 1
ATOM 2611 C C . VAL A 1 348 ? 7.25 27.25 2.443 1 91.31 348 VAL A C 1
ATOM 2613 O O . VAL A 1 348 ? 6.148 26.75 2.186 1 91.31 348 VAL A O 1
ATOM 2616 N N . LYS A 1 349 ? 7.441 28.062 3.439 1 95.12 349 LYS A N 1
ATOM 2617 C CA . LYS A 1 349 ? 6.41 28.281 4.449 1 95.12 349 LYS A CA 1
ATOM 2618 C C . LYS A 1 349 ? 6.199 29.781 4.695 1 95.12 349 LYS A C 1
ATOM 2620 O O . LYS A 1 349 ? 7.16 30.516 4.953 1 95.12 349 LYS A O 1
ATOM 2625 N N . VAL A 1 350 ? 4.949 30.219 4.539 1 96.69 350 VAL A N 1
ATOM 2626 C CA . VAL A 1 350 ? 4.582 31.594 4.824 1 96.69 350 VAL A CA 1
ATOM 2627 C C . VAL A 1 350 ? 3.764 31.656 6.113 1 96.69 350 VAL A C 1
ATOM 2629 O O . VAL A 1 350 ? 2.781 30.922 6.266 1 96.69 350 VAL A O 1
ATOM 2632 N N . LEU A 1 351 ? 4.184 32.469 7.055 1 98 351 LEU A N 1
ATOM 2633 C CA . LEU A 1 351 ? 3.439 32.688 8.289 1 98 351 LEU A CA 1
ATOM 2634 C C . LEU A 1 351 ? 2.666 34 8.219 1 98 351 LEU A C 1
ATOM 2636 O O . LEU A 1 351 ? 3.141 34.969 7.633 1 98 351 LEU A O 1
ATOM 2640 N N . VAL A 1 352 ? 1.552 33.969 8.789 1 98.56 352 VAL A N 1
ATOM 2641 C CA . VAL A 1 352 ? 0.659 35.125 8.797 1 98.56 352 VAL A CA 1
ATOM 2642 C C . VAL A 1 352 ? 0.376 35.562 10.242 1 98.56 352 VAL A C 1
ATOM 2644 O O . VAL A 1 352 ? 0.096 34.719 11.094 1 98.56 352 VAL A O 1
ATOM 2647 N N . THR A 1 353 ? 0.473 36.75 10.555 1 98.44 353 THR A N 1
ATOM 2648 C CA . THR A 1 353 ? 0.112 37.281 11.867 1 98.44 353 THR A CA 1
ATOM 2649 C C . THR A 1 353 ? -1.056 38.25 11.758 1 98.44 353 THR A C 1
ATOM 2651 O O . THR A 1 353 ? -1.14 39.031 10.797 1 98.44 353 THR A O 1
ATOM 2654 N N . PRO A 1 354 ? -2.15 38.094 12.578 1 95.25 354 PRO A N 1
ATOM 2655 C CA . PRO A 1 354 ? -3.264 39.062 12.531 1 95.25 354 PRO A CA 1
ATOM 2656 C C . PRO A 1 354 ? -2.873 40.438 13.039 1 95.25 354 PRO A C 1
ATOM 2658 O O . PRO A 1 354 ? -3.568 41.406 12.758 1 95.25 354 PRO A O 1
ATOM 2661 N N . THR A 1 355 ? -1.946 40.594 14 1 77.88 355 THR A N 1
ATOM 2662 C CA . THR A 1 355 ? -1.61 41.844 14.656 1 77.88 355 THR A CA 1
ATOM 2663 C C . THR A 1 355 ? -0.827 42.75 13.719 1 77.88 355 THR A C 1
ATOM 2665 O O . THR A 1 355 ? -0.101 42.281 12.844 1 77.88 355 THR A O 1
ATOM 2668 N N . THR A 1 356 ? -1.452 43.969 13.344 1 58.41 356 THR A N 1
ATOM 2669 C CA . THR A 1 356 ? -0.723 45 12.617 1 58.41 356 THR A CA 1
ATOM 2670 C C . THR A 1 356 ? 0.679 45.188 13.195 1 58.41 356 THR A C 1
ATOM 2672 O O . THR A 1 356 ? 0.858 45.188 14.414 1 58.41 356 THR A O 1
ATOM 2675 N N . ALA A 1 357 ? 1.772 44.75 12.469 1 44.28 357 ALA A N 1
ATOM 2676 C CA . ALA A 1 357 ? 3.125 45.125 12.859 1 44.28 357 ALA A CA 1
ATOM 2677 C C . ALA A 1 357 ? 3.191 46.625 13.203 1 44.28 357 ALA A C 1
ATOM 2679 O O . ALA A 1 357 ? 2.525 47.438 12.562 1 44.28 357 ALA A O 1
ATOM 2680 N N . MET B 1 1 ? 9.57 -36.969 -27.016 1 95 1 MET B N 1
ATOM 2681 C CA . MET B 1 1 ? 8.414 -36.906 -26.125 1 95 1 MET B CA 1
ATOM 2682 C C . MET B 1 1 ? 7.469 -35.781 -26.516 1 95 1 MET B C 1
ATOM 2684 O O . MET B 1 1 ? 7.883 -34.844 -27.172 1 95 1 MET B O 1
ATOM 2688 N N . LYS B 1 2 ? 6.293 -35.938 -26.172 1 96.19 2 LYS B N 1
ATOM 2689 C CA . LYS B 1 2 ? 5.316 -34.906 -26.484 1 96.19 2 LYS B CA 1
ATOM 2690 C C . LYS B 1 2 ? 5.426 -33.719 -25.516 1 96.19 2 LYS B C 1
ATOM 2692 O O . LYS B 1 2 ? 5.637 -33.906 -24.328 1 96.19 2 LYS B O 1
ATOM 2697 N N . ALA B 1 3 ? 5.285 -32.5 -26.078 1 97.75 3 ALA B N 1
ATOM 2698 C CA . ALA B 1 3 ? 5.316 -31.281 -25.25 1 97.75 3 ALA B CA 1
ATOM 2699 C C . ALA B 1 3 ? 4.516 -30.156 -25.906 1 97.75 3 ALA B C 1
ATOM 2701 O O . ALA B 1 3 ? 4.457 -30.062 -27.141 1 97.75 3 ALA B O 1
ATOM 2702 N N . ALA B 1 4 ? 3.883 -29.391 -25.141 1 98.12 4 ALA B N 1
ATOM 2703 C CA . ALA B 1 4 ? 3.262 -28.156 -25.625 1 98.12 4 ALA B CA 1
ATOM 2704 C C . ALA B 1 4 ? 4.277 -27.016 -25.703 1 98.12 4 ALA B C 1
ATOM 2706 O O . ALA B 1 4 ? 4.617 -26.422 -24.688 1 98.12 4 ALA B O 1
ATOM 2707 N N . ARG B 1 5 ? 4.66 -26.656 -26.891 1 98 5 ARG B N 1
ATOM 2708 C CA . ARG B 1 5 ? 5.707 -25.672 -27.141 1 98 5 ARG B CA 1
ATOM 2709 C C . ARG B 1 5 ? 5.105 -24.312 -27.469 1 98 5 ARG B C 1
ATOM 2711 O O . ARG B 1 5 ? 4.266 -24.188 -28.359 1 98 5 ARG B O 1
ATOM 2718 N N . TYR B 1 6 ? 5.531 -23.328 -26.703 1 98.31 6 TYR B N 1
ATOM 2719 C CA . TYR B 1 6 ? 5.113 -21.953 -26.922 1 98.31 6 TYR B CA 1
ATOM 2720 C C . TYR B 1 6 ? 6.098 -21.219 -27.828 1 98.31 6 TYR B C 1
ATOM 2722 O O . TYR B 1 6 ? 7.262 -21.016 -27.469 1 98.31 6 TYR B O 1
ATOM 2730 N N . TYR B 1 7 ? 5.676 -20.812 -28.953 1 97.81 7 TYR B N 1
ATOM 2731 C CA . TYR B 1 7 ? 6.504 -20.125 -29.938 1 97.81 7 TYR B CA 1
ATOM 2732 C C . TYR B 1 7 ? 6.246 -18.625 -29.906 1 97.81 7 TYR B C 1
ATOM 2734 O O . TYR B 1 7 ? 7.02 -17.844 -30.469 1 97.81 7 TYR B O 1
ATOM 2742 N N . GLY B 1 8 ? 5.184 -18.234 -29.312 1 96.75 8 GLY B N 1
ATOM 2743 C CA . GLY B 1 8 ? 4.734 -16.859 -29.266 1 96.75 8 GLY B CA 1
ATOM 2744 C C . GLY B 1 8 ? 3.225 -16.719 -29.188 1 96.75 8 GLY B C 1
ATOM 2745 O O . GLY B 1 8 ? 2.514 -17.719 -29.031 1 96.75 8 GLY B O 1
ATOM 2746 N N . VAL B 1 9 ? 2.715 -15.555 -29.312 1 96.69 9 VAL B N 1
ATOM 2747 C CA . VAL B 1 9 ? 1.298 -15.234 -29.156 1 96.69 9 VAL B CA 1
ATOM 2748 C C . VAL B 1 9 ? 0.478 -16.062 -30.156 1 96.69 9 VAL B C 1
ATOM 2750 O O . VAL B 1 9 ? 0.746 -16.031 -31.359 1 96.69 9 VAL B O 1
ATOM 2753 N N . ARG B 1 10 ? -0.485 -16.812 -29.641 1 96.94 10 ARG B N 1
ATOM 2754 C CA . ARG B 1 10 ? -1.429 -17.641 -30.391 1 96.94 10 ARG B CA 1
ATOM 2755 C C . ARG B 1 10 ? -0.704 -18.734 -31.172 1 96.94 10 ARG B C 1
ATOM 2757 O O . ARG B 1 10 ? -1.227 -19.234 -32.156 1 96.94 10 ARG B O 1
ATOM 2764 N N . ASP B 1 11 ? 0.491 -19.016 -30.766 1 97.69 11 ASP B N 1
ATOM 2765 C CA . ASP B 1 11 ? 1.275 -20.062 -31.422 1 97.69 11 ASP B CA 1
ATOM 2766 C C . ASP B 1 11 ? 1.845 -21.047 -30.406 1 97.69 11 ASP B C 1
ATOM 2768 O O . ASP B 1 11 ? 3.016 -20.969 -30.031 1 97.69 11 ASP B O 1
ATOM 2772 N N . VAL B 1 12 ? 1.027 -22 -30.031 1 98.12 12 VAL B N 1
ATOM 2773 C CA . VAL B 1 12 ? 1.398 -23.125 -29.188 1 98.12 12 VAL B CA 1
ATOM 2774 C C . VAL B 1 12 ? 1.164 -24.438 -29.938 1 98.12 12 VAL B C 1
ATOM 2776 O O . VAL B 1 12 ? 0.094 -24.641 -30.516 1 98.12 12 VAL B O 1
ATOM 2779 N N . ARG B 1 13 ? 2.145 -25.297 -29.922 1 97.81 13 ARG B N 1
ATOM 2780 C CA . ARG B 1 13 ? 2.076 -26.547 -30.672 1 97.81 13 ARG B CA 1
ATOM 2781 C C . ARG B 1 13 ? 2.459 -27.734 -29.797 1 97.81 13 ARG B C 1
ATOM 2783 O O . ARG B 1 13 ? 3.412 -27.656 -29.016 1 97.81 13 ARG B O 1
ATOM 2790 N N . VAL B 1 14 ? 1.651 -28.734 -29.891 1 97.38 14 VAL B N 1
ATOM 2791 C CA . VAL B 1 14 ? 2.055 -29.984 -29.281 1 97.38 14 VAL B CA 1
ATOM 2792 C C . VAL B 1 14 ? 2.908 -30.797 -30.266 1 97.38 14 VAL B C 1
ATOM 2794 O O . VAL B 1 14 ? 2.424 -31.219 -31.312 1 97.38 14 VAL B O 1
ATOM 2797 N N . GLU B 1 15 ? 4.117 -30.938 -29.906 1 96.75 15 GLU B N 1
ATOM 2798 C CA . GLU B 1 15 ? 5.035 -31.594 -30.844 1 96.75 15 GLU B CA 1
ATOM 2799 C C . GLU B 1 15 ? 6.031 -32.469 -30.094 1 96.75 15 GLU B C 1
ATOM 2801 O O . GLU B 1 15 ? 6.066 -32.5 -28.859 1 96.75 15 GLU B O 1
ATOM 2806 N N . ASP B 1 16 ? 6.723 -33.281 -30.891 1 96.81 16 ASP B N 1
ATOM 2807 C CA . ASP B 1 16 ? 7.766 -34.125 -30.328 1 96.81 16 ASP B CA 1
ATOM 2808 C C . ASP B 1 16 ? 9.062 -33.344 -30.109 1 96.81 16 ASP B C 1
ATOM 2810 O O . ASP B 1 16 ? 9.539 -32.688 -31.031 1 96.81 16 ASP B O 1
ATOM 2814 N N . VAL B 1 17 ? 9.531 -33.438 -28.906 1 96.31 17 VAL B N 1
ATOM 2815 C CA . VAL B 1 17 ? 10.797 -32.781 -28.562 1 96.31 17 VAL B CA 1
ATOM 2816 C C . VAL B 1 17 ? 11.719 -33.781 -27.875 1 96.31 17 VAL B C 1
ATOM 2818 O O . VAL B 1 17 ? 11.297 -34.906 -27.562 1 96.31 17 VAL B O 1
ATOM 2821 N N . GLN B 1 18 ? 12.953 -33.375 -27.719 1 95.44 18 GLN B N 1
ATOM 2822 C CA . GLN B 1 18 ? 13.898 -34.25 -27.016 1 95.44 18 GLN B CA 1
ATOM 2823 C C . GLN B 1 18 ? 13.547 -34.344 -25.531 1 95.44 18 GLN B C 1
ATOM 2825 O O . GLN B 1 18 ? 13.188 -33.344 -24.906 1 95.44 18 GLN B O 1
ATOM 2830 N N . ARG B 1 19 ? 13.586 -35.594 -25.078 1 95.69 19 ARG B N 1
ATOM 2831 C CA . ARG B 1 19 ? 13.453 -35.75 -23.625 1 95.69 19 ARG B CA 1
ATOM 2832 C C . ARG B 1 19 ? 14.539 -35 -22.891 1 95.69 19 ARG B C 1
ATOM 2834 O O . ARG B 1 19 ? 15.711 -35.031 -23.266 1 95.69 19 ARG B O 1
ATOM 2841 N N . PRO B 1 20 ? 14.188 -34.25 -21.875 1 95.69 20 PRO B N 1
ATOM 2842 C CA . PRO B 1 20 ? 15.219 -33.469 -21.172 1 95.69 20 PRO B CA 1
ATOM 2843 C C . PRO B 1 20 ? 16.266 -34.375 -20.5 1 95.69 20 PRO B C 1
ATOM 2845 O O . PRO B 1 20 ? 15.93 -35.469 -20.031 1 95.69 20 PRO B O 1
ATOM 2848 N N . GLN B 1 21 ? 17.422 -33.938 -20.547 1 94 21 GLN B N 1
ATOM 2849 C CA . GLN B 1 21 ? 18.516 -34.625 -19.844 1 94 21 GLN B CA 1
ATOM 2850 C C . GLN B 1 21 ? 18.828 -33.906 -18.531 1 94 21 GLN B C 1
ATOM 2852 O O . GLN B 1 21 ? 19.281 -32.781 -18.516 1 94 21 GLN B O 1
ATOM 2857 N N . PRO B 1 22 ? 18.625 -34.625 -17.422 1 95.69 22 PRO B N 1
ATOM 2858 C CA . PRO B 1 22 ? 18.891 -33.969 -16.125 1 95.69 22 PRO B CA 1
ATOM 2859 C C . PRO B 1 22 ? 20.344 -33.594 -15.961 1 95.69 22 PRO B C 1
ATOM 2861 O O . PRO B 1 22 ? 21.25 -34.344 -16.328 1 95.69 22 PRO B O 1
ATOM 2864 N N . LYS B 1 23 ? 20.578 -32.375 -15.5 1 93.12 23 LYS B N 1
ATOM 2865 C CA . LYS B 1 23 ? 21.906 -31.922 -15.102 1 93.12 23 LYS B CA 1
ATOM 2866 C C . LYS B 1 23 ? 22.234 -32.406 -13.688 1 93.12 23 LYS B C 1
ATOM 2868 O O . LYS B 1 23 ? 21.453 -33.125 -13.062 1 93.12 23 LYS B O 1
ATOM 2873 N N . ASP B 1 24 ? 23.469 -32.062 -13.273 1 92.44 24 ASP B N 1
ATOM 2874 C CA . ASP B 1 24 ? 23.875 -32.438 -11.922 1 92.44 24 ASP B CA 1
ATOM 2875 C C . ASP B 1 24 ? 22.875 -31.906 -10.883 1 92.44 24 ASP B C 1
ATOM 2877 O O . ASP B 1 24 ? 22.516 -30.734 -10.906 1 92.44 24 ASP B O 1
ATOM 2881 N N . GLY B 1 25 ? 22.391 -32.844 -10.047 1 94.81 25 GLY B N 1
ATOM 2882 C CA . GLY B 1 25 ? 21.469 -32.469 -8.984 1 94.81 25 GLY B CA 1
ATOM 2883 C C . GLY B 1 25 ? 20.016 -32.469 -9.414 1 94.81 25 GLY B C 1
ATOM 2884 O O . GLY B 1 25 ? 19.125 -32.312 -8.594 1 94.81 25 GLY B O 1
ATOM 2885 N N . GLU B 1 26 ? 19.797 -32.75 -10.664 1 97.12 26 GLU B N 1
ATOM 2886 C CA . GLU B 1 26 ? 18.453 -32.781 -11.195 1 97.12 26 GLU B CA 1
ATOM 2887 C C . GLU B 1 26 ? 17.969 -34.219 -11.344 1 97.12 26 GLU B C 1
ATOM 2889 O O . GLU B 1 26 ? 18.766 -35.156 -11.422 1 97.12 26 GLU B O 1
ATOM 2894 N N . ILE B 1 27 ? 16.719 -34.375 -11.312 1 98.31 27 ILE B N 1
ATOM 2895 C CA . ILE B 1 27 ? 16.062 -35.656 -11.555 1 98.31 27 ILE B CA 1
ATOM 2896 C C . ILE B 1 27 ? 15.039 -35.531 -12.688 1 98.31 27 ILE B C 1
ATOM 2898 O O . ILE B 1 27 ? 14.703 -34.406 -13.086 1 98.31 27 ILE B O 1
ATOM 2902 N N . LEU B 1 28 ? 14.648 -36.594 -13.156 1 98.25 28 LEU B N 1
ATOM 2903 C CA . LEU B 1 28 ? 13.594 -36.625 -14.172 1 98.25 28 LEU B CA 1
ATOM 2904 C C . LEU B 1 28 ? 12.258 -37.031 -13.555 1 98.25 28 LEU B C 1
ATOM 2906 O O . LEU B 1 28 ? 12.18 -38 -12.82 1 98.25 28 LEU B O 1
ATOM 2910 N N . VAL B 1 29 ? 11.273 -36.281 -13.773 1 98.38 29 VAL B N 1
ATOM 2911 C CA . VAL B 1 29 ? 9.93 -36.562 -13.289 1 98.38 29 VAL B CA 1
ATOM 2912 C C . VAL B 1 29 ? 9 -36.812 -14.477 1 98.38 29 VAL B C 1
ATOM 2914 O O . VAL B 1 29 ? 8.969 -36.062 -15.438 1 98.38 29 VAL B O 1
ATOM 2917 N N . GLN B 1 30 ? 8.336 -37.938 -14.453 1 98.38 30 GLN B N 1
ATOM 2918 C CA . GLN B 1 30 ? 7.266 -38.219 -15.414 1 98.38 30 GLN B CA 1
ATOM 2919 C C . GLN B 1 30 ? 5.965 -37.531 -14.984 1 98.38 30 GLN B C 1
ATOM 2921 O O . GLN B 1 30 ? 5.395 -37.875 -13.945 1 98.38 30 GLN B O 1
ATOM 2926 N N . ILE B 1 31 ? 5.461 -36.656 -15.82 1 98.56 31 ILE B N 1
ATOM 2927 C CA . ILE B 1 31 ? 4.34 -35.812 -15.438 1 98.56 31 ILE B CA 1
ATOM 2928 C C . ILE B 1 31 ? 3.049 -36.625 -15.422 1 98.56 31 ILE B C 1
ATOM 2930 O O . ILE B 1 31 ? 2.791 -37.406 -16.344 1 98.56 31 ILE B O 1
ATOM 2934 N N . ALA B 1 32 ? 2.336 -36.5 -14.352 1 98.31 32 ALA B N 1
ATOM 2935 C CA . ALA B 1 32 ? 0.993 -37.062 -14.266 1 98.31 32 ALA B CA 1
ATOM 2936 C C . ALA B 1 32 ? -0.063 -36.031 -14.648 1 98.31 32 ALA B C 1
ATOM 2938 O O . ALA B 1 32 ? -0.897 -36.281 -15.523 1 98.31 32 ALA B O 1
ATOM 2939 N N . TRP B 1 33 ? -0.024 -34.906 -14 1 98.5 33 TRP B N 1
ATOM 2940 C CA . TRP B 1 33 ? -0.97 -33.812 -14.242 1 98.5 33 TRP B CA 1
ATOM 2941 C C . TRP B 1 33 ? -0.276 -32.469 -14.164 1 98.5 33 TRP B C 1
ATOM 2943 O O . TRP B 1 33 ? 0.681 -32.312 -13.398 1 98.5 33 TRP B O 1
ATOM 2953 N N . CYS B 1 34 ? -0.701 -31.547 -14.922 1 98.62 34 CYS B N 1
ATOM 2954 C CA . CYS B 1 34 ? -0.301 -30.141 -14.859 1 98.62 34 CYS B CA 1
ATOM 2955 C C . CYS B 1 34 ? -1.498 -29.219 -15.07 1 98.62 34 CYS B C 1
ATOM 2957 O O . CYS B 1 34 ? -2.295 -29.438 -15.984 1 98.62 34 CYS B O 1
ATOM 2959 N N . GLY B 1 35 ? -1.62 -28.281 -14.203 1 98.25 35 GLY B N 1
ATOM 2960 C CA . GLY B 1 35 ? -2.732 -27.359 -14.328 1 98.25 35 GLY B CA 1
ATOM 2961 C C . GLY B 1 35 ? -2.438 -26.188 -15.266 1 98.25 35 GLY B C 1
ATOM 2962 O O . GLY B 1 35 ? -1.297 -25.734 -15.352 1 98.25 35 GLY B O 1
ATOM 2963 N N . ILE B 1 36 ? -3.471 -25.734 -15.953 1 97.56 36 ILE B N 1
ATOM 2964 C CA . ILE B 1 36 ? -3.348 -24.516 -16.75 1 97.56 36 ILE B CA 1
ATOM 2965 C C . ILE B 1 36 ? -3.533 -23.297 -15.859 1 97.56 36 ILE B C 1
ATOM 2967 O O . ILE B 1 36 ? -4.484 -23.219 -15.078 1 97.56 36 ILE B O 1
ATOM 2971 N N . CYS B 1 37 ? -2.627 -22.406 -15.906 1 95.88 37 CYS B N 1
ATOM 2972 C CA . CYS B 1 37 ? -2.65 -21.188 -15.094 1 95.88 37 CYS B CA 1
ATOM 2973 C C . CYS B 1 37 ? -2.992 -19.969 -15.945 1 95.88 37 CYS B C 1
ATOM 2975 O O . CYS B 1 37 ? -2.871 -20.016 -17.172 1 95.88 37 CYS B O 1
ATOM 2977 N N . GLY B 1 38 ? -3.498 -18.906 -15.289 1 92.44 38 GLY B N 1
ATOM 2978 C CA . GLY B 1 38 ? -3.725 -17.656 -15.984 1 92.44 38 GLY B CA 1
ATOM 2979 C C . GLY B 1 38 ? -2.506 -17.156 -16.734 1 92.44 38 GLY B C 1
ATOM 2980 O O . GLY B 1 38 ? -2.633 -16.531 -17.797 1 92.44 38 GLY B O 1
ATOM 2981 N N . SER B 1 39 ? -1.344 -17.406 -16.25 1 93.44 39 SER B N 1
ATOM 2982 C CA . SER B 1 39 ? -0.109 -17 -16.906 1 93.44 39 SER B CA 1
ATOM 2983 C C . SER B 1 39 ? 0.048 -17.703 -18.266 1 93.44 39 SER B C 1
ATOM 2985 O O . SER B 1 39 ? 0.598 -17.125 -19.203 1 93.44 39 SER B O 1
ATOM 2987 N N . ASP B 1 40 ? -0.404 -18.891 -18.375 1 96.06 40 ASP B N 1
ATOM 2988 C CA . ASP B 1 40 ? -0.389 -1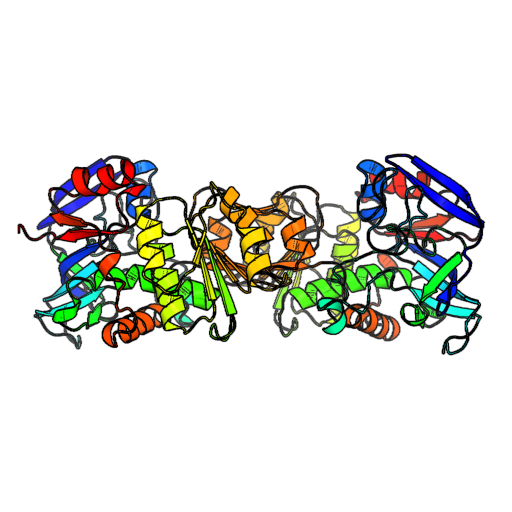9.578 -19.656 1 96.06 40 ASP B CA 1
ATOM 2989 C C . ASP B 1 40 ? -1.29 -18.875 -20.672 1 96.06 40 ASP B C 1
ATOM 2991 O O . ASP B 1 40 ? -0.916 -18.688 -21.828 1 96.06 40 ASP B O 1
ATOM 2995 N N . LEU B 1 41 ? -2.434 -18.484 -20.188 1 94.69 41 LEU B N 1
ATOM 2996 C CA . LEU B 1 41 ? -3.383 -17.781 -21.047 1 94.69 41 LEU B CA 1
ATOM 2997 C C . LEU B 1 41 ? -2.832 -16.422 -21.469 1 94.69 41 LEU B C 1
ATOM 2999 O O . LEU B 1 41 ? -2.998 -16.016 -22.609 1 94.69 41 LEU B O 1
ATOM 3003 N N . LYS B 1 42 ? -2.221 -15.75 -20.5 1 93.62 42 LYS B N 1
ATOM 3004 C CA . LYS B 1 42 ? -1.625 -14.453 -20.812 1 93.62 42 LYS B CA 1
ATOM 3005 C C . LYS B 1 42 ? -0.54 -14.586 -21.875 1 93.62 42 LYS B C 1
ATOM 3007 O O . LYS B 1 42 ? -0.459 -13.766 -22.797 1 93.62 42 LYS B O 1
ATOM 3012 N N . ASN B 1 43 ? 0.301 -15.539 -21.719 1 94.94 43 ASN B N 1
ATOM 3013 C CA . ASN B 1 43 ? 1.312 -15.789 -22.734 1 94.94 43 ASN B CA 1
ATOM 3014 C C . ASN B 1 43 ? 0.68 -16.062 -24.094 1 94.94 43 ASN B C 1
ATOM 3016 O O . ASN B 1 43 ? 1.121 -15.531 -25.109 1 94.94 43 ASN B O 1
ATOM 3020 N N . TYR B 1 44 ? -0.357 -16.844 -24.078 1 96.88 44 TYR B N 1
ATOM 3021 C CA . TYR B 1 44 ? -1.018 -17.25 -25.312 1 96.88 44 TYR B CA 1
ATOM 3022 C C . TYR B 1 44 ? -1.686 -16.062 -25.984 1 96.88 44 TYR B C 1
ATOM 3024 O O . TYR B 1 44 ? -1.71 -15.969 -27.219 1 96.88 44 TYR B O 1
ATOM 3032 N N . THR B 1 45 ? -2.156 -15.07 -25.25 1 95.06 45 THR B N 1
ATOM 3033 C CA . THR B 1 45 ? -2.979 -14.008 -25.812 1 95.06 45 THR B CA 1
ATOM 3034 C C . THR B 1 45 ? -2.156 -12.734 -26.031 1 95.06 45 THR B C 1
ATOM 3036 O O . THR B 1 45 ? -2.436 -11.953 -26.938 1 95.06 45 THR B O 1
ATOM 3039 N N . ALA B 1 46 ? -1.179 -12.469 -25.172 1 91.38 46 ALA B N 1
ATOM 3040 C CA . ALA B 1 46 ? -0.513 -11.172 -25.188 1 91.38 46 ALA B CA 1
ATOM 3041 C C . ALA B 1 46 ? 1.004 -11.328 -25.219 1 91.38 46 ALA B C 1
ATOM 3043 O O . ALA B 1 46 ? 1.722 -10.438 -25.672 1 91.38 46 ALA B O 1
ATOM 3044 N N . GLY B 1 47 ? 1.377 -12.461 -24.922 1 87.12 47 GLY B N 1
ATOM 3045 C CA . GLY B 1 47 ? 2.811 -12.688 -24.828 1 87.12 47 GLY B CA 1
ATOM 3046 C C . GLY B 1 47 ? 3.527 -11.672 -23.969 1 87.12 47 GLY B C 1
ATOM 3047 O O . GLY B 1 47 ? 2.984 -10.602 -23.672 1 87.12 47 GLY B O 1
ATOM 3048 N N . SER B 1 48 ? 4.844 -11.859 -23.688 1 86.88 48 SER B N 1
ATOM 3049 C CA . SER B 1 48 ? 5.887 -12.531 -22.922 1 86.88 48 SER B CA 1
ATOM 3050 C C . SER B 1 48 ? 5.699 -12.312 -21.422 1 86.88 48 SER B C 1
ATOM 3052 O O . SER B 1 48 ? 6.277 -11.391 -20.844 1 86.88 48 SER B O 1
ATOM 3054 N N . PHE B 1 49 ? 4.926 -13.164 -20.781 1 89.12 49 PHE B N 1
ATOM 3055 C CA . PHE B 1 49 ? 4.707 -13.18 -19.344 1 89.12 49 PHE B CA 1
ATOM 3056 C C . PHE B 1 49 ? 5.539 -14.266 -18.688 1 89.12 49 PHE B C 1
ATOM 3058 O O . PHE B 1 49 ? 5.129 -15.43 -18.641 1 89.12 49 PHE B O 1
ATOM 3065 N N . GLY B 1 50 ? 6.656 -13.883 -18.25 1 91.75 50 GLY B N 1
ATOM 3066 C CA . GLY B 1 50 ? 7.566 -14.82 -17.609 1 91.75 50 GLY B CA 1
ATOM 3067 C C . GLY B 1 50 ? 8.305 -15.703 -18.609 1 91.75 50 GLY B C 1
ATOM 3068 O O . GLY B 1 50 ? 9.031 -16.625 -18.219 1 91.75 50 GLY B O 1
ATOM 3069 N N . THR B 1 51 ? 8.062 -15.5 -19.875 1 96.25 51 THR B N 1
ATOM 3070 C CA . THR B 1 51 ? 8.727 -16.266 -20.922 1 96.25 51 THR B CA 1
ATOM 3071 C C . THR B 1 51 ? 9.742 -15.398 -21.672 1 96.25 51 THR B C 1
ATOM 3073 O O . THR B 1 51 ? 9.594 -14.172 -21.734 1 96.25 51 THR B O 1
ATOM 3076 N N . PRO B 1 52 ? 10.75 -16.031 -22.172 1 96.44 52 PRO B N 1
ATOM 3077 C CA . PRO B 1 52 ? 11.688 -15.273 -23 1 96.44 52 PRO B CA 1
ATOM 3078 C C . PRO B 1 52 ? 11.102 -14.914 -24.359 1 96.44 52 PRO B C 1
ATOM 3080 O O . PRO B 1 52 ? 9.945 -15.25 -24.656 1 96.44 52 PRO B O 1
ATOM 3083 N N . THR B 1 53 ? 11.805 -14.148 -25.078 1 95.5 53 THR B N 1
ATOM 3084 C CA . THR B 1 53 ? 11.5 -13.914 -26.484 1 95.5 53 THR B CA 1
ATOM 3085 C C . THR B 1 53 ? 12.625 -14.453 -27.375 1 95.5 53 THR B C 1
ATOM 3087 O O . THR B 1 53 ? 13.625 -14.977 -26.875 1 95.5 53 THR B O 1
ATOM 3090 N N . LYS B 1 54 ? 12.344 -14.336 -28.672 1 94.12 54 LYS B N 1
ATOM 3091 C CA . LYS B 1 54 ? 13.375 -14.766 -29.609 1 94.12 54 LYS B CA 1
ATOM 3092 C C . LYS B 1 54 ? 14.633 -13.922 -29.469 1 94.12 54 LYS B C 1
ATOM 3094 O O . LYS B 1 54 ? 15.75 -14.43 -29.609 1 94.12 54 LYS B O 1
ATOM 3099 N N . ASP B 1 55 ? 14.508 -12.664 -29.109 1 94.56 55 ASP B N 1
ATOM 3100 C CA . ASP B 1 55 ? 15.617 -11.719 -29.078 1 94.56 55 ASP B CA 1
ATOM 3101 C C . ASP B 1 55 ? 16.109 -11.477 -27.656 1 94.56 55 ASP B C 1
ATOM 3103 O O . ASP B 1 55 ? 17.188 -10.922 -27.453 1 94.56 55 ASP B O 1
ATOM 3107 N N . ARG B 1 56 ? 15.336 -11.836 -26.688 1 94.31 56 ARG B N 1
ATOM 3108 C CA . ARG B 1 56 ? 15.68 -11.609 -25.281 1 94.31 56 ARG B CA 1
ATOM 3109 C C . ARG B 1 56 ? 15.664 -12.914 -24.5 1 94.31 56 ARG B C 1
ATOM 3111 O O . ARG B 1 56 ? 14.609 -13.359 -24.031 1 94.31 56 ARG B O 1
ATOM 3118 N N . PRO B 1 57 ? 16.828 -13.422 -24.188 1 96.88 57 PRO B N 1
ATOM 3119 C CA . PRO B 1 57 ? 16.906 -14.68 -23.438 1 96.88 57 PRO B CA 1
ATOM 3120 C C . PRO B 1 57 ? 16.422 -14.539 -22 1 96.88 57 PRO B C 1
ATOM 3122 O O . PRO B 1 57 ? 16.484 -13.438 -21.438 1 96.88 57 PRO B O 1
ATOM 3125 N N . ASP B 1 58 ? 15.938 -15.609 -21.469 1 96.88 58 ASP B N 1
ATOM 3126 C CA . ASP B 1 58 ? 15.547 -15.609 -20.062 1 96.88 58 ASP B CA 1
ATOM 3127 C C . ASP B 1 58 ? 16.75 -15.32 -19.156 1 96.88 58 ASP B C 1
ATOM 3129 O O . ASP B 1 58 ? 17.844 -15.82 -19.391 1 96.88 58 ASP B O 1
ATOM 3133 N N . ILE B 1 59 ? 16.562 -14.562 -18.188 1 94.5 59 ILE B N 1
ATOM 3134 C CA . ILE B 1 59 ? 17.641 -14.062 -17.344 1 94.5 59 ILE B CA 1
ATOM 3135 C C . ILE B 1 59 ? 18.188 -15.188 -16.469 1 94.5 59 ILE B C 1
ATOM 3137 O O . ILE B 1 59 ? 19.359 -15.172 -16.094 1 94.5 59 ILE B O 1
ATOM 3141 N N . HIS B 1 60 ? 17.359 -16.172 -16.141 1 95.56 60 HIS B N 1
ATOM 3142 C CA . HIS B 1 60 ? 17.797 -17.281 -15.281 1 95.56 60 HIS B CA 1
ATOM 3143 C C . HIS B 1 60 ? 18.359 -18.438 -16.109 1 95.56 60 HIS B C 1
ATOM 3145 O O . HIS B 1 60 ? 19.453 -18.922 -15.82 1 95.56 60 HIS B O 1
ATOM 3151 N N . THR B 1 61 ? 17.625 -18.828 -17.156 1 95.88 61 THR B N 1
ATOM 3152 C CA . THR B 1 61 ? 17.953 -20.062 -17.859 1 95.88 61 THR B CA 1
ATOM 3153 C C . THR B 1 61 ? 18.797 -19.781 -19.109 1 95.88 61 THR B C 1
ATOM 3155 O O . THR B 1 61 ? 19.438 -20.672 -19.641 1 95.88 61 THR B O 1
ATOM 3158 N N . GLY B 1 62 ? 18.719 -18.578 -19.656 1 96.5 62 GLY B N 1
ATOM 3159 C CA . GLY B 1 62 ? 19.375 -18.234 -20.891 1 96.5 62 GLY B CA 1
ATOM 3160 C C . GLY B 1 62 ? 18.641 -18.734 -22.125 1 96.5 62 GLY B C 1
ATOM 3161 O O . GLY B 1 62 ? 19.094 -18.531 -23.25 1 96.5 62 GLY B O 1
ATOM 3162 N N . ASP B 1 63 ? 17.5 -19.344 -21.953 1 96.62 63 ASP B N 1
ATOM 3163 C CA . ASP B 1 63 ? 16.75 -19.922 -23.062 1 96.62 63 ASP B CA 1
ATOM 3164 C C . ASP B 1 63 ? 16.062 -18.844 -23.875 1 96.62 63 ASP B C 1
ATOM 3166 O O . ASP B 1 63 ? 15.828 -17.734 -23.391 1 96.62 63 ASP B O 1
ATOM 3170 N N . ARG B 1 64 ? 15.703 -19.156 -25.062 1 97.12 64 ARG B N 1
ATOM 3171 C CA . ARG B 1 64 ? 14.875 -18.375 -25.969 1 97.12 64 ARG B CA 1
ATOM 3172 C C . ARG B 1 64 ? 13.648 -19.188 -26.406 1 97.12 64 ARG B C 1
ATOM 3174 O O . ARG B 1 64 ? 13.562 -20.391 -26.156 1 97.12 64 ARG B O 1
ATOM 3181 N N . LEU B 1 65 ? 12.727 -18.5 -27 1 96.75 65 LEU B N 1
ATOM 3182 C CA . LEU B 1 65 ? 11.586 -19.219 -27.547 1 96.75 65 LEU B CA 1
ATOM 3183 C C . LEU B 1 65 ? 12.039 -20.188 -28.625 1 96.75 65 LEU B C 1
ATOM 3185 O O . LEU B 1 65 ? 13 -19.922 -29.359 1 96.75 65 LEU B O 1
ATOM 3189 N N . PRO B 1 66 ? 11.422 -21.25 -28.781 1 97.31 66 PRO B N 1
ATOM 3190 C CA . PRO B 1 66 ? 10.234 -21.703 -28.062 1 97.31 66 PRO B CA 1
ATOM 3191 C C . PRO B 1 66 ? 10.578 -22.344 -26.703 1 97.31 66 PRO B C 1
ATOM 3193 O O . PRO B 1 66 ? 11.695 -22.828 -26.516 1 97.31 66 PRO B O 1
ATOM 3196 N N . VAL B 1 67 ? 9.664 -22.328 -25.766 1 97.5 67 VAL B N 1
ATOM 3197 C CA . VAL B 1 67 ? 9.797 -23 -24.469 1 97.5 67 VAL B CA 1
ATOM 3198 C C . VAL B 1 67 ? 8.594 -23.906 -24.219 1 97.5 67 VAL B C 1
ATOM 3200 O O . VAL B 1 67 ? 7.535 -23.703 -24.828 1 97.5 67 VAL B O 1
ATOM 3203 N N . THR B 1 68 ? 8.781 -24.953 -23.438 1 97.81 68 THR B N 1
ATOM 3204 C CA . THR B 1 68 ? 7.676 -25.812 -23.016 1 97.81 68 THR B CA 1
ATOM 3205 C C . THR B 1 68 ? 6.914 -25.172 -21.859 1 97.81 68 THR B C 1
ATOM 3207 O O . THR B 1 68 ? 7.508 -24.781 -20.859 1 97.81 68 THR B O 1
ATOM 3210 N N . LEU B 1 69 ? 5.566 -25.078 -21.922 1 97.62 69 LEU B N 1
ATOM 3211 C CA . LEU B 1 69 ? 4.742 -24.422 -20.906 1 97.62 69 LEU B CA 1
ATOM 3212 C C . LEU B 1 69 ? 4.355 -25.406 -19.812 1 97.62 69 LEU B C 1
ATOM 3214 O O . LEU B 1 69 ? 4.523 -26.625 -19.969 1 97.62 69 LEU B O 1
ATOM 3218 N N . GLY B 1 70 ? 3.867 -24.844 -18.719 1 98.12 70 GLY B N 1
ATOM 3219 C CA . GLY B 1 70 ? 3.311 -25.625 -17.625 1 98.12 70 GLY B CA 1
ATOM 3220 C C . GLY B 1 70 ? 4.117 -25.516 -16.344 1 98.12 70 GLY B C 1
ATOM 3221 O O . GLY B 1 70 ? 5.238 -26.031 -16.266 1 98.12 70 GLY B O 1
ATOM 3222 N N . HIS B 1 71 ? 3.545 -24.875 -15.32 1 98.19 71 HIS B N 1
ATOM 3223 C CA . HIS B 1 71 ? 4.332 -24.688 -14.102 1 98.19 71 HIS B CA 1
ATOM 3224 C C . HIS B 1 71 ? 3.561 -25.156 -12.875 1 98.19 71 HIS B C 1
ATOM 3226 O O . HIS B 1 71 ? 4.016 -24.969 -11.742 1 98.19 71 HIS B O 1
ATOM 3232 N N . GLU B 1 72 ? 2.398 -25.766 -13.031 1 98.5 72 GLU B N 1
ATOM 3233 C CA . GLU B 1 72 ? 1.639 -26.406 -11.961 1 98.5 72 GLU B CA 1
ATOM 3234 C C . GLU B 1 72 ? 1.64 -27.922 -12.102 1 98.5 72 GLU B C 1
ATOM 3236 O O . GLU B 1 72 ? 0.597 -28.531 -12.359 1 98.5 72 GLU B O 1
ATOM 3241 N N . ALA B 1 73 ? 2.738 -28.578 -11.773 1 98.5 73 ALA B N 1
ATOM 3242 C CA . ALA B 1 73 ? 2.908 -29.953 -12.234 1 98.5 73 ALA B CA 1
ATOM 3243 C C . ALA B 1 73 ? 3.141 -30.906 -11.062 1 98.5 73 ALA B C 1
ATOM 3245 O O . ALA B 1 73 ? 3.703 -30.516 -10.039 1 98.5 73 ALA B O 1
ATOM 3246 N N . CYS B 1 74 ? 2.691 -32.125 -11.203 1 98.75 74 CYS B N 1
ATOM 3247 C CA . CYS B 1 74 ? 2.98 -33.25 -10.336 1 98.75 74 CYS B CA 1
ATOM 3248 C C . CYS B 1 74 ? 3.18 -34.531 -11.156 1 98.75 74 CYS B C 1
ATOM 3250 O O . CYS B 1 74 ? 2.809 -34.562 -12.328 1 98.75 74 CYS B O 1
ATOM 3252 N N . GLY B 1 75 ? 3.828 -35.438 -10.586 1 98.5 75 GLY B N 1
ATOM 3253 C CA . GLY B 1 75 ? 4.105 -36.688 -11.281 1 98.5 75 GLY B CA 1
ATOM 3254 C C . GLY B 1 75 ? 4.887 -37.688 -10.438 1 98.5 75 GLY B C 1
ATOM 3255 O O . GLY B 1 75 ? 4.738 -37.719 -9.219 1 98.5 75 GLY B O 1
ATOM 3256 N N . ARG B 1 76 ? 5.578 -38.562 -11.164 1 98.62 76 ARG B N 1
ATOM 3257 C CA . ARG B 1 76 ? 6.383 -39.562 -10.5 1 98.62 76 ARG B CA 1
ATOM 3258 C C . ARG B 1 76 ? 7.852 -39.469 -10.898 1 98.62 76 ARG B C 1
ATOM 3260 O O . ARG B 1 76 ? 8.164 -39.219 -12.062 1 98.62 76 ARG B O 1
ATOM 3267 N N . VAL B 1 77 ? 8.711 -39.719 -9.945 1 98.69 77 VAL B N 1
ATOM 3268 C CA . VAL B 1 77 ? 10.148 -39.75 -10.227 1 98.69 77 VAL B CA 1
ATOM 3269 C C . VAL B 1 77 ? 10.453 -40.844 -11.25 1 98.69 77 VAL B C 1
ATOM 3271 O O . VAL B 1 77 ? 10.133 -42 -11.031 1 98.69 77 VAL B O 1
ATOM 3274 N N . ALA B 1 78 ? 11.016 -40.438 -12.344 1 98.19 78 ALA B N 1
ATOM 3275 C CA . ALA B 1 78 ? 11.375 -41.375 -13.398 1 98.19 78 ALA B CA 1
ATOM 3276 C C . ALA B 1 78 ? 12.844 -41.75 -13.312 1 98.19 78 ALA B C 1
ATOM 3278 O O . ALA B 1 78 ? 13.211 -42.906 -13.594 1 98.19 78 ALA B O 1
ATOM 3279 N N . GLU B 1 79 ? 13.68 -40.812 -13.047 1 97.94 79 GLU B N 1
ATOM 3280 C CA . GLU B 1 79 ? 15.117 -41 -12.852 1 97.94 79 GLU B CA 1
ATOM 3281 C C . GLU B 1 79 ? 15.625 -40.156 -11.688 1 97.94 79 GLU B C 1
ATOM 3283 O O . GLU B 1 79 ? 15.195 -39 -11.508 1 97.94 79 GLU B O 1
ATOM 3288 N N . THR B 1 80 ? 16.516 -40.75 -10.898 1 97.38 80 THR B N 1
ATOM 3289 C CA . THR B 1 80 ? 17.094 -40.062 -9.758 1 97.38 80 THR B CA 1
ATOM 3290 C C . THR B 1 80 ? 18.578 -39.719 -10.016 1 97.38 80 THR B C 1
ATOM 3292 O O . THR B 1 80 ? 19.062 -39.906 -11.125 1 97.38 80 THR B O 1
ATOM 3295 N N . THR B 1 81 ? 19.188 -39.062 -9.133 1 96 81 THR B N 1
ATOM 3296 C CA . THR B 1 81 ? 20.609 -38.75 -9.18 1 96 81 THR B CA 1
ATOM 3297 C C . THR B 1 81 ? 21.281 -39.062 -7.852 1 96 81 THR B C 1
ATOM 3299 O O . THR B 1 81 ? 20.609 -39.375 -6.867 1 96 81 THR B O 1
ATOM 3302 N N . ALA B 1 82 ? 22.594 -39.125 -7.918 1 94.19 82 ALA B N 1
ATOM 3303 C CA . ALA B 1 82 ? 23.344 -39.406 -6.699 1 94.19 82 ALA B CA 1
ATOM 3304 C C . ALA B 1 82 ? 23.016 -38.406 -5.598 1 94.19 82 ALA B C 1
ATOM 3306 O O . ALA B 1 82 ? 22.969 -37.188 -5.848 1 94.19 82 ALA B O 1
ATOM 3307 N N . GLY B 1 83 ? 22.734 -38.906 -4.426 1 95.06 83 GLY B N 1
ATOM 3308 C CA . GLY B 1 83 ? 22.484 -38.031 -3.279 1 95.06 83 GLY B CA 1
ATOM 3309 C C . GLY B 1 83 ? 21.031 -37.656 -3.117 1 95.06 83 GLY B C 1
ATOM 3310 O O . GLY B 1 83 ? 20.641 -37.062 -2.113 1 95.06 83 GLY B O 1
ATOM 3311 N N . CYS B 1 84 ? 20.219 -37.938 -4.094 1 97.12 84 CYS B N 1
ATOM 3312 C CA . CYS B 1 84 ? 18.781 -37.625 -4.051 1 97.12 84 CYS B CA 1
ATOM 3313 C C . CYS B 1 84 ? 18.062 -38.562 -3.086 1 97.12 84 CYS B C 1
ATOM 3315 O O . CYS B 1 84 ? 18.203 -39.781 -3.182 1 97.12 84 CYS B O 1
ATOM 3317 N N . PRO B 1 85 ? 17.328 -38.031 -2.17 1 97.75 85 PRO B N 1
ATOM 3318 C CA . PRO B 1 85 ? 16.609 -38.875 -1.214 1 97.75 85 PRO B CA 1
ATOM 3319 C C . PRO B 1 85 ? 15.328 -39.469 -1.801 1 97.75 85 PRO B C 1
ATOM 3321 O O . PRO B 1 85 ? 14.703 -40.344 -1.179 1 97.75 85 PRO B O 1
ATOM 3324 N N . LEU B 1 86 ? 14.859 -39.094 -2.924 1 98.25 86 LEU B N 1
ATOM 3325 C CA . LEU B 1 86 ? 13.648 -39.625 -3.562 1 98.25 86 LEU B CA 1
ATOM 3326 C C . LEU B 1 86 ? 13.93 -40.906 -4.312 1 98.25 86 LEU B C 1
ATOM 3328 O O . LEU B 1 86 ? 15.078 -41.188 -4.684 1 98.25 86 LEU B O 1
ATOM 3332 N N . LYS B 1 87 ? 12.859 -41.688 -4.543 1 98.06 87 LYS B N 1
ATOM 3333 C CA . LYS B 1 87 ? 12.992 -42.938 -5.238 1 98.06 87 LYS B CA 1
ATOM 3334 C C . LYS B 1 87 ? 12.219 -42.938 -6.551 1 98.06 87 LYS B C 1
ATOM 3336 O O . LYS B 1 87 ? 11.188 -42.281 -6.672 1 98.06 87 LYS B O 1
ATOM 3341 N N . VAL B 1 88 ? 12.719 -43.75 -7.414 1 98.38 88 VAL B N 1
ATOM 3342 C CA . VAL B 1 88 ? 12 -43.938 -8.672 1 98.38 88 VAL B CA 1
ATOM 3343 C C . VAL B 1 88 ? 10.594 -44.469 -8.391 1 98.38 88 VAL B C 1
ATOM 3345 O O . VAL B 1 88 ? 10.406 -45.375 -7.57 1 98.38 88 VAL B O 1
ATOM 3348 N N . GLY B 1 89 ? 9.609 -43.844 -9.039 1 98.38 89 GLY B N 1
ATOM 3349 C CA . GLY B 1 89 ? 8.219 -44.25 -8.859 1 98.38 89 GLY B CA 1
ATOM 3350 C C . GLY B 1 89 ? 7.488 -43.406 -7.832 1 98.38 89 GLY B C 1
ATOM 3351 O O . GLY B 1 89 ? 6.258 -43.406 -7.781 1 98.38 89 GLY B O 1
ATOM 3352 N N . GLN B 1 90 ? 8.195 -42.688 -7.012 1 98.5 90 GLN B N 1
ATOM 3353 C CA . GLN B 1 90 ? 7.605 -41.906 -5.938 1 98.5 90 GLN B CA 1
ATOM 3354 C C . GLN B 1 90 ? 6.801 -40.75 -6.488 1 98.5 90 GLN B C 1
ATOM 3356 O O . GLN B 1 90 ? 7.238 -40.062 -7.426 1 98.5 90 GLN B O 1
ATOM 3361 N N . ALA B 1 91 ? 5.578 -40.531 -5.957 1 98.75 91 ALA B N 1
ATOM 3362 C CA . ALA B 1 91 ? 4.742 -39.375 -6.348 1 98.75 91 ALA B CA 1
ATOM 3363 C C . ALA B 1 91 ? 5.27 -38.094 -5.758 1 98.75 91 ALA B C 1
ATOM 3365 O O . ALA B 1 91 ? 5.59 -38.031 -4.566 1 98.75 91 ALA B O 1
ATOM 3366 N N . VAL B 1 92 ? 5.395 -37.062 -6.582 1 98.88 92 VAL B N 1
ATOM 3367 C CA . VAL B 1 92 ? 5.906 -35.781 -6.117 1 98.88 92 VAL B CA 1
ATOM 3368 C C . VAL B 1 92 ? 5.117 -34.625 -6.758 1 98.88 92 VAL B C 1
ATOM 3370 O O . VAL B 1 92 ? 4.512 -34.812 -7.816 1 98.88 92 VAL B O 1
ATOM 3373 N N . VAL B 1 93 ? 4.996 -33.531 -6.102 1 98.88 93 VAL B N 1
ATOM 3374 C CA . VAL B 1 93 ? 4.605 -32.25 -6.695 1 98.88 93 VAL B CA 1
ATOM 3375 C C . VAL B 1 93 ? 5.844 -31.391 -6.895 1 98.88 93 VAL B C 1
ATOM 3377 O O . VAL B 1 93 ? 6.781 -31.438 -6.094 1 98.88 93 VAL B O 1
ATOM 3380 N N . ILE B 1 94 ? 5.844 -30.594 -7.953 1 98.69 94 ILE B N 1
ATOM 3381 C CA . ILE B 1 94 ? 7.023 -29.828 -8.344 1 98.69 94 ILE B CA 1
ATOM 3382 C C . ILE B 1 94 ? 6.84 -28.359 -7.969 1 98.69 94 ILE B C 1
ATOM 3384 O O . ILE B 1 94 ? 5.824 -27.75 -8.312 1 98.69 94 ILE B O 1
ATOM 3388 N N . ASP B 1 95 ? 7.723 -27.797 -7.145 1 98.69 95 ASP B N 1
ATOM 3389 C CA . ASP B 1 95 ? 7.906 -26.344 -7.055 1 98.69 95 ASP B CA 1
ATOM 3390 C C . ASP B 1 95 ? 8.633 -25.812 -8.281 1 98.69 95 ASP B C 1
ATOM 3392 O O . ASP B 1 95 ? 9.836 -26.031 -8.445 1 98.69 95 ASP B O 1
ATOM 3396 N N . PRO B 1 96 ? 7.926 -25.109 -9.156 1 98.25 96 PRO B N 1
ATOM 3397 C CA . PRO B 1 96 ? 8.484 -24.766 -10.469 1 98.25 96 PRO B CA 1
ATOM 3398 C C . PRO B 1 96 ? 9.43 -23.562 -10.398 1 98.25 96 PRO B C 1
ATOM 3400 O O . PRO B 1 96 ? 10.008 -23.172 -11.414 1 98.25 96 PRO B O 1
ATOM 3403 N N . ARG B 1 97 ? 9.672 -22.953 -9.297 1 97.69 97 ARG B N 1
ATOM 3404 C CA . ARG B 1 97 ? 10.469 -21.734 -9.203 1 97.69 97 ARG B CA 1
ATOM 3405 C C . ARG B 1 97 ? 11.938 -22.031 -9.477 1 97.69 97 ARG B C 1
ATOM 3407 O O . ARG B 1 97 ? 12.461 -23.062 -9.062 1 97.69 97 ARG B O 1
ATOM 3414 N N . LEU B 1 98 ? 12.484 -21.109 -10.164 1 96.81 98 LEU B N 1
ATOM 3415 C CA . LEU B 1 98 ? 13.93 -21.094 -10.383 1 96.81 98 LEU B CA 1
ATOM 3416 C C . LEU B 1 98 ? 14.562 -19.859 -9.742 1 96.81 98 LEU B C 1
ATOM 3418 O O . LEU B 1 98 ? 14.07 -18.75 -9.898 1 96.81 98 LEU B O 1
ATOM 3422 N N . TYR B 1 99 ? 15.594 -20.031 -8.961 1 96.56 99 TYR B N 1
ATOM 3423 C CA . TYR B 1 99 ? 16.281 -18.938 -8.289 1 96.56 99 TYR B CA 1
ATOM 3424 C C . TYR B 1 99 ? 17.766 -19.234 -8.117 1 96.56 99 TYR B C 1
ATOM 3426 O O . TYR B 1 99 ? 18.172 -20.391 -8.148 1 96.56 99 TYR B O 1
ATOM 3434 N N . CYS B 1 100 ? 18.625 -18.281 -7.895 1 95.56 100 CYS B N 1
ATOM 3435 C CA . CYS B 1 100 ? 20.062 -18.375 -8.117 1 95.56 100 CYS B CA 1
ATOM 3436 C C . CYS B 1 100 ? 20.781 -18.891 -6.871 1 95.56 100 CYS B C 1
ATOM 3438 O O . CYS B 1 100 ? 21.938 -19.297 -6.938 1 95.56 100 CYS B O 1
ATOM 3440 N N . LEU B 1 101 ? 20.188 -18.828 -5.688 1 94.5 101 LEU B N 1
ATOM 3441 C CA . LEU B 1 101 ? 20.703 -19.328 -4.418 1 94.5 101 LEU B CA 1
ATOM 3442 C C . LEU B 1 101 ? 21.891 -18.5 -3.945 1 94.5 101 LEU B C 1
ATOM 3444 O O . LEU B 1 101 ? 22.531 -18.828 -2.936 1 94.5 101 LEU B O 1
ATOM 3448 N N . GLN B 1 102 ? 22.188 -17.359 -4.637 1 96.06 102 GLN B N 1
ATOM 3449 C CA . GLN B 1 102 ? 23.406 -16.609 -4.332 1 96.06 102 GLN B CA 1
ATOM 3450 C C . GLN B 1 102 ? 23.094 -15.164 -3.977 1 96.06 102 GLN B C 1
ATOM 3452 O O . GLN B 1 102 ? 23.891 -14.508 -3.291 1 96.06 102 GLN B O 1
ATOM 3457 N N . CYS B 1 103 ? 22.062 -14.688 -4.512 1 95.88 103 CYS B N 1
ATOM 3458 C CA . CYS B 1 103 ? 21.75 -13.289 -4.262 1 95.88 103 CYS B CA 1
ATOM 3459 C C . CYS B 1 103 ? 21.219 -13.094 -2.844 1 95.88 103 CYS B C 1
ATOM 3461 O O . CYS B 1 103 ? 20.953 -14.062 -2.141 1 95.88 103 CYS B O 1
ATOM 3463 N N . ARG B 1 104 ? 21.078 -11.852 -2.432 1 94.5 104 ARG B N 1
ATOM 3464 C CA . ARG B 1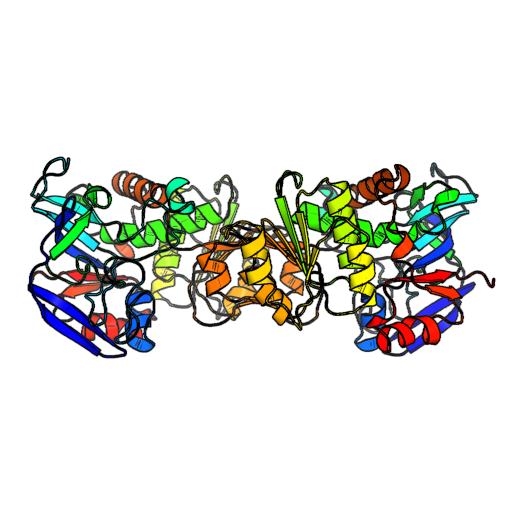 104 ? 20.703 -11.516 -1.063 1 94.5 104 ARG B CA 1
ATOM 3465 C C . ARG B 1 104 ? 19.344 -12.109 -0.717 1 94.5 104 ARG B C 1
ATOM 3467 O O . ARG B 1 104 ? 19.188 -12.781 0.301 1 94.5 104 ARG B O 1
ATOM 3474 N N . PRO B 1 105 ? 18.344 -11.938 -1.577 1 95.94 105 PRO B N 1
ATOM 3475 C CA . PRO B 1 105 ? 17.047 -12.539 -1.247 1 95.94 105 PRO B CA 1
ATOM 3476 C C . PRO B 1 105 ? 17.125 -14.055 -1.086 1 95.94 105 PRO B C 1
ATOM 3478 O O . PRO B 1 105 ? 16.516 -14.617 -0.178 1 95.94 105 PRO B O 1
ATOM 3481 N N . CYS B 1 106 ? 17.844 -14.703 -1.916 1 96.56 106 CYS B N 1
ATOM 3482 C CA . CYS B 1 106 ? 17.984 -16.156 -1.819 1 96.56 106 CYS B CA 1
ATOM 3483 C C . CYS B 1 106 ? 18.656 -16.547 -0.514 1 96.56 106 CYS B C 1
ATOM 3485 O O . CYS B 1 106 ? 18.219 -17.484 0.161 1 96.56 106 CYS B O 1
ATOM 3487 N N . LEU B 1 107 ? 19.641 -15.773 -0.164 1 95.56 107 LEU B N 1
ATOM 3488 C CA . LEU B 1 107 ? 20.391 -16.078 1.054 1 95.56 107 LEU B CA 1
ATOM 3489 C C . LEU B 1 107 ? 19.531 -15.812 2.291 1 95.56 107 LEU B C 1
ATOM 3491 O O . LEU B 1 107 ? 19.734 -16.438 3.334 1 95.56 107 LEU B O 1
ATOM 3495 N N . GLU B 1 108 ? 18.578 -14.93 2.184 1 94.69 108 GLU B N 1
ATOM 3496 C CA . GLU B 1 108 ? 17.672 -14.602 3.283 1 94.69 108 GLU B CA 1
ATOM 3497 C C . GLU B 1 108 ? 16.422 -15.461 3.24 1 94.69 108 GLU B C 1
ATOM 3499 O O . GLU B 1 108 ? 15.438 -15.18 3.943 1 94.69 108 GLU B O 1
ATOM 3504 N N . LYS B 1 109 ? 16.328 -16.453 2.395 1 94.75 109 LYS B N 1
ATOM 3505 C CA . LYS B 1 109 ? 15.25 -17.422 2.248 1 94.75 109 LYS B CA 1
ATOM 3506 C C . LYS B 1 109 ? 13.992 -16.781 1.664 1 94.75 109 LYS B C 1
ATOM 3508 O O . LYS B 1 109 ? 12.883 -17.234 1.909 1 94.75 109 LYS B O 1
ATOM 3513 N N . ASN B 1 110 ? 14.203 -15.625 1.079 1 95.56 110 ASN B N 1
ATOM 3514 C CA . ASN B 1 110 ? 13.164 -15 0.267 1 95.56 110 ASN B CA 1
ATOM 3515 C C . ASN B 1 110 ? 13.383 -15.266 -1.221 1 95.56 110 ASN B C 1
ATOM 3517 O O . ASN B 1 110 ? 13.438 -14.336 -2.021 1 95.56 110 ASN B O 1
ATOM 3521 N N . THR B 1 111 ? 13.328 -16.531 -1.543 1 96.56 111 THR B N 1
ATOM 3522 C CA . THR B 1 111 ? 13.789 -17 -2.85 1 96.56 111 THR B CA 1
ATOM 3523 C C . THR B 1 111 ? 12.852 -16.516 -3.951 1 96.56 111 THR B C 1
ATOM 3525 O O . THR B 1 111 ? 13.258 -16.391 -5.109 1 96.56 111 THR B O 1
ATOM 3528 N N . HIS B 1 112 ? 11.547 -16.266 -3.605 1 97.12 112 HIS B N 1
ATOM 3529 C CA . HIS B 1 112 ? 10.594 -15.797 -4.609 1 97.12 112 HIS B CA 1
ATOM 3530 C C . HIS B 1 112 ? 10.953 -14.391 -5.086 1 97.12 112 HIS B C 1
ATOM 3532 O O . HIS B 1 112 ? 10.445 -13.938 -6.117 1 97.12 112 HIS B O 1
ATOM 3538 N N . LEU B 1 113 ? 11.852 -13.703 -4.363 1 97.81 113 LEU B N 1
ATOM 3539 C CA . LEU B 1 113 ? 12.305 -12.367 -4.734 1 97.81 113 LEU B CA 1
ATOM 3540 C C . LEU B 1 113 ? 13.719 -12.406 -5.305 1 97.81 113 LEU B C 1
ATOM 3542 O O . LEU B 1 113 ? 14.43 -11.398 -5.281 1 97.81 113 LEU B O 1
ATOM 3546 N N . CYS B 1 114 ? 14.188 -13.516 -5.789 1 97.75 114 CYS B N 1
ATOM 3547 C CA . CYS B 1 114 ? 15.508 -13.688 -6.387 1 97.75 114 CYS B CA 1
ATOM 3548 C C . CYS B 1 114 ? 15.773 -12.617 -7.434 1 97.75 114 CYS B C 1
ATOM 3550 O O . CYS B 1 114 ? 14.867 -12.211 -8.156 1 97.75 114 CYS B O 1
ATOM 3552 N N . ASP B 1 115 ? 17.047 -12.18 -7.609 1 96.12 115 ASP B N 1
ATOM 3553 C CA . ASP B 1 115 ? 17.453 -11.18 -8.602 1 96.12 115 ASP B CA 1
ATOM 3554 C C . ASP B 1 115 ? 17.391 -11.75 -10.016 1 96.12 115 ASP B C 1
ATOM 3556 O O . ASP B 1 115 ? 17.391 -11 -10.992 1 96.12 115 ASP B O 1
ATOM 3560 N N . LYS B 1 116 ? 17.359 -13.016 -10.133 1 96.06 116 LYS B N 1
ATOM 3561 C CA . LYS B 1 116 ? 17.234 -13.719 -11.406 1 96.06 116 LYS B CA 1
ATOM 3562 C C . LYS B 1 116 ? 16.141 -14.781 -11.336 1 96.06 116 LYS B C 1
ATOM 3564 O O . LYS B 1 116 ? 16.406 -15.969 -11.531 1 96.06 116 LYS B O 1
ATOM 3569 N N . PRO B 1 117 ? 14.961 -14.336 -11.156 1 96.12 117 PRO B N 1
ATOM 3570 C CA . PRO B 1 117 ? 13.875 -15.305 -10.969 1 96.12 117 PRO B CA 1
ATOM 3571 C C . PRO B 1 117 ? 13.469 -16 -12.266 1 96.12 117 PRO B C 1
ATOM 3573 O O . PRO B 1 117 ? 13.664 -15.453 -13.352 1 96.12 117 PRO B O 1
ATOM 3576 N N . GLY B 1 118 ? 13 -17.172 -12.18 1 95.56 118 GLY B N 1
ATOM 3577 C CA . GLY B 1 118 ? 12.414 -17.922 -13.281 1 95.56 118 GLY B CA 1
ATOM 3578 C C . GLY B 1 118 ? 11.398 -18.953 -12.828 1 95.56 118 GLY B C 1
ATOM 3579 O O . GLY B 1 118 ? 11.203 -19.156 -11.625 1 95.56 118 GLY B O 1
ATOM 3580 N N . PHE B 1 119 ? 10.727 -19.547 -13.742 1 96.75 119 PHE B N 1
ATOM 3581 C CA . PHE B 1 119 ? 9.766 -20.625 -13.5 1 96.75 119 PHE B CA 1
ATOM 3582 C C . PHE B 1 119 ? 9.891 -21.719 -14.555 1 96.75 119 PHE B C 1
ATOM 3584 O O . PHE B 1 119 ? 9.812 -21.438 -15.75 1 96.75 119 PHE B O 1
ATOM 3591 N N . LEU B 1 120 ? 10.133 -22.922 -14.039 1 96.56 120 LEU B N 1
ATOM 3592 C CA . LEU B 1 120 ? 9.992 -24.047 -14.953 1 96.56 120 LEU B CA 1
ATOM 3593 C C . LEU B 1 120 ? 8.617 -24.047 -15.609 1 96.56 120 LEU B C 1
ATOM 3595 O O . LEU B 1 120 ? 7.598 -23.906 -14.93 1 96.56 120 LEU B O 1
ATOM 3599 N N . GLY B 1 121 ? 8.602 -24.172 -16.891 1 96.88 121 GLY B N 1
ATOM 3600 C CA . GLY B 1 121 ? 7.324 -24.141 -17.594 1 96.88 121 GLY B CA 1
ATOM 3601 C C . GLY B 1 121 ? 6.957 -22.75 -18.094 1 96.88 121 GLY B C 1
ATOM 3602 O O . GLY B 1 121 ? 5.898 -22.578 -18.703 1 96.88 121 GLY B O 1
ATOM 3603 N N . LEU B 1 122 ? 7.789 -21.734 -17.828 1 96.69 122 LEU B N 1
ATOM 3604 C CA . LEU B 1 122 ? 7.676 -20.391 -18.391 1 96.69 122 LEU B CA 1
ATOM 3605 C C . LEU B 1 122 ? 9.016 -19.922 -18.938 1 96.69 122 LEU B C 1
ATOM 3607 O O . LEU B 1 122 ? 9.102 -19.5 -20.094 1 96.69 122 LEU B O 1
ATOM 3611 N N . SER B 1 123 ? 10.047 -20.047 -18.156 1 96.12 123 SER B N 1
ATOM 3612 C CA . SER B 1 123 ? 11.375 -19.5 -18.438 1 96.12 123 SER B CA 1
ATOM 3613 C C . SER B 1 123 ? 12.227 -20.469 -19.234 1 96.12 123 SER B C 1
ATOM 3615 O O . SER B 1 123 ? 13.336 -20.141 -19.656 1 96.12 123 SER B O 1
ATOM 3617 N N . GLY B 1 124 ? 11.742 -21.609 -19.516 1 93.12 124 GLY B N 1
ATOM 3618 C CA . GLY B 1 124 ? 12.555 -22.672 -20.078 1 93.12 124 GLY B CA 1
ATOM 3619 C C . GLY B 1 124 ? 13.273 -23.484 -19.031 1 93.12 124 GLY B C 1
ATOM 3620 O O . GLY B 1 124 ? 12.711 -23.781 -17.969 1 93.12 124 GLY B O 1
ATOM 3621 N N . GLY B 1 125 ? 14.539 -23.922 -19.422 1 88 125 GLY B N 1
ATOM 3622 C CA . GLY B 1 125 ? 15.289 -24.781 -18.516 1 88 125 GLY B CA 1
ATOM 3623 C C . GLY B 1 125 ? 15.031 -26.266 -18.75 1 88 125 GLY B C 1
ATOM 3624 O O . GLY B 1 125 ? 15.203 -26.75 -19.875 1 88 125 GLY B O 1
ATOM 3625 N N . GLY B 1 126 ? 14.523 -27.047 -17.828 1 85.19 126 GLY B N 1
ATOM 3626 C CA . GLY B 1 126 ? 14.312 -28.484 -17.797 1 85.19 126 GLY B CA 1
ATOM 3627 C C . GLY B 1 126 ? 13 -28.922 -18.422 1 85.19 126 GLY B C 1
ATOM 3628 O O . GLY B 1 126 ? 12.594 -30.078 -18.281 1 85.19 126 GLY B O 1
ATOM 3629 N N . GLY B 1 127 ? 12.352 -27.953 -19.109 1 93.69 127 GLY B N 1
ATOM 3630 C CA . GLY B 1 127 ? 11.07 -28.25 -19.734 1 93.69 127 GLY B CA 1
ATOM 3631 C C . GLY B 1 127 ? 9.906 -27.516 -19.094 1 93.69 127 GLY B C 1
ATOM 3632 O O . GLY B 1 127 ? 10.023 -26.328 -18.781 1 93.69 127 GLY B O 1
ATOM 3633 N N . GLY B 1 128 ? 8.773 -28.203 -19.047 1 97.19 128 GLY B N 1
ATOM 3634 C CA . GLY B 1 128 ? 7.52 -27.734 -18.484 1 97.19 128 GLY B CA 1
ATOM 3635 C C . GLY B 1 128 ? 6.516 -28.844 -18.234 1 97.19 128 GLY B C 1
ATOM 3636 O O . GLY B 1 128 ? 6.672 -29.953 -18.75 1 97.19 128 GLY B O 1
ATOM 3637 N N . GLY B 1 129 ? 5.598 -28.469 -17.469 1 98 129 GLY B N 1
ATOM 3638 C CA . GLY B 1 129 ? 4.648 -29.484 -17.031 1 98 129 GLY B CA 1
ATOM 3639 C C . GLY B 1 129 ? 3.725 -29.969 -18.125 1 98 129 GLY B C 1
ATOM 3640 O O . GLY B 1 129 ? 3.076 -31 -17.984 1 98 129 GLY B O 1
ATOM 3641 N N . PHE B 1 130 ? 3.576 -29.203 -19.188 1 98.38 130 PHE B N 1
ATOM 3642 C CA . PHE B 1 130 ? 2.803 -29.672 -20.328 1 98.38 130 PHE B CA 1
ATOM 3643 C C . PHE B 1 130 ? 3.678 -30.484 -21.281 1 98.38 130 PHE B C 1
ATOM 3645 O O . PHE B 1 130 ? 3.785 -30.156 -22.469 1 98.38 130 PHE B O 1
ATOM 3652 N N . SER B 1 131 ? 4.273 -31.484 -20.781 1 98 131 SER B N 1
ATOM 3653 C CA . SER B 1 131 ? 5.129 -32.438 -21.469 1 98 131 SER B CA 1
ATOM 3654 C C . SER B 1 131 ? 5.195 -33.781 -20.719 1 98 131 SER B C 1
ATOM 3656 O O . SER B 1 131 ? 4.684 -33.875 -19.609 1 98 131 SER B O 1
ATOM 3658 N N . GLU B 1 132 ? 5.77 -34.75 -21.328 1 98 132 GLU B N 1
ATOM 3659 C CA . GLU B 1 132 ? 5.805 -36.062 -20.719 1 98 132 GLU B CA 1
ATOM 3660 C C . GLU B 1 132 ? 6.777 -36.094 -19.547 1 98 132 GLU B C 1
ATOM 3662 O O . GLU B 1 132 ? 6.527 -36.781 -18.547 1 98 132 GLU B O 1
ATOM 3667 N N . TYR B 1 133 ? 7.887 -35.406 -19.672 1 97.81 133 TYR B N 1
ATOM 3668 C CA . TYR B 1 133 ? 8.914 -35.406 -18.641 1 97.81 133 TYR B CA 1
ATOM 3669 C C . TYR B 1 133 ? 9.461 -34 -18.406 1 97.81 133 TYR B C 1
ATOM 3671 O O . TYR B 1 133 ? 9.484 -33.188 -19.328 1 97.81 133 TYR B O 1
ATOM 3679 N N . VAL B 1 134 ? 9.945 -33.781 -17.219 1 97.81 134 VAL B N 1
ATOM 3680 C CA . VAL B 1 134 ? 10.672 -32.562 -16.906 1 97.81 134 VAL B CA 1
ATOM 3681 C C . VAL B 1 134 ? 11.914 -32.875 -16.078 1 97.81 134 VAL B C 1
ATOM 3683 O O . VAL B 1 134 ? 11.93 -33.844 -15.32 1 97.81 134 VAL B O 1
ATOM 3686 N N . ALA B 1 135 ? 12.953 -32.188 -16.312 1 97.94 135 ALA B N 1
ATOM 3687 C CA . ALA B 1 135 ? 14.148 -32.219 -15.469 1 97.94 135 ALA B CA 1
ATOM 3688 C C . ALA B 1 135 ? 14.133 -31.078 -14.445 1 97.94 135 ALA B C 1
ATOM 3690 O O . ALA B 1 135 ? 13.922 -29.922 -14.797 1 97.94 135 ALA B O 1
ATOM 3691 N N . VAL B 1 136 ? 14.273 -31.406 -13.227 1 97.06 136 VAL B N 1
ATOM 3692 C CA . VAL B 1 136 ? 14.156 -30.406 -12.156 1 97.06 136 VAL B CA 1
ATOM 3693 C C . VAL B 1 136 ? 15.078 -30.797 -11 1 97.06 136 VAL B C 1
ATOM 3695 O O . VAL B 1 136 ? 15.391 -31.969 -10.805 1 97.06 136 VAL B O 1
ATOM 3698 N N . ARG B 1 137 ? 15.609 -29.781 -10.219 1 95.12 137 ARG B N 1
ATOM 3699 C CA . ARG B 1 137 ? 16.359 -30.062 -9 1 95.12 137 ARG B CA 1
ATOM 3700 C C . ARG B 1 137 ? 15.531 -30.875 -8.008 1 95.12 137 ARG B C 1
ATOM 3702 O O . ARG B 1 137 ? 14.375 -30.547 -7.75 1 95.12 137 ARG B O 1
ATOM 3709 N N . TRP B 1 138 ? 16.156 -31.906 -7.473 1 97.12 138 TRP B N 1
ATOM 3710 C CA . TRP B 1 138 ? 15.375 -32.812 -6.645 1 97.12 138 TRP B CA 1
ATOM 3711 C C . TRP B 1 138 ? 14.844 -32.094 -5.402 1 97.12 138 TRP B C 1
ATOM 3713 O O . TRP B 1 138 ? 13.797 -32.469 -4.871 1 97.12 138 TRP B O 1
ATOM 3723 N N . GLN B 1 139 ? 15.438 -30.984 -4.938 1 95.81 139 GLN B N 1
ATOM 3724 C CA . GLN B 1 139 ? 15 -30.203 -3.775 1 95.81 139 GLN B CA 1
ATOM 3725 C C . GLN B 1 139 ? 13.68 -29.484 -4.055 1 95.81 139 GLN B C 1
ATOM 3727 O O . GLN B 1 139 ? 13 -29.047 -3.127 1 95.81 139 GLN B O 1
ATOM 3732 N N . GLN B 1 140 ? 13.328 -29.422 -5.301 1 96.69 140 GLN B N 1
ATOM 3733 C CA . GLN B 1 140 ? 12.094 -28.75 -5.691 1 96.69 140 GLN B CA 1
ATOM 3734 C C . GLN B 1 140 ? 10.953 -29.75 -5.883 1 96.69 140 GLN B C 1
ATOM 3736 O O . GLN B 1 140 ? 9.859 -29.375 -6.297 1 96.69 140 GLN B O 1
ATOM 3741 N N . CYS B 1 141 ? 11.227 -30.969 -5.625 1 98.44 141 CYS B N 1
ATOM 3742 C CA . CYS B 1 141 ? 10.219 -32.031 -5.668 1 98.44 141 CYS B CA 1
ATOM 3743 C C . CYS B 1 141 ? 9.797 -32.438 -4.262 1 98.44 141 CYS B C 1
ATOM 3745 O O . CYS B 1 141 ? 10.625 -32.875 -3.455 1 98.44 141 CYS B O 1
ATOM 3747 N N . TYR B 1 142 ? 8.539 -32.281 -3.979 1 98.81 142 TYR B N 1
ATOM 3748 C CA . TYR B 1 142 ? 7.992 -32.656 -2.672 1 98.81 142 TYR B CA 1
ATOM 3749 C C . TYR B 1 142 ? 7.164 -33.906 -2.756 1 98.81 142 TYR B C 1
ATOM 3751 O O . TYR B 1 142 ? 6.246 -34.031 -3.574 1 98.81 142 TYR B O 1
ATOM 3759 N N . PRO B 1 143 ? 7.48 -34.844 -1.962 1 98.5 143 PRO B N 1
ATOM 3760 C CA . PRO B 1 143 ? 6.707 -36.094 -1.994 1 98.5 143 PRO B CA 1
ATOM 3761 C C . PRO B 1 143 ? 5.262 -35.906 -1.546 1 98.5 143 PRO B C 1
ATOM 3763 O O . PRO B 1 143 ? 4.992 -35.125 -0.625 1 98.5 143 PRO B O 1
ATOM 3766 N N . VAL B 1 144 ? 4.344 -36.562 -2.17 1 98.56 144 VAL B N 1
ATOM 3767 C CA . VAL B 1 144 ? 2.939 -36.656 -1.783 1 98.56 144 VAL B CA 1
ATOM 3768 C C . VAL B 1 144 ? 2.48 -38.125 -1.838 1 98.56 144 VAL B C 1
ATOM 3770 O O . VAL B 1 144 ? 3.045 -38.938 -2.578 1 98.56 144 VAL B O 1
ATOM 3773 N N . PRO B 1 145 ? 1.501 -38.469 -1.002 1 98.38 145 PRO B N 1
ATOM 3774 C CA . PRO B 1 145 ? 0.94 -39.812 -1.136 1 98.38 145 PRO B CA 1
ATOM 3775 C C . PRO B 1 145 ? 0.369 -40.094 -2.527 1 98.38 145 PRO B C 1
ATOM 3777 O O . PRO B 1 145 ? -0.179 -39.188 -3.156 1 98.38 145 PRO B O 1
ATOM 3780 N N . ASP B 1 146 ? 0.412 -41.344 -2.926 1 98.19 146 ASP B N 1
ATOM 3781 C CA . ASP B 1 146 ? -0.107 -41.75 -4.23 1 98.19 146 ASP B CA 1
ATOM 3782 C C . ASP B 1 146 ? -1.574 -41.344 -4.383 1 98.19 146 ASP B C 1
ATOM 3784 O O . ASP B 1 146 ? -2.008 -40.969 -5.469 1 98.19 146 ASP B O 1
ATOM 3788 N N . SER B 1 147 ? -2.273 -41.438 -3.275 1 97.62 147 SER B N 1
ATOM 3789 C CA . SER B 1 147 ? -3.713 -41.188 -3.297 1 97.62 147 SER B CA 1
ATOM 3790 C C . SER B 1 147 ? -4.023 -39.719 -3.604 1 97.62 147 SER B C 1
ATOM 3792 O O . SER B 1 147 ? -5.152 -39.406 -3.971 1 97.62 147 SER B O 1
ATOM 3794 N N . LEU B 1 148 ? -3.035 -38.875 -3.49 1 98 148 LEU B N 1
ATOM 3795 C CA . LEU B 1 148 ? -3.279 -37.438 -3.664 1 98 148 LEU B CA 1
ATOM 3796 C C . LEU B 1 148 ? -2.711 -36.938 -4.988 1 98 148 LEU B C 1
ATOM 3798 O O . LEU B 1 148 ? -2.889 -35.781 -5.352 1 98 148 LEU B O 1
ATOM 3802 N N . LEU B 1 149 ? -2.055 -37.781 -5.762 1 98.25 149 LEU B N 1
ATOM 3803 C CA . LEU B 1 149 ? -1.339 -37.406 -6.969 1 98.25 149 LEU B CA 1
ATOM 3804 C C . LEU B 1 149 ? -2.287 -36.75 -7.98 1 98.25 149 LEU B C 1
ATOM 3806 O O . LEU B 1 149 ? -1.927 -35.781 -8.648 1 98.25 149 LEU B O 1
ATOM 3810 N N . ASP B 1 150 ? -3.537 -37.219 -8 1 96.75 150 ASP B N 1
ATOM 3811 C CA . ASP B 1 150 ? -4.5 -36.781 -9 1 96.75 150 ASP B CA 1
ATOM 3812 C C . ASP B 1 150 ? -4.859 -35.312 -8.789 1 96.75 150 ASP B C 1
ATOM 3814 O O . ASP B 1 150 ? -5.363 -34.656 -9.703 1 96.75 150 ASP B O 1
ATOM 3818 N N . ASN B 1 151 ? -4.574 -34.75 -7.598 1 97.5 151 ASN B N 1
ATOM 3819 C CA . ASN B 1 151 ? -4.965 -33.375 -7.289 1 97.5 151 ASN B CA 1
ATOM 3820 C C . ASN B 1 151 ? -3.766 -32.531 -6.844 1 97.5 151 ASN B C 1
ATOM 3822 O O . ASN B 1 151 ? -3.914 -31.375 -6.5 1 97.5 151 ASN B O 1
ATOM 3826 N N . ALA B 1 152 ? -2.559 -33.125 -6.906 1 98.56 152 ALA B N 1
ATOM 3827 C CA . ALA B 1 152 ? -1.392 -32.5 -6.277 1 98.56 152 ALA B CA 1
ATOM 3828 C C . ALA B 1 152 ? -0.967 -31.25 -7.023 1 98.56 152 ALA B C 1
ATOM 3830 O O . ALA B 1 152 ? -0.292 -30.391 -6.457 1 98.56 152 ALA B O 1
ATOM 3831 N N . SER B 1 153 ? -1.385 -31.156 -8.32 1 98.19 153 SER B N 1
ATOM 3832 C CA . SER B 1 153 ? -1.046 -29.969 -9.094 1 98.19 153 SER B CA 1
ATOM 3833 C C . SER B 1 153 ? -1.677 -28.719 -8.492 1 98.19 153 SER B C 1
ATOM 3835 O O . SER B 1 153 ? -1.256 -27.594 -8.797 1 98.19 153 SER B O 1
ATOM 3837 N N . LEU B 1 154 ? -2.682 -28.859 -7.648 1 98.56 154 LEU B N 1
ATOM 3838 C CA . LEU B 1 154 ? -3.357 -27.734 -7.008 1 98.56 154 LEU B CA 1
ATOM 3839 C C . LEU B 1 154 ? -2.455 -27.078 -5.969 1 98.56 154 LEU B C 1
ATOM 3841 O O . LEU B 1 154 ? -2.73 -25.969 -5.516 1 98.56 154 LEU B O 1
ATOM 3845 N N . ILE B 1 155 ? -1.38 -27.797 -5.59 1 98.88 155 ILE B N 1
ATOM 3846 C CA . ILE B 1 155 ? -0.525 -27.312 -4.508 1 98.88 155 ILE B CA 1
ATOM 3847 C C . ILE B 1 155 ? 0.134 -26 -4.918 1 98.88 155 ILE B C 1
ATOM 3849 O O . ILE B 1 155 ? 0.269 -25.078 -4.102 1 98.88 155 ILE B O 1
ATOM 3853 N N . GLU B 1 156 ? 0.503 -25.875 -6.16 1 98.75 156 GLU B N 1
ATOM 3854 C CA . GLU B 1 156 ? 1.184 -24.672 -6.609 1 98.75 156 GLU B CA 1
ATOM 3855 C C . GLU B 1 156 ? 0.288 -23.438 -6.453 1 98.75 156 GLU B C 1
ATOM 3857 O O . GLU B 1 156 ? 0.664 -22.469 -5.789 1 98.75 156 GLU B O 1
ATOM 3862 N N . PRO B 1 157 ? -0.958 -23.406 -7 1 98.5 157 PRO B N 1
ATOM 3863 C CA . PRO B 1 157 ? -1.812 -22.234 -6.781 1 98.5 157 PRO B CA 1
ATOM 3864 C C . PRO B 1 157 ? -2.191 -22.047 -5.312 1 98.5 157 PRO B C 1
ATOM 3866 O O . PRO B 1 157 ? -2.385 -20.922 -4.863 1 98.5 157 PRO B O 1
ATOM 3869 N N . LEU B 1 158 ? -2.32 -23.156 -4.551 1 98.81 158 LEU B N 1
ATOM 3870 C CA . LEU B 1 158 ? -2.549 -23.031 -3.117 1 98.81 158 LEU B CA 1
ATOM 3871 C C . LEU B 1 158 ? -1.376 -22.328 -2.436 1 98.81 158 LEU B C 1
ATOM 3873 O O . LEU B 1 158 ? -1.566 -21.578 -1.477 1 98.81 158 LEU B O 1
ATOM 3877 N N . ALA B 1 159 ? -0.153 -22.578 -2.953 1 98.88 159 ALA B N 1
ATOM 3878 C CA . ALA B 1 159 ? 1.031 -21.922 -2.402 1 98.88 159 ALA B CA 1
ATOM 3879 C C . ALA B 1 159 ? 1.022 -20.438 -2.705 1 98.88 159 ALA B C 1
ATOM 3881 O O . ALA B 1 159 ? 1.43 -19.625 -1.871 1 98.88 159 ALA B O 1
ATOM 3882 N N . VAL B 1 160 ? 0.541 -20.062 -3.91 1 98.69 160 VAL B N 1
ATOM 3883 C CA . VAL B 1 160 ? 0.378 -18.656 -4.254 1 98.69 160 VAL B CA 1
ATOM 3884 C C . VAL B 1 160 ? -0.536 -17.984 -3.234 1 98.69 160 VAL B C 1
ATOM 3886 O O . VAL B 1 160 ? -0.206 -16.922 -2.705 1 98.69 160 VAL B O 1
ATOM 3889 N N . ALA B 1 161 ? -1.645 -18.609 -2.969 1 98.75 161 ALA B N 1
ATOM 3890 C CA . ALA B 1 161 ? -2.621 -18.094 -2.016 1 98.75 161 ALA B CA 1
ATOM 3891 C C . ALA B 1 161 ? -2.029 -18 -0.612 1 98.75 161 ALA B C 1
ATOM 3893 O O . ALA B 1 161 ? -2.244 -17.031 0.102 1 98.75 161 ALA B O 1
ATOM 3894 N N . ARG B 1 162 ? -1.29 -19.109 -0.2 1 98.81 162 ARG B N 1
ATOM 3895 C CA . ARG B 1 162 ? -0.654 -19.125 1.113 1 98.81 162 ARG B CA 1
ATOM 3896 C C . ARG B 1 162 ? 0.263 -17.922 1.3 1 98.81 162 ARG B C 1
ATOM 3898 O O . ARG B 1 162 ? 0.258 -17.297 2.357 1 98.81 162 ARG B O 1
ATOM 3905 N N . HIS B 1 163 ? 1.019 -17.672 0.286 1 98.81 163 HIS B N 1
ATOM 3906 C CA . HIS B 1 163 ? 1.925 -16.531 0.365 1 98.81 163 HIS B CA 1
ATOM 3907 C C . HIS B 1 163 ? 1.152 -15.227 0.479 1 98.81 163 HIS B C 1
ATOM 3909 O O . HIS B 1 163 ? 1.58 -14.305 1.184 1 98.81 163 HIS B O 1
ATOM 3915 N N . GLY B 1 164 ? 0.033 -15.094 -0.263 1 98.69 164 GLY B N 1
ATOM 3916 C CA . GLY B 1 164 ? -0.83 -13.93 -0.105 1 98.69 164 GLY B CA 1
ATOM 3917 C C . GLY B 1 164 ? -1.253 -13.695 1.332 1 98.69 164 GLY B C 1
ATOM 3918 O O . GLY B 1 164 ? -1.224 -12.555 1.813 1 98.69 164 GLY B O 1
ATOM 3919 N N . LEU B 1 165 ? -1.675 -14.766 2.014 1 98.69 165 LEU B N 1
ATOM 3920 C CA . LEU B 1 165 ? -2.041 -14.641 3.422 1 98.69 165 LEU B CA 1
ATOM 3921 C C . LEU B 1 165 ? -0.853 -14.172 4.254 1 98.69 165 LEU B C 1
ATOM 3923 O O . LEU B 1 165 ? -1.001 -13.305 5.121 1 98.69 165 LEU B O 1
ATOM 3927 N N . ARG B 1 166 ? 0.291 -14.734 3.943 1 98.12 166 ARG B N 1
ATOM 3928 C CA . ARG B 1 166 ? 1.478 -14.375 4.711 1 98.12 166 ARG B CA 1
ATOM 3929 C C . ARG B 1 166 ? 1.834 -12.906 4.508 1 98.12 166 ARG B C 1
ATOM 3931 O O . ARG B 1 166 ? 2.203 -12.211 5.461 1 98.12 166 ARG B O 1
ATOM 3938 N N . VAL B 1 167 ? 1.719 -12.461 3.305 1 98 167 VAL B N 1
ATOM 3939 C CA . VAL B 1 167 ? 2.096 -11.094 2.941 1 98 167 VAL B CA 1
ATOM 3940 C C . VAL B 1 167 ? 1.169 -10.102 3.633 1 98 167 VAL B C 1
ATOM 3942 O O . VAL B 1 167 ? 1.533 -8.938 3.834 1 98 167 VAL B O 1
ATOM 3945 N N . SER B 1 168 ? -0.068 -10.5 4.02 1 98.06 168 SER B N 1
ATOM 3946 C CA . SER B 1 168 ? -0.985 -9.625 4.746 1 98.06 168 SER B CA 1
ATOM 3947 C C . SER B 1 168 ? -0.399 -9.211 6.094 1 98.06 168 SER B C 1
ATOM 3949 O O . SER B 1 168 ? -0.857 -8.242 6.699 1 98.06 168 SER B O 1
ATOM 3951 N N . LYS B 1 169 ? 0.532 -10 6.629 1 96.44 169 LYS B N 1
ATOM 3952 C CA . LYS B 1 169 ? 1.274 -9.766 7.863 1 96.44 169 LYS B CA 1
ATOM 3953 C C . LYS B 1 169 ? 0.357 -9.852 9.078 1 96.44 169 LYS B C 1
ATOM 3955 O O . LYS B 1 169 ? 0.723 -9.406 10.172 1 96.44 169 LYS B O 1
ATOM 3960 N N . LEU B 1 170 ? -0.895 -10.352 8.859 1 96.81 170 LEU B N 1
ATOM 3961 C CA . LEU B 1 170 ? -1.755 -10.641 10.008 1 96.81 170 LEU B CA 1
ATOM 3962 C C . LEU B 1 170 ? -1.222 -11.82 10.805 1 96.81 170 LEU B C 1
ATOM 3964 O O . LEU B 1 170 ? -0.782 -12.82 10.227 1 96.81 170 LEU B O 1
ATOM 3968 N N . LYS B 1 171 ? -1.261 -11.719 12.094 1 94.56 171 LYS B N 1
ATOM 3969 C CA . LYS B 1 171 ? -0.729 -12.766 12.969 1 94.56 171 LYS B CA 1
ATOM 3970 C C . LYS B 1 171 ? -1.636 -13.992 12.977 1 94.56 171 LYS B C 1
ATOM 3972 O O . LYS B 1 171 ? -1.17 -15.109 13.188 1 94.56 171 LYS B O 1
ATOM 3977 N N . SER B 1 172 ? -2.904 -13.742 12.852 1 97.25 172 SER B N 1
ATOM 3978 C CA . SER B 1 172 ? -3.918 -14.789 12.836 1 97.25 172 SER B CA 1
ATOM 3979 C C . SER B 1 172 ? -5.148 -14.359 12.039 1 97.25 172 SER B C 1
ATOM 3981 O O . SER B 1 172 ? -5.391 -13.156 11.867 1 97.25 172 SER B O 1
ATOM 3983 N N . PHE B 1 173 ? -5.828 -15.344 11.586 1 97.31 173 PHE B N 1
ATOM 3984 C CA . PHE B 1 173 ? -7.047 -15.07 10.836 1 97.31 173 PHE B CA 1
ATOM 3985 C C . PHE B 1 173 ? -8.281 -15.5 11.625 1 97.31 173 PHE B C 1
ATOM 3987 O O . PHE B 1 173 ? -9.406 -15.273 11.195 1 97.31 173 PHE B O 1
ATOM 3994 N N . GLN B 1 174 ? -8.141 -16.094 12.789 1 96.56 174 GLN B N 1
ATOM 3995 C CA . GLN B 1 174 ? -9.211 -16.719 13.562 1 96.56 174 GLN B CA 1
ATOM 3996 C C . GLN B 1 174 ? -10.289 -15.703 13.93 1 96.56 174 GLN B C 1
ATOM 3998 O O . GLN B 1 174 ? -11.469 -16.047 14 1 96.56 174 GLN B O 1
ATOM 4003 N N . ASP B 1 175 ? -10.07 -14.531 14.195 1 95.94 175 ASP B N 1
ATOM 4004 C CA . ASP B 1 175 ? -11.055 -13.523 14.594 1 95.94 175 ASP B CA 1
ATOM 4005 C C . ASP B 1 175 ? -11.133 -12.398 13.57 1 95.94 175 ASP B C 1
ATOM 4007 O O . ASP B 1 175 ? -11.492 -11.266 13.906 1 95.94 175 ASP B O 1
ATOM 4011 N N . LYS B 1 176 ? -10.82 -12.812 12.336 1 98 176 LYS B N 1
ATOM 4012 C CA . LYS B 1 176 ? -10.766 -11.773 11.305 1 98 176 LYS B CA 1
ATOM 4013 C C . LYS B 1 176 ? -11.867 -11.977 10.273 1 98 176 LYS B C 1
ATOM 4015 O O . LYS B 1 176 ? -12.383 -13.086 10.109 1 98 176 LYS B O 1
ATOM 4020 N N . THR B 1 177 ? -12.305 -10.906 9.664 1 98.44 177 THR B N 1
ATOM 4021 C CA . THR B 1 177 ? -13.148 -10.914 8.469 1 98.44 177 THR B CA 1
ATOM 4022 C C . THR B 1 177 ? -12.32 -10.68 7.215 1 98.44 177 THR B C 1
ATOM 4024 O O . THR B 1 177 ? -11.625 -9.664 7.102 1 98.44 177 THR B O 1
ATOM 4027 N N . ALA B 1 178 ? -12.391 -11.633 6.285 1 98.69 178 ALA B N 1
ATOM 4028 C CA . ALA B 1 178 ? -11.648 -11.531 5.027 1 98.69 178 ALA B CA 1
ATOM 4029 C C . ALA B 1 178 ? -12.602 -11.414 3.84 1 98.69 178 ALA B C 1
ATOM 4031 O O . ALA B 1 178 ? -13.617 -12.117 3.779 1 98.69 178 ALA B O 1
ATOM 4032 N N . LEU B 1 179 ? -12.328 -10.469 2.963 1 98.81 179 LEU B N 1
ATOM 4033 C CA . LEU B 1 179 ? -13.023 -10.352 1.689 1 98.81 179 LEU B CA 1
ATOM 4034 C C . LEU B 1 179 ? -12.125 -10.781 0.534 1 98.81 179 LEU B C 1
ATOM 4036 O O . LEU B 1 179 ? -11.016 -10.266 0.382 1 98.81 179 LEU B O 1
ATOM 4040 N N . VAL B 1 180 ? -12.555 -11.727 -0.205 1 98.75 180 VAL B N 1
ATOM 4041 C CA . VAL B 1 180 ? -11.859 -12.188 -1.403 1 98.75 180 VAL B CA 1
ATOM 4042 C C . VAL B 1 180 ? -12.562 -11.648 -2.646 1 98.75 180 VAL B C 1
ATOM 4044 O O . VAL B 1 180 ? -13.758 -11.875 -2.844 1 98.75 180 VAL B O 1
ATOM 4047 N N . LEU B 1 181 ? -11.812 -10.883 -3.414 1 98.44 181 LEU B N 1
ATOM 4048 C CA . LEU B 1 181 ? -12.344 -10.367 -4.672 1 98.44 181 LEU B CA 1
ATOM 4049 C C . LEU B 1 181 ? -11.984 -11.281 -5.832 1 98.44 181 LEU B C 1
ATOM 4051 O O . LEU B 1 181 ? -10.805 -11.438 -6.168 1 98.44 181 LEU B O 1
ATOM 4055 N N . GLY B 1 182 ? -12.984 -11.867 -6.465 1 96.31 182 GLY B N 1
ATOM 4056 C CA . GLY B 1 182 ? -12.758 -12.844 -7.523 1 96.31 182 GLY B CA 1
ATOM 4057 C C . GLY B 1 182 ? -12.703 -14.273 -7.02 1 96.31 182 GLY B C 1
ATOM 4058 O O . GLY B 1 182 ? -11.914 -14.594 -6.129 1 96.31 182 GLY B O 1
ATOM 4059 N N . GLY B 1 183 ? -13.508 -15.102 -7.613 1 94.44 183 GLY B N 1
ATOM 4060 C CA . GLY B 1 183 ? -13.57 -16.5 -7.211 1 94.44 183 GLY B CA 1
ATOM 4061 C C . GLY B 1 183 ? -12.977 -17.438 -8.242 1 94.44 183 GLY B C 1
ATOM 4062 O O . GLY B 1 183 ? -13.453 -18.562 -8.406 1 94.44 183 GLY B O 1
ATOM 4063 N N . GLY B 1 184 ? -12.039 -16.906 -9.016 1 94.19 184 GLY B N 1
ATOM 4064 C CA . GLY B 1 184 ? -11.305 -17.781 -9.922 1 94.19 184 GLY B CA 1
ATOM 4065 C C . GLY B 1 184 ? -10.383 -18.75 -9.195 1 94.19 184 GLY B C 1
ATOM 4066 O O . GLY B 1 184 ? -10.531 -18.984 -7.996 1 94.19 184 GLY B O 1
ATOM 4067 N N . PRO B 1 185 ? -9.461 -19.359 -9.93 1 95.12 185 PRO B N 1
ATOM 4068 C CA . PRO B 1 185 ? -8.602 -20.375 -9.312 1 95.12 185 PRO B CA 1
ATOM 4069 C C . PRO B 1 185 ? -7.852 -19.844 -8.094 1 95.12 185 PRO B C 1
ATOM 4071 O O . PRO B 1 185 ? -7.824 -20.516 -7.051 1 95.12 185 PRO B O 1
ATOM 4074 N N . ILE B 1 186 ? -7.254 -18.688 -8.227 1 96.94 186 ILE B N 1
ATOM 4075 C CA . ILE B 1 186 ? -6.496 -18.141 -7.105 1 96.94 186 ILE B CA 1
ATOM 4076 C C . ILE B 1 186 ? -7.449 -17.719 -5.992 1 96.94 186 ILE B C 1
ATOM 4078 O O . ILE B 1 186 ? -7.148 -17.891 -4.809 1 96.94 186 ILE B O 1
ATOM 4082 N N . GLY B 1 187 ? -8.586 -17.125 -6.387 1 97 187 GLY B N 1
ATOM 4083 C CA . GLY B 1 187 ? -9.594 -16.828 -5.383 1 97 187 GLY B CA 1
ATOM 4084 C C . GLY B 1 187 ? -10.031 -18.031 -4.59 1 97 187 GLY B C 1
ATOM 4085 O O . GLY B 1 187 ? -10.109 -17.984 -3.359 1 97 187 GLY B O 1
ATOM 4086 N N . GLN B 1 188 ? -10.312 -19.109 -5.266 1 96.56 188 GLN B N 1
ATOM 4087 C CA . GLN B 1 188 ? -10.664 -20.359 -4.602 1 96.56 188 GLN B CA 1
ATOM 4088 C C . GLN B 1 188 ? -9.531 -20.844 -3.701 1 96.56 188 GLN B C 1
ATOM 4090 O O . GLN B 1 188 ? -9.773 -21.297 -2.582 1 96.56 188 GLN B O 1
ATOM 4095 N N . ALA B 1 189 ? -8.328 -20.734 -4.215 1 97.94 189 ALA B N 1
ATOM 4096 C CA . ALA B 1 189 ? -7.172 -21.141 -3.42 1 97.94 189 ALA B CA 1
ATOM 4097 C C . ALA B 1 189 ? -7.07 -20.328 -2.139 1 97.94 189 ALA B C 1
ATOM 4099 O O . ALA B 1 189 ? -6.754 -20.859 -1.074 1 97.94 189 ALA B O 1
ATOM 4100 N N . VAL B 1 190 ? -7.336 -19.016 -2.219 1 98.44 190 VAL B N 1
ATOM 4101 C CA . VAL B 1 190 ? -7.297 -18.141 -1.053 1 98.44 190 VAL B CA 1
ATOM 4102 C C . VAL B 1 190 ? -8.375 -18.562 -0.053 1 98.44 190 VAL B C 1
ATOM 4104 O O . VAL B 1 190 ? -8.102 -18.672 1.146 1 98.44 190 VAL B O 1
ATOM 4107 N N . ILE B 1 191 ? -9.555 -18.859 -0.517 1 97.56 191 ILE B N 1
ATOM 4108 C CA . ILE B 1 191 ? -10.672 -19.266 0.331 1 97.56 191 ILE B CA 1
ATOM 4109 C C . ILE B 1 191 ? -10.305 -20.547 1.091 1 97.56 191 ILE B C 1
ATOM 4111 O O . ILE B 1 191 ? -10.531 -20.641 2.299 1 97.56 191 ILE B O 1
ATOM 4115 N N . HIS B 1 192 ? -9.695 -21.469 0.433 1 97.5 192 HIS B N 1
ATOM 4116 C CA . HIS B 1 192 ? -9.32 -22.719 1.076 1 97.5 192 HIS B CA 1
ATOM 4117 C C . HIS B 1 192 ? -8.219 -22.5 2.109 1 97.5 192 HIS B C 1
ATOM 4119 O O . HIS B 1 192 ? -8.211 -23.141 3.162 1 97.5 192 HIS B O 1
ATOM 4125 N N . ASN B 1 193 ? -7.238 -21.641 1.775 1 98.19 193 ASN B N 1
ATOM 4126 C CA . ASN B 1 193 ? -6.215 -21.312 2.76 1 98.19 193 ASN B CA 1
ATOM 4127 C C . ASN B 1 193 ? -6.809 -20.625 3.979 1 98.19 193 ASN B C 1
ATOM 4129 O O . ASN B 1 193 ? -6.406 -20.891 5.113 1 98.19 193 ASN B O 1
ATOM 4133 N N . LEU B 1 194 ? -7.758 -19.688 3.752 1 98.06 194 LEU B N 1
ATOM 4134 C CA . LEU B 1 194 ? -8.422 -18.984 4.848 1 98.06 194 LEU B CA 1
ATOM 4135 C C . LEU B 1 194 ? -9.195 -19.969 5.723 1 98.06 194 LEU B C 1
ATOM 4137 O O . LEU B 1 194 ? -9.172 -19.875 6.949 1 98.06 194 LEU B O 1
ATOM 4141 N N . LYS B 1 195 ? -9.875 -20.922 5.074 1 96.75 195 LYS B N 1
ATOM 4142 C CA . LYS B 1 195 ? -10.57 -21.969 5.809 1 96.75 195 LYS B CA 1
ATOM 4143 C C . LYS B 1 195 ? -9.594 -22.766 6.672 1 96.75 195 LYS B C 1
ATOM 4145 O O . LYS B 1 195 ? -9.844 -22.984 7.863 1 96.75 195 LYS B O 1
ATOM 4150 N N . ALA B 1 196 ? -8.508 -23.156 6.078 1 96.38 196 ALA B N 1
ATOM 4151 C CA . ALA B 1 196 ? -7.5 -23.938 6.789 1 96.38 196 ALA B CA 1
ATOM 4152 C C . ALA B 1 196 ? -6.914 -23.141 7.953 1 96.38 196 ALA B C 1
ATOM 4154 O O . ALA B 1 196 ? -6.531 -23.719 8.977 1 96.38 196 ALA B O 1
ATOM 4155 N N . ALA B 1 197 ? -6.863 -21.797 7.812 1 96.5 197 ALA B N 1
ATOM 4156 C CA . ALA B 1 197 ? -6.301 -20.922 8.836 1 96.5 197 ALA B CA 1
ATOM 4157 C C . ALA B 1 197 ? -7.32 -20.656 9.938 1 96.5 197 ALA B C 1
ATOM 4159 O O . ALA B 1 197 ? -6.988 -20.047 10.961 1 96.5 197 ALA B O 1
ATOM 4160 N N . GLY B 1 198 ? -8.578 -21.062 9.758 1 95.69 198 GLY B N 1
ATOM 4161 C CA . GLY B 1 198 ? -9.609 -20.875 10.766 1 95.69 198 GLY B CA 1
ATOM 4162 C C . GLY B 1 198 ? -10.188 -19.469 10.781 1 95.69 198 GLY B C 1
ATOM 4163 O O . GLY B 1 198 ? -10.523 -18.953 11.836 1 95.69 198 GLY B O 1
ATOM 4164 N N . THR B 1 199 ? -10.281 -18.844 9.641 1 94.06 199 THR B N 1
ATOM 4165 C CA . THR B 1 199 ? -10.789 -17.484 9.531 1 94.06 199 THR B CA 1
ATOM 4166 C C . THR B 1 199 ? -12.25 -17.422 9.969 1 94.06 199 THR B C 1
ATOM 4168 O O . THR B 1 199 ? -13.07 -18.234 9.555 1 94.06 199 THR B O 1
ATOM 4171 N N . ALA B 1 200 ? -12.578 -16.438 10.742 1 92.75 200 ALA B N 1
ATOM 4172 C CA . ALA B 1 200 ? -13.898 -16.328 11.359 1 92.75 200 ALA B CA 1
ATOM 4173 C C . ALA B 1 200 ? -14.977 -16.078 10.305 1 92.75 200 ALA B C 1
ATOM 4175 O O . ALA B 1 200 ? -16.047 -16.688 10.344 1 92.75 200 ALA B O 1
ATOM 4176 N N . GLN B 1 201 ? -14.695 -15.148 9.414 1 96.94 201 GLN B N 1
ATOM 4177 C CA . GLN B 1 201 ? -15.672 -14.812 8.383 1 96.94 201 GLN B CA 1
ATOM 4178 C C . GLN B 1 201 ? -15 -14.586 7.031 1 96.94 201 GLN B C 1
ATOM 4180 O O . GLN B 1 201 ? -14.078 -13.773 6.918 1 96.94 201 GLN B O 1
ATOM 4185 N N . ILE B 1 202 ? -15.453 -15.336 6.082 1 97.88 202 ILE B N 1
ATOM 4186 C CA . ILE B 1 202 ? -14.945 -15.227 4.719 1 97.88 202 ILE B CA 1
ATOM 4187 C C . ILE B 1 202 ? -16.062 -14.766 3.785 1 97.88 202 ILE B C 1
ATOM 4189 O O . ILE B 1 202 ? -17.109 -15.414 3.688 1 97.88 202 ILE B O 1
ATOM 4193 N N . LEU B 1 203 ? -15.914 -13.617 3.15 1 98.19 203 LEU B N 1
ATOM 4194 C CA . LEU B 1 203 ? -16.812 -13.125 2.105 1 98.19 203 LEU B CA 1
ATOM 4195 C C . LEU B 1 203 ? -16.125 -13.172 0.743 1 98.19 203 LEU B C 1
ATOM 4197 O O . LEU B 1 203 ? -14.922 -12.914 0.634 1 98.19 203 LEU B O 1
ATOM 4201 N N . VAL B 1 204 ? -16.891 -13.508 -0.29 1 98.06 204 VAL B N 1
ATOM 4202 C CA . VAL B 1 204 ? -16.344 -13.633 -1.637 1 98.06 204 VAL B CA 1
ATOM 4203 C C . VAL B 1 204 ? -17.188 -12.828 -2.617 1 98.06 204 VAL B C 1
ATOM 4205 O O . VAL B 1 204 ? -18.391 -13.031 -2.721 1 98.06 204 VAL B O 1
ATOM 4208 N N . SER B 1 205 ? -16.562 -11.875 -3.262 1 98 205 SER B N 1
ATOM 4209 C CA . SER B 1 205 ? -17.203 -11.148 -4.355 1 98 205 SER B CA 1
ATOM 4210 C C . SER B 1 205 ? -16.969 -11.844 -5.691 1 98 205 SER B C 1
ATOM 4212 O O . SER B 1 205 ? -15.844 -11.852 -6.203 1 98 205 SER B O 1
ATOM 4214 N N . GLU B 1 206 ? -17.953 -12.383 -6.27 1 95.88 206 GLU B N 1
ATOM 4215 C CA . GLU B 1 206 ? -17.828 -13.18 -7.484 1 95.88 206 GLU B CA 1
ATOM 4216 C C . GLU B 1 206 ? -19.125 -13.148 -8.297 1 95.88 206 GLU B C 1
ATOM 4218 O O . GLU B 1 206 ? -20.219 -13.336 -7.746 1 95.88 206 GLU B O 1
ATOM 4223 N N . PRO B 1 207 ? -19 -12.828 -9.648 1 94 207 PRO B N 1
ATOM 4224 C CA . PRO B 1 207 ? -20.219 -12.742 -10.453 1 94 207 PRO B CA 1
ATOM 4225 C C . PRO B 1 207 ? -20.547 -14.055 -11.164 1 94 207 PRO B C 1
ATOM 4227 O O . PRO B 1 207 ? -21.703 -14.297 -11.523 1 94 207 PRO B O 1
ATOM 4230 N N . ALA B 1 208 ? -19.609 -14.93 -11.5 1 92.69 208 ALA B N 1
ATOM 4231 C CA . ALA B 1 208 ? -19.828 -16.125 -12.32 1 92.69 208 ALA B CA 1
ATOM 4232 C C . ALA B 1 208 ? -20.5 -17.234 -11.516 1 92.69 208 ALA B C 1
ATOM 4234 O O . ALA B 1 208 ? -20.031 -17.594 -10.43 1 92.69 208 ALA B O 1
ATOM 4235 N N . ALA B 1 209 ? -21.422 -17.875 -12.062 1 91.69 209 ALA B N 1
ATOM 4236 C CA . ALA B 1 209 ? -22.281 -18.828 -11.352 1 91.69 209 ALA B CA 1
ATOM 4237 C C . ALA B 1 209 ? -21.484 -20.016 -10.852 1 91.69 209 ALA B C 1
ATOM 4239 O O . ALA B 1 209 ? -21.594 -20.406 -9.688 1 91.69 209 ALA B O 1
ATOM 4240 N N . LEU B 1 210 ? -20.734 -20.578 -11.695 1 90.62 210 LEU B N 1
ATOM 4241 C CA . LEU B 1 210 ? -19.953 -21.75 -11.328 1 90.62 210 LEU B CA 1
ATOM 4242 C C . LEU B 1 210 ? -19 -21.438 -10.18 1 90.62 210 LEU B C 1
ATOM 4244 O O . LEU B 1 210 ? -18.922 -22.219 -9.211 1 90.62 210 LEU B O 1
ATOM 4248 N N . ARG B 1 211 ? -18.359 -20.359 -10.242 1 91.75 211 ARG B N 1
ATOM 4249 C CA . ARG B 1 211 ? -17.391 -19.953 -9.234 1 91.75 211 ARG B CA 1
ATOM 4250 C C . ARG B 1 211 ? -18.078 -19.609 -7.918 1 91.75 211 ARG B C 1
ATOM 4252 O O . ARG B 1 211 ? -17.562 -19.906 -6.84 1 91.75 211 ARG B O 1
ATOM 4259 N N . LYS B 1 212 ? -19.234 -19.047 -8.031 1 92.25 212 LYS B N 1
ATOM 4260 C CA . LYS B 1 212 ? -20.047 -18.781 -6.84 1 92.25 212 LYS B CA 1
ATOM 4261 C C . LYS B 1 212 ? -20.391 -20.078 -6.113 1 92.25 212 LYS B C 1
ATOM 4263 O O . LYS B 1 212 ? -20.25 -20.156 -4.891 1 92.25 212 LYS B O 1
ATOM 4268 N N . ALA B 1 213 ? -20.781 -21.031 -6.887 1 90.44 213 ALA B N 1
ATOM 4269 C CA . ALA B 1 213 ? -21.188 -22.312 -6.316 1 90.44 213 ALA B CA 1
ATOM 4270 C C . ALA B 1 213 ? -20.016 -23 -5.617 1 90.44 213 ALA B C 1
ATOM 4272 O O . ALA B 1 213 ? -20.188 -23.594 -4.547 1 90.44 213 ALA B O 1
ATOM 4273 N N . GLN B 1 214 ? -18.906 -22.859 -6.18 1 89.56 214 GLN B N 1
ATOM 4274 C CA . GLN B 1 214 ? -17.719 -23.469 -5.586 1 89.56 214 GLN B CA 1
ATOM 4275 C C . GLN B 1 214 ? -17.328 -22.766 -4.289 1 89.56 214 GLN B C 1
ATOM 4277 O O . GLN B 1 214 ? -16.969 -23.422 -3.309 1 89.56 214 GLN B O 1
ATOM 4282 N N . ALA B 1 215 ? -17.406 -21.5 -4.328 1 88.38 215 ALA B N 1
ATOM 4283 C CA . ALA B 1 215 ? -17.078 -20.719 -3.133 1 88.38 215 ALA B CA 1
ATOM 4284 C C . ALA B 1 215 ? -18.078 -21.016 -2.016 1 88.38 215 ALA B C 1
ATOM 4286 O O . ALA B 1 215 ? -17.719 -21.047 -0.839 1 88.38 215 ALA B O 1
ATOM 4287 N N . ALA B 1 216 ? -19.297 -21.266 -2.398 1 85.06 216 ALA B N 1
ATOM 4288 C CA . ALA B 1 216 ? -20.375 -21.484 -1.434 1 85.06 216 ALA B CA 1
ATOM 4289 C C . ALA B 1 216 ? -20.219 -22.828 -0.732 1 85.06 216 ALA B C 1
ATOM 4291 O O . ALA B 1 216 ? -20.75 -23.031 0.358 1 85.06 216 ALA B O 1
ATOM 4292 N N . ASN B 1 217 ? -19.5 -23.672 -1.361 1 81.94 217 ASN B N 1
ATOM 4293 C CA . ASN B 1 217 ? -19.297 -24.984 -0.781 1 81.94 217 ASN B CA 1
ATOM 4294 C C . ASN B 1 217 ? -18.312 -24.938 0.392 1 81.94 217 ASN B C 1
ATOM 4296 O O . ASN B 1 217 ? -18.188 -25.906 1.136 1 81.94 217 ASN B O 1
ATOM 4300 N N . ILE B 1 218 ? -17.719 -23.828 0.511 1 80.25 218 ILE B N 1
ATOM 4301 C CA . ILE B 1 218 ? -16.844 -23.531 1.646 1 80.25 218 ILE B CA 1
ATOM 4302 C C . ILE B 1 218 ? -17.5 -22.5 2.551 1 80.25 218 ILE B C 1
ATOM 4304 O O . ILE B 1 218 ? -18.375 -21.75 2.113 1 80.25 218 ILE B O 1
ATOM 4308 N N . PRO B 1 219 ? -17.391 -22.641 3.814 1 77.38 219 PRO B N 1
ATOM 4309 C CA . PRO B 1 219 ? -18.047 -21.688 4.699 1 77.38 219 PRO B CA 1
ATOM 4310 C C . PRO B 1 219 ? -17.672 -20.234 4.379 1 77.38 219 PRO B C 1
ATOM 4312 O O . PRO B 1 219 ? -16.859 -19.625 5.09 1 77.38 219 PRO B O 1
ATOM 4315 N N . SER B 1 220 ? -18.172 -19.875 3.182 1 84.88 220 SER B N 1
ATOM 4316 C CA . SER B 1 220 ? -18 -18.484 2.76 1 84.88 220 SER B CA 1
ATOM 4317 C C . SER B 1 220 ? -19.312 -17.859 2.338 1 84.88 220 SER B C 1
ATOM 4319 O O . SER B 1 220 ? -20.25 -18.578 1.949 1 84.88 220 SER B O 1
ATOM 4321 N N . ILE B 1 221 ? -19.453 -16.625 2.52 1 94.31 221 ILE B N 1
ATOM 4322 C CA . ILE B 1 221 ? -20.594 -15.844 2.053 1 94.31 221 ILE B CA 1
ATOM 4323 C C . ILE B 1 221 ? -20.266 -15.234 0.69 1 94.31 221 ILE B C 1
ATOM 4325 O O . ILE B 1 221 ? -19.312 -14.461 0.558 1 94.31 221 ILE B O 1
ATOM 4329 N N . VAL B 1 222 ? -21.062 -15.602 -0.275 1 96.5 222 VAL B N 1
ATOM 4330 C CA . VAL B 1 222 ? -20.781 -15.148 -1.635 1 96.5 222 VAL B CA 1
ATOM 4331 C C . VAL B 1 222 ? -21.641 -13.93 -1.961 1 96.5 222 VAL B C 1
ATOM 4333 O O . VAL B 1 222 ? -22.859 -13.922 -1.706 1 96.5 222 VAL B O 1
ATOM 4336 N N . LEU B 1 223 ? -21.016 -12.922 -2.455 1 97.25 223 LEU B N 1
ATOM 4337 C CA . LEU B 1 223 ? -21.656 -11.68 -2.883 1 97.25 223 LEU B CA 1
ATOM 4338 C C . LEU B 1 223 ? -21.484 -11.477 -4.383 1 97.25 223 LEU B C 1
ATOM 4340 O O . LEU B 1 223 ? -20.359 -11.43 -4.887 1 97.25 223 LEU B O 1
ATOM 4344 N N . ASP B 1 224 ? -22.609 -11.352 -5.141 1 96.94 224 ASP B N 1
ATOM 4345 C CA . ASP B 1 224 ? -22.562 -11.016 -6.559 1 96.94 224 ASP B CA 1
ATOM 4346 C C . ASP B 1 224 ? -22.438 -9.5 -6.762 1 96.94 224 ASP B C 1
ATOM 4348 O O . ASP B 1 224 ? -23.391 -8.758 -6.48 1 96.94 224 ASP B O 1
ATOM 4352 N N . PRO B 1 225 ? -21.297 -9.055 -7.27 1 96.88 225 PRO B N 1
ATOM 4353 C CA . PRO B 1 225 ? -21.094 -7.609 -7.375 1 96.88 225 PRO B CA 1
ATOM 4354 C C . PRO B 1 225 ? -22 -6.961 -8.422 1 96.88 225 PRO B C 1
ATOM 4356 O O . PRO B 1 225 ? -22.094 -5.73 -8.484 1 96.88 225 PRO B O 1
ATOM 4359 N N . LYS B 1 226 ? -22.656 -7.75 -9.25 1 95.69 226 LYS B N 1
ATOM 4360 C CA . LYS B 1 226 ? -23.578 -7.219 -10.25 1 95.69 226 LYS B CA 1
ATOM 4361 C C . LYS B 1 226 ? -24.891 -6.793 -9.609 1 95.69 226 LYS B C 1
ATOM 4363 O O . LYS B 1 226 ? -25.609 -5.961 -10.164 1 95.69 226 LYS B O 1
ATOM 4368 N N . THR B 1 227 ? -25.172 -7.379 -8.5 1 96.31 227 THR B N 1
ATOM 4369 C CA . THR B 1 227 ? -26.484 -7.137 -7.926 1 96.31 227 THR B CA 1
ATOM 4370 C C . THR B 1 227 ? -26.375 -6.617 -6.496 1 96.31 227 THR B C 1
ATOM 4372 O O . THR B 1 227 ? -27.375 -6.234 -5.883 1 96.31 227 THR B O 1
ATOM 4375 N N . THR B 1 228 ? -25.188 -6.699 -5.973 1 95.75 228 THR B N 1
ATOM 4376 C CA . THR B 1 228 ? -24.984 -6.316 -4.582 1 95.75 228 THR B CA 1
ATOM 4377 C C . THR B 1 228 ? -23.844 -5.297 -4.473 1 95.75 228 THR B C 1
ATOM 4379 O O . THR B 1 228 ? -22.828 -5.41 -5.16 1 95.75 228 THR B O 1
ATOM 4382 N N . ASN B 1 229 ? -24.094 -4.23 -3.635 1 98.06 229 ASN B N 1
ATOM 4383 C CA . ASN B 1 229 ? -22.969 -3.395 -3.225 1 98.06 229 ASN B CA 1
ATOM 4384 C C . ASN B 1 229 ? -22.078 -4.113 -2.219 1 98.06 229 ASN B C 1
ATOM 4386 O O . ASN B 1 229 ? -22.391 -4.168 -1.029 1 98.06 229 ASN B O 1
ATOM 4390 N N . VAL B 1 230 ? -20.984 -4.613 -2.652 1 98.44 230 VAL B N 1
ATOM 4391 C CA . VAL B 1 230 ? -20.109 -5.504 -1.89 1 98.44 230 VAL B CA 1
ATOM 4392 C C . VAL B 1 230 ? -19.625 -4.801 -0.625 1 98.44 230 VAL B C 1
ATOM 4394 O O . VAL B 1 230 ? -19.688 -5.367 0.47 1 98.44 230 VAL B O 1
ATOM 4397 N N . ALA B 1 231 ? -19.188 -3.572 -0.748 1 98.5 231 ALA B N 1
ATOM 4398 C CA . ALA B 1 231 ? -18.656 -2.818 0.387 1 98.5 231 ALA B CA 1
ATOM 4399 C C . ALA B 1 231 ? -19.734 -2.621 1.458 1 98.5 231 ALA B C 1
ATOM 4401 O O . ALA B 1 231 ? -19.469 -2.83 2.646 1 98.5 231 ALA B O 1
ATOM 4402 N N . GLU B 1 232 ? -20.875 -2.211 1.062 1 98.19 232 GLU B N 1
ATOM 4403 C CA . GLU B 1 232 ? -21.969 -1.992 2.002 1 98.19 232 GLU B CA 1
ATOM 4404 C C . GLU B 1 232 ? -22.344 -3.287 2.715 1 98.19 232 GLU B C 1
ATOM 4406 O O . GLU B 1 232 ? -22.609 -3.283 3.918 1 98.19 232 GLU B O 1
ATOM 4411 N N . GLU B 1 233 ? -22.406 -4.383 1.944 1 98.25 233 GLU B N 1
ATOM 4412 C CA . GLU B 1 233 ? -22.75 -5.668 2.543 1 98.25 233 GLU B CA 1
ATOM 4413 C C . GLU B 1 233 ? -21.703 -6.105 3.555 1 98.25 233 GLU B C 1
ATOM 4415 O O . GLU B 1 233 ? -22.031 -6.645 4.613 1 98.25 233 GLU B O 1
ATOM 4420 N N . VAL B 1 234 ? -20.438 -5.926 3.254 1 98.5 234 VAL B N 1
ATOM 4421 C CA . VAL B 1 234 ? -19.359 -6.254 4.184 1 98.5 234 VAL B CA 1
ATOM 4422 C C . VAL B 1 234 ? -19.516 -5.441 5.469 1 98.5 234 VAL B C 1
ATOM 4424 O O . VAL B 1 234 ? -19.406 -5.984 6.57 1 98.5 234 VAL B O 1
ATOM 4427 N N . LYS B 1 235 ? -19.766 -4.152 5.355 1 97.88 235 LYS B N 1
ATOM 4428 C CA . LYS B 1 235 ? -19.938 -3.289 6.52 1 97.88 235 LYS B CA 1
ATOM 4429 C C . LYS B 1 235 ? -21.141 -3.73 7.355 1 97.88 235 LYS B C 1
ATOM 4431 O O . LYS B 1 235 ? -21.078 -3.752 8.586 1 97.88 235 LYS B O 1
ATOM 4436 N N . ARG B 1 236 ? -22.219 -4.055 6.641 1 97.62 236 ARG B N 1
ATOM 4437 C CA . ARG B 1 236 ? -23.406 -4.535 7.344 1 97.62 236 ARG B CA 1
ATOM 4438 C C . ARG B 1 236 ? -23.094 -5.781 8.164 1 97.62 236 ARG B C 1
ATOM 4440 O O . ARG B 1 236 ? -23.5 -5.891 9.32 1 97.62 236 ARG B O 1
ATOM 4447 N N . ARG B 1 237 ? -22.281 -6.645 7.664 1 97 237 ARG B N 1
ATOM 4448 C CA . ARG B 1 237 ? -22 -7.934 8.289 1 97 237 ARG B CA 1
ATOM 4449 C C . ARG B 1 237 ? -20.922 -7.797 9.359 1 97 237 ARG B C 1
ATOM 4451 O O . ARG B 1 237 ? -20.672 -8.734 10.125 1 97 237 ARG B O 1
ATOM 4458 N N . THR B 1 238 ? -20.312 -6.703 9.445 1 96.94 238 THR B N 1
ATOM 4459 C CA . THR B 1 238 ? -19.266 -6.465 10.438 1 96.94 238 THR B CA 1
ATOM 4460 C C . THR B 1 238 ? -19.656 -5.324 11.367 1 96.94 238 THR B C 1
ATOM 4462 O O . THR B 1 238 ? -18.781 -4.629 11.906 1 96.94 238 THR B O 1
ATOM 4465 N N . ASP B 1 239 ? -20.922 -5.012 11.461 1 95.69 239 ASP B N 1
ATOM 4466 C CA . ASP B 1 239 ? -21.469 -3.992 12.352 1 95.69 239 ASP B CA 1
ATOM 4467 C C . ASP B 1 239 ? -20.891 -2.615 12.031 1 95.69 239 ASP B C 1
ATOM 4469 O O . ASP B 1 239 ? -20.516 -1.868 12.938 1 95.69 239 ASP B O 1
ATOM 4473 N N . GLY B 1 240 ? -20.672 -2.434 10.766 1 95.31 240 GLY B N 1
ATOM 4474 C CA . GLY B 1 240 ? -20.266 -1.121 10.281 1 95.31 240 GLY B CA 1
ATOM 4475 C C . GLY B 1 240 ? -18.766 -0.929 10.258 1 95.31 240 GLY B C 1
ATOM 4476 O O . GLY B 1 240 ? -18.281 0.104 9.797 1 95.31 240 GLY B O 1
ATOM 4477 N N . VAL B 1 241 ? -17.953 -1.839 10.664 1 95.44 241 VAL B N 1
ATOM 4478 C CA . VAL B 1 241 ? -16.516 -1.677 10.844 1 95.44 241 VAL B CA 1
ATOM 4479 C C . VAL B 1 241 ? -15.805 -1.901 9.516 1 95.44 241 VAL B C 1
ATOM 4481 O O . VAL B 1 241 ? -14.914 -1.129 9.148 1 95.44 241 VAL B O 1
ATOM 4484 N N . GLY B 1 242 ? -16.156 -2.994 8.742 1 98 242 GLY B N 1
ATOM 4485 C CA . GLY B 1 242 ? -15.492 -3.381 7.512 1 98 242 GLY B CA 1
ATOM 4486 C C . GLY B 1 242 ? -14.586 -4.582 7.68 1 98 242 GLY B C 1
ATOM 4487 O O . GLY B 1 242 ? -14.391 -5.07 8.797 1 98 242 GLY B O 1
ATOM 4488 N N . ALA B 1 243 ? -14.062 -5.062 6.59 1 98.75 243 ALA B N 1
ATOM 4489 C CA . ALA B 1 243 ? -13.203 -6.246 6.59 1 98.75 243 ALA B CA 1
ATOM 4490 C C . ALA B 1 243 ? -11.82 -5.922 7.16 1 98.75 243 ALA B C 1
ATOM 4492 O O . ALA B 1 243 ? -11.328 -4.801 7.008 1 98.75 243 ALA B O 1
ATOM 4493 N N . ASP B 1 244 ? -11.188 -6.926 7.801 1 98.69 244 ASP B N 1
ATOM 4494 C CA . ASP B 1 244 ? -9.82 -6.789 8.289 1 98.69 244 ASP B CA 1
ATOM 4495 C C . ASP B 1 244 ? -8.82 -6.844 7.133 1 98.69 244 ASP B C 1
ATOM 4497 O O . ASP B 1 244 ? -7.793 -6.16 7.16 1 98.69 244 ASP B O 1
ATOM 4501 N N . VAL B 1 245 ? -9.164 -7.637 6.176 1 98.88 245 VAL B N 1
ATOM 4502 C CA . VAL B 1 245 ? -8.242 -7.867 5.07 1 98.88 245 VAL B CA 1
ATOM 4503 C C . VAL B 1 245 ? -9.023 -8.164 3.793 1 98.88 245 VAL B C 1
ATOM 4505 O O . VAL B 1 245 ? -10.094 -8.781 3.844 1 98.88 245 VAL B O 1
ATOM 4508 N N . VAL B 1 246 ? -8.547 -7.668 2.699 1 98.94 246 VAL B N 1
ATOM 4509 C CA . VAL B 1 246 ? -9.055 -7.957 1.36 1 98.94 246 VAL B CA 1
ATOM 4510 C C . VAL B 1 246 ? -7.969 -8.641 0.535 1 98.94 246 VAL B C 1
ATOM 4512 O O . VAL B 1 246 ? -6.809 -8.219 0.546 1 98.94 246 VAL B O 1
ATOM 4515 N N . PHE B 1 247 ? -8.273 -9.711 -0.079 1 98.88 247 PHE B N 1
ATOM 4516 C CA . PHE B 1 247 ? -7.426 -10.352 -1.074 1 98.88 247 PHE B CA 1
ATOM 4517 C C . PHE B 1 247 ? -7.977 -10.141 -2.479 1 98.88 247 PHE B C 1
ATOM 4519 O O . PHE B 1 247 ? -9.062 -10.625 -2.801 1 98.88 247 PHE B O 1
ATOM 4526 N N . ASP B 1 248 ? -7.246 -9.453 -3.283 1 98.62 248 ASP B N 1
ATOM 4527 C CA . ASP B 1 248 ? -7.691 -9.18 -4.645 1 98.62 248 ASP B CA 1
ATOM 4528 C C . ASP B 1 248 ? -7.164 -10.234 -5.617 1 98.62 248 ASP B C 1
ATOM 4530 O O . ASP B 1 248 ? -5.992 -10.203 -5.996 1 98.62 248 ASP B O 1
ATOM 4534 N N . CYS B 1 249 ? -8.031 -11.055 -6.027 1 97.38 249 CYS B N 1
ATOM 4535 C CA . CYS B 1 249 ? -7.73 -12.109 -6.984 1 97.38 249 CYS B CA 1
ATOM 4536 C C . CYS B 1 249 ? -8.43 -11.859 -8.312 1 97.38 249 CYS B C 1
ATOM 4538 O O . CYS B 1 249 ? -8.43 -12.727 -9.195 1 97.38 249 CYS B O 1
ATOM 4540 N N . ALA B 1 250 ? -9.078 -10.75 -8.43 1 94.75 250 ALA B N 1
ATOM 4541 C CA . ALA B 1 250 ? -9.828 -10.406 -9.641 1 94.75 250 ALA B CA 1
ATOM 4542 C C . ALA B 1 250 ? -9 -9.547 -10.586 1 94.75 250 ALA B C 1
ATOM 4544 O O . ALA B 1 250 ? -8.961 -9.797 -11.789 1 94.75 250 ALA B O 1
ATOM 4545 N N . GLY B 1 251 ? -8.352 -8.547 -10.062 1 93.25 251 GLY B N 1
ATOM 4546 C CA . GLY B 1 251 ? -7.504 -7.691 -10.875 1 93.25 251 GLY B CA 1
ATOM 4547 C C . GLY B 1 251 ? -8.289 -6.77 -11.789 1 93.25 251 GLY B C 1
ATOM 4548 O O . GLY B 1 251 ? -7.941 -6.613 -12.969 1 93.25 251 GLY B O 1
ATOM 4549 N N . VAL B 1 252 ? -9.352 -6.223 -11.344 1 93.88 252 VAL B N 1
ATOM 4550 C CA . VAL B 1 252 ? -10.117 -5.266 -12.141 1 93.88 252 VAL B CA 1
ATOM 4551 C C . VAL B 1 252 ? -10.414 -4.023 -11.305 1 93.88 252 VAL B C 1
ATOM 4553 O O . VAL B 1 252 ? -10.594 -4.113 -10.086 1 93.88 252 VAL B O 1
ATOM 4556 N N . PRO B 1 253 ? -10.547 -2.873 -11.93 1 94.69 253 PRO B N 1
ATOM 4557 C CA . PRO B 1 253 ? -10.688 -1.609 -11.203 1 94.69 253 PRO B CA 1
ATOM 4558 C C . PRO B 1 253 ? -11.906 -1.588 -10.281 1 94.69 253 PRO B C 1
ATOM 4560 O O . PRO B 1 253 ? -11.812 -1.117 -9.148 1 94.69 253 PRO B O 1
ATOM 4563 N N . SER B 1 254 ? -13.047 -2.086 -10.75 1 95.62 254 SER B N 1
ATOM 4564 C CA . SER B 1 254 ? -14.266 -2.053 -9.945 1 95.62 254 SER B CA 1
ATOM 4565 C C . SER B 1 254 ? -14.094 -2.859 -8.664 1 95.62 254 SER B C 1
ATOM 4567 O O . SER B 1 254 ? -14.594 -2.465 -7.605 1 95.62 254 SER B O 1
ATOM 4569 N N . ALA B 1 255 ? -13.422 -3.973 -8.742 1 96.19 255 ALA B N 1
ATOM 4570 C CA . ALA B 1 255 ? -13.172 -4.797 -7.559 1 96.19 255 ALA B CA 1
ATOM 4571 C C . ALA B 1 255 ? -12.234 -4.098 -6.59 1 96.19 255 ALA B C 1
ATOM 4573 O O . ALA B 1 255 ? -12.414 -4.176 -5.371 1 96.19 255 ALA B O 1
ATOM 4574 N N . LEU B 1 256 ? -11.258 -3.482 -7.176 1 96.75 256 LEU B N 1
ATOM 4575 C CA . LEU B 1 256 ? -10.312 -2.738 -6.348 1 96.75 256 LEU B CA 1
ATOM 4576 C C . LEU B 1 256 ? -11.031 -1.666 -5.539 1 96.75 256 LEU B C 1
ATOM 4578 O O . LEU B 1 256 ? -10.844 -1.57 -4.324 1 96.75 256 LEU B O 1
ATOM 4582 N N . LEU B 1 257 ? -11.867 -0.874 -6.184 1 97.38 257 LEU B N 1
ATOM 4583 C CA . LEU B 1 257 ? -12.602 0.198 -5.52 1 97.38 257 LEU B CA 1
ATOM 4584 C C . LEU B 1 257 ? -13.516 -0.361 -4.434 1 97.38 257 LEU B C 1
ATOM 4586 O O . LEU B 1 257 ? -13.562 0.169 -3.322 1 97.38 257 LEU B O 1
ATOM 4590 N N . ALA B 1 258 ? -14.203 -1.449 -4.758 1 98.06 258 ALA B N 1
ATOM 4591 C CA . ALA B 1 258 ? -15.078 -2.098 -3.785 1 98.06 258 ALA B CA 1
ATOM 4592 C C . ALA B 1 258 ? -14.281 -2.611 -2.588 1 98.06 258 ALA B C 1
ATOM 4594 O O . ALA B 1 258 ? -14.734 -2.516 -1.445 1 98.06 258 ALA B O 1
ATOM 4595 N N . GLY B 1 259 ? -13.125 -3.223 -2.883 1 98.56 259 GLY B N 1
ATOM 4596 C CA . GLY B 1 259 ? -12.273 -3.742 -1.828 1 98.56 259 GLY B CA 1
ATOM 4597 C C . GLY B 1 259 ? -11.781 -2.67 -0.875 1 98.56 259 GLY B C 1
ATOM 4598 O O . GLY B 1 259 ? -11.836 -2.84 0.344 1 98.56 259 GLY B O 1
ATOM 4599 N N . ILE B 1 260 ? -11.328 -1.588 -1.396 1 98.5 260 ILE B N 1
ATOM 4600 C CA . ILE B 1 260 ? -10.836 -0.481 -0.583 1 98.5 260 ILE B CA 1
ATOM 4601 C C . ILE B 1 260 ? -11.977 0.078 0.268 1 98.5 260 ILE B C 1
ATOM 4603 O O . ILE B 1 260 ? -11.797 0.343 1.459 1 98.5 260 ILE B O 1
ATOM 4607 N N . ASP B 1 261 ? -13.109 0.215 -0.335 1 98.44 261 ASP B N 1
ATOM 4608 C CA . ASP B 1 261 ? -14.273 0.74 0.372 1 98.44 261 ASP B CA 1
ATOM 4609 C C . ASP B 1 261 ? -14.711 -0.212 1.48 1 98.44 261 ASP B C 1
ATOM 4611 O O . ASP B 1 261 ? -15.188 0.228 2.529 1 98.44 261 ASP B O 1
ATOM 4615 N N . ALA B 1 262 ? -14.508 -1.491 1.314 1 98.81 262 ALA B N 1
ATOM 4616 C CA . ALA B 1 262 ? -15 -2.516 2.232 1 98.81 262 ALA B CA 1
ATOM 4617 C C . ALA B 1 262 ? -14.078 -2.658 3.441 1 98.81 262 ALA B C 1
ATOM 4619 O O . ALA B 1 262 ? -14.445 -3.273 4.441 1 98.81 262 ALA B O 1
ATOM 4620 N N . LEU B 1 263 ? -12.922 -2.195 3.389 1 98.75 263 LEU B N 1
ATOM 4621 C CA . LEU B 1 263 ? -11.93 -2.385 4.441 1 98.75 263 LEU B CA 1
ATOM 4622 C C . LEU B 1 263 ? -12.25 -1.515 5.652 1 98.75 263 LEU B C 1
ATOM 4624 O O . LEU B 1 263 ? -12.734 -0.391 5.504 1 98.75 263 LEU B O 1
ATOM 4628 N N . LYS B 1 264 ? -11.984 -1.985 6.801 1 98.25 264 LYS B N 1
ATOM 4629 C CA . LYS B 1 264 ? -11.992 -1.159 8.008 1 98.25 264 LYS B CA 1
ATOM 4630 C C . LYS B 1 264 ? -10.82 -0.183 8.008 1 98.25 264 LYS B C 1
ATOM 4632 O O . LYS B 1 264 ? -9.898 -0.31 7.203 1 98.25 264 LYS B O 1
ATOM 4637 N N . LYS B 1 265 ? -10.883 0.816 8.859 1 97.94 265 LYS B N 1
ATOM 4638 C CA . LYS B 1 265 ? -9.719 1.666 9.078 1 97.94 265 LYS B CA 1
ATOM 4639 C C . LYS B 1 265 ? -8.5 0.836 9.477 1 97.94 265 LYS B C 1
ATOM 4641 O O . LYS B 1 265 ? -8.602 -0.063 10.312 1 97.94 265 LYS B O 1
ATOM 4646 N N . ARG B 1 266 ? -7.348 1.115 8.727 1 97.75 266 ARG B N 1
ATOM 4647 C CA . ARG B 1 266 ? -6.07 0.441 8.922 1 97.75 266 ARG B CA 1
ATOM 4648 C C . ARG B 1 266 ? -6.156 -1.028 8.523 1 97.75 266 ARG B C 1
ATOM 4650 O O . ARG B 1 266 ? -5.395 -1.859 9.016 1 97.75 266 ARG B O 1
ATOM 4657 N N . GLY B 1 267 ? -7.172 -1.363 7.734 1 98.31 267 GLY B N 1
ATOM 4658 C CA . GLY B 1 267 ? -7.211 -2.689 7.141 1 98.31 267 GLY B CA 1
ATOM 4659 C C . GLY B 1 267 ? -6.113 -2.916 6.117 1 98.31 267 GLY B C 1
ATOM 4660 O O . GLY B 1 267 ? -5.363 -1.993 5.793 1 98.31 267 GLY B O 1
ATOM 4661 N N . THR B 1 268 ? -6.008 -4.152 5.648 1 98.75 268 THR B N 1
ATOM 4662 C CA . THR B 1 268 ? -4.945 -4.52 4.719 1 98.75 268 THR B CA 1
ATOM 4663 C C . THR B 1 268 ? -5.531 -5.02 3.4 1 98.75 268 THR B C 1
ATOM 4665 O O . THR B 1 268 ? -6.453 -5.84 3.396 1 98.75 268 THR B O 1
ATOM 4668 N N . TYR B 1 269 ? -5.105 -4.438 2.316 1 98.81 269 TYR B N 1
ATOM 4669 C CA . TYR B 1 269 ? -5.426 -4.871 0.96 1 98.81 269 TYR B CA 1
ATOM 4670 C C . TYR B 1 269 ? -4.258 -5.621 0.338 1 98.81 269 TYR B C 1
ATOM 4672 O O . TYR B 1 269 ? -3.17 -5.062 0.168 1 98.81 269 TYR B O 1
ATOM 4680 N N . VAL B 1 270 ? -4.422 -6.871 -0.032 1 98.88 270 VAL B N 1
ATOM 4681 C CA . VAL B 1 270 ? -3.365 -7.68 -0.631 1 98.88 270 VAL B CA 1
ATOM 4682 C C . VAL B 1 270 ? -3.67 -7.918 -2.107 1 98.88 270 VAL B C 1
ATOM 4684 O O . VAL B 1 270 ? -4.648 -8.586 -2.445 1 98.88 270 VAL B O 1
ATOM 4687 N N . MET B 1 271 ? -2.836 -7.398 -2.969 1 98.38 271 MET B N 1
ATOM 4688 C CA . MET B 1 271 ? -2.93 -7.629 -4.406 1 98.38 271 MET B CA 1
ATOM 4689 C C . MET B 1 271 ? -2.244 -8.938 -4.793 1 98.38 271 MET B C 1
ATOM 4691 O O . MET B 1 271 ? -1.032 -9.078 -4.621 1 98.38 271 MET B O 1
A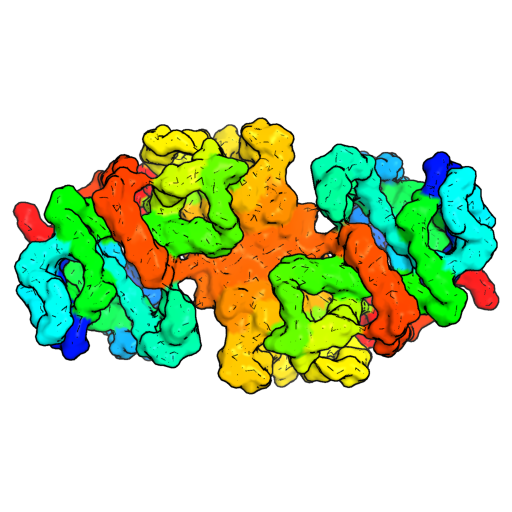TOM 4695 N N . ILE B 1 272 ? -3.012 -9.875 -5.246 1 98.06 272 ILE B N 1
ATOM 4696 C CA . ILE B 1 272 ? -2.461 -11.148 -5.695 1 98.06 272 ILE B CA 1
ATOM 4697 C C . ILE B 1 272 ? -2.584 -11.258 -7.215 1 98.06 272 ILE B C 1
ATOM 4699 O O . ILE B 1 272 ? -1.716 -11.836 -7.875 1 98.06 272 ILE B O 1
ATOM 4703 N N . ALA B 1 273 ? -3.631 -10.688 -7.742 1 95.25 273 ALA B N 1
ATOM 4704 C CA . ALA B 1 273 ? -3.859 -10.711 -9.18 1 95.25 273 ALA B CA 1
ATOM 4705 C C . ALA B 1 273 ? -2.783 -9.922 -9.922 1 95.25 273 ALA B C 1
ATOM 4707 O O . ALA B 1 273 ? -2.352 -8.859 -9.461 1 95.25 273 ALA B O 1
ATOM 4708 N N . SER B 1 274 ? -2.322 -10.516 -10.984 1 86.81 274 SER B N 1
ATOM 4709 C CA . SER B 1 274 ? -1.379 -9.82 -11.859 1 86.81 274 SER B CA 1
ATOM 4710 C C . SER B 1 274 ? -2.068 -9.305 -13.109 1 86.81 274 SER B C 1
ATOM 4712 O O . SER B 1 274 ? -2.832 -10.023 -13.75 1 86.81 274 SER B O 1
ATOM 4714 N N . TRP B 1 275 ? -1.949 -8.078 -13.32 1 80.06 275 TRP B N 1
ATOM 4715 C CA . TRP B 1 275 ? -2.453 -7.527 -14.578 1 80.06 275 TRP B CA 1
ATOM 4716 C C . TRP B 1 275 ? -1.455 -6.543 -15.172 1 80.06 275 TRP B C 1
ATOM 4718 O O . TRP B 1 275 ? -0.392 -6.297 -14.602 1 80.06 275 TRP B O 1
ATOM 4728 N N . ASP B 1 276 ? -1.565 -6.16 -16.422 1 75.75 276 ASP B N 1
ATOM 4729 C CA . ASP B 1 276 ? -0.52 -5.465 -17.172 1 75.75 276 ASP B CA 1
ATOM 4730 C C . ASP B 1 276 ? -0.772 -3.959 -17.188 1 75.75 276 ASP B C 1
ATOM 4732 O O . ASP B 1 276 ? -0.247 -3.25 -18.062 1 75.75 276 ASP B O 1
ATOM 4736 N N . LYS B 1 277 ? -1.516 -3.475 -16.344 1 87.44 277 LYS B N 1
ATOM 4737 C CA . LYS B 1 277 ? -1.773 -2.039 -16.297 1 87.44 277 LYS B CA 1
ATOM 4738 C C . LYS B 1 277 ? -1.516 -1.49 -14.891 1 87.44 277 LYS B C 1
ATOM 4740 O O . LYS B 1 277 ? -1.579 -2.23 -13.906 1 87.44 277 LYS B O 1
ATOM 4745 N N . PRO B 1 278 ? -1.121 -0.253 -14.898 1 92.75 278 PRO B N 1
ATOM 4746 C CA . PRO B 1 278 ? -1.029 0.359 -13.57 1 92.75 278 PRO B CA 1
ATOM 4747 C C . PRO B 1 278 ? -2.338 0.275 -12.789 1 92.75 278 PRO B C 1
ATOM 4749 O O . PRO B 1 278 ? -3.418 0.255 -13.391 1 92.75 278 PRO B O 1
ATOM 4752 N N . ILE B 1 279 ? -2.139 0.155 -11.523 1 95 279 ILE B N 1
ATOM 4753 C CA . ILE B 1 279 ? -3.295 0.075 -10.641 1 95 279 ILE B CA 1
ATOM 4754 C C . ILE B 1 279 ? -3.693 1.477 -10.18 1 95 279 ILE B C 1
ATOM 4756 O O . ILE B 1 279 ? -2.861 2.229 -9.672 1 95 279 ILE B O 1
ATOM 4760 N N . GLU B 1 280 ? -4.902 1.81 -10.422 1 95.38 280 GLU B N 1
ATOM 4761 C CA . GLU B 1 280 ? -5.41 3.102 -9.961 1 95.38 280 GLU B CA 1
ATOM 4762 C C . GLU B 1 280 ? -6.027 2.992 -8.57 1 95.38 280 GLU B C 1
ATOM 4764 O O . GLU B 1 280 ? -7.121 2.445 -8.414 1 95.38 280 GLU B O 1
ATOM 4769 N N . VAL B 1 281 ? -5.387 3.527 -7.617 1 96.25 281 VAL B N 1
ATOM 4770 C CA . VAL B 1 281 ? -5.836 3.48 -6.227 1 96.25 281 VAL B CA 1
ATOM 4771 C C . VAL B 1 281 ? -6.527 4.789 -5.863 1 96.25 281 VAL B C 1
ATOM 4773 O O . VAL B 1 281 ? -5.961 5.871 -6.039 1 96.25 281 VAL B O 1
ATOM 4776 N N . PRO B 1 282 ? -7.781 4.73 -5.434 1 96 282 PRO B N 1
ATOM 4777 C CA . PRO B 1 282 ? -8.406 5.969 -4.953 1 96 282 PRO B CA 1
ATOM 4778 C C . PRO B 1 282 ? -7.719 6.531 -3.713 1 96 282 PRO B C 1
ATOM 4780 O O . PRO B 1 282 ? -7.797 5.938 -2.635 1 96 282 PRO B O 1
ATOM 4783 N N . LEU B 1 283 ? -7.156 7.672 -3.885 1 95.19 283 LEU B N 1
ATOM 4784 C CA . LEU B 1 283 ? -6.312 8.227 -2.834 1 95.19 283 LEU B CA 1
ATOM 4785 C C . LEU B 1 283 ? -7.133 8.539 -1.585 1 95.19 283 LEU B C 1
ATOM 4787 O O . LEU B 1 283 ? -6.699 8.25 -0.467 1 95.19 283 LEU B O 1
ATOM 4791 N N . VAL B 1 284 ? -8.312 9.172 -1.704 1 93.38 284 VAL B N 1
ATOM 4792 C CA . VAL B 1 284 ? -9.117 9.586 -0.564 1 93.38 284 VAL B CA 1
ATOM 4793 C C . VAL B 1 284 ? -9.492 8.367 0.277 1 93.38 284 VAL B C 1
ATOM 4795 O O . VAL B 1 284 ? -9.328 8.375 1.499 1 93.38 284 VAL B O 1
ATOM 4798 N N . GLY B 1 285 ? -9.984 7.281 -0.402 1 94.75 285 GLY B N 1
ATOM 4799 C CA . GLY B 1 285 ? -10.32 6.062 0.315 1 94.75 285 GLY B CA 1
ATOM 4800 C C . GLY B 1 285 ? -9.125 5.41 0.983 1 94.75 285 GLY B C 1
ATOM 4801 O O . GLY B 1 285 ? -9.219 4.934 2.115 1 94.75 285 GLY B O 1
ATOM 4802 N N . TRP B 1 286 ? -7.977 5.453 0.291 1 97.06 286 TRP B N 1
ATOM 4803 C CA . TRP B 1 286 ? -6.734 4.875 0.792 1 97.06 286 TRP B CA 1
ATOM 4804 C C . TRP B 1 286 ? -6.234 5.637 2.014 1 97.06 286 TRP B C 1
ATOM 4806 O O . TRP B 1 286 ? -5.969 5.039 3.061 1 97.06 286 TRP B O 1
ATOM 4816 N N . MET B 1 287 ? -6.234 6.914 1.993 1 96.81 287 MET B N 1
ATOM 4817 C CA . MET B 1 287 ? -5.629 7.766 3.012 1 96.81 287 MET B CA 1
ATOM 4818 C C . MET B 1 287 ? -6.559 7.926 4.211 1 96.81 287 MET B C 1
ATOM 4820 O O . MET B 1 287 ? -6.109 7.906 5.359 1 96.81 287 MET B O 1
ATOM 4824 N N . SER B 1 288 ? -7.867 8.078 3.959 1 95.75 288 SER B N 1
ATOM 4825 C CA . SER B 1 288 ? -8.812 8.367 5.031 1 95.75 288 SER B CA 1
ATOM 4826 C C . SER B 1 288 ? -8.914 7.199 6.008 1 95.75 288 SER B C 1
ATOM 4828 O O . SER B 1 288 ? -9.328 7.375 7.156 1 95.75 288 SER B O 1
ATOM 4830 N N . LYS B 1 289 ? -8.5 6.02 5.551 1 97.19 289 LYS B N 1
ATOM 4831 C CA . LYS B 1 289 ? -8.555 4.836 6.406 1 97.19 289 LYS B CA 1
ATOM 4832 C C . LYS B 1 289 ? -7.156 4.352 6.766 1 97.19 289 LYS B C 1
ATOM 4834 O O . LYS B 1 289 ? -7 3.383 7.512 1 97.19 289 LYS B O 1
ATOM 4839 N N . GLU B 1 290 ? -6.145 5.043 6.172 1 98.12 290 GLU B N 1
ATOM 4840 C CA . GLU B 1 290 ? -4.762 4.598 6.332 1 98.12 290 GLU B CA 1
ATOM 4841 C C . GLU B 1 290 ? -4.633 3.098 6.078 1 98.12 290 GLU B C 1
ATOM 4843 O O . GLU B 1 290 ? -4.059 2.371 6.895 1 98.12 290 GLU B O 1
ATOM 4848 N N . ILE B 1 291 ? -5.129 2.715 4.953 1 98.25 291 ILE B N 1
ATOM 4849 C CA . ILE B 1 291 ? -5.078 1.32 4.523 1 98.25 291 ILE B CA 1
ATOM 4850 C C . ILE B 1 291 ? -3.646 0.945 4.152 1 98.25 291 ILE B C 1
ATOM 4852 O O . ILE B 1 291 ? -2.906 1.766 3.602 1 98.25 291 ILE B O 1
ATOM 4856 N N . THR B 1 292 ? -3.236 -0.279 4.488 1 98.69 292 THR B N 1
ATOM 4857 C CA . THR B 1 292 ? -1.983 -0.846 4.004 1 98.69 292 THR B CA 1
ATOM 4858 C C . THR B 1 292 ? -2.209 -1.628 2.711 1 98.69 292 THR B C 1
ATOM 4860 O O . THR B 1 292 ? -3.078 -2.502 2.652 1 98.69 292 THR B O 1
ATOM 4863 N N . LEU B 1 293 ? -1.512 -1.263 1.678 1 98.62 293 LEU B N 1
ATOM 4864 C CA . LEU B 1 293 ? -1.55 -2.016 0.429 1 98.62 293 LEU B CA 1
ATOM 4865 C C . LEU B 1 293 ? -0.303 -2.883 0.279 1 98.62 293 LEU B C 1
ATOM 4867 O O . LEU B 1 293 ? 0.819 -2.393 0.429 1 98.62 293 LEU B O 1
ATOM 4871 N N . GLU B 1 294 ? -0.526 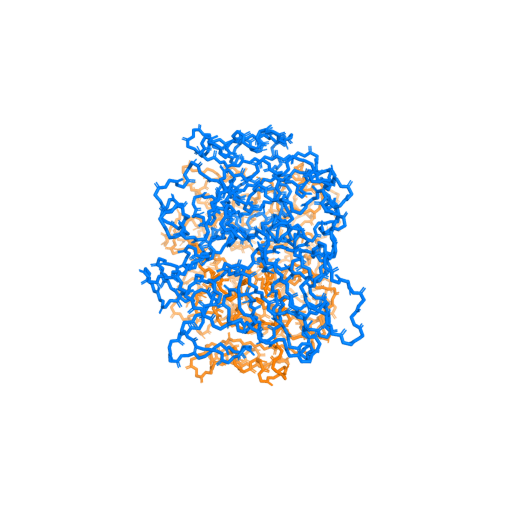-4.145 0.061 1 98.25 294 GLU B N 1
ATOM 4872 C CA . GLU B 1 294 ? 0.528 -5.133 -0.152 1 98.25 294 GLU B CA 1
ATOM 4873 C C . GLU B 1 294 ? 0.384 -5.809 -1.512 1 98.25 294 GLU B C 1
ATOM 4875 O O . GLU B 1 294 ? -0.721 -5.906 -2.049 1 98.25 294 GLU B O 1
ATOM 4880 N N . ALA B 1 295 ? 1.456 -6.176 -2.014 1 97.12 295 ALA B N 1
ATOM 4881 C CA . ALA B 1 295 ? 1.445 -7.031 -3.197 1 97.12 295 ALA B CA 1
ATOM 4882 C C . ALA B 1 295 ? 2.162 -8.352 -2.926 1 97.12 295 ALA B C 1
ATOM 4884 O O . ALA B 1 295 ? 3.188 -8.383 -2.242 1 97.12 295 ALA B O 1
ATOM 4885 N N . ALA B 1 296 ? 1.597 -9.383 -3.418 1 97.88 296 ALA B N 1
ATOM 4886 C CA . ALA B 1 296 ? 2.168 -10.711 -3.215 1 97.88 296 ALA B CA 1
ATOM 4887 C C . ALA B 1 296 ? 2.66 -11.305 -4.531 1 97.88 296 ALA B C 1
ATOM 4889 O O . ALA B 1 296 ? 1.941 -11.281 -5.535 1 97.88 296 ALA B O 1
ATOM 4890 N N . LEU B 1 297 ? 3.871 -11.797 -4.523 1 97.31 297 LEU B N 1
ATOM 4891 C CA . LEU B 1 297 ? 4.465 -12.43 -5.695 1 97.31 297 LEU B CA 1
ATOM 4892 C C . LEU B 1 297 ? 4.781 -13.891 -5.422 1 97.31 297 LEU B C 1
ATOM 4894 O O . LEU B 1 297 ? 5.539 -14.211 -4.5 1 97.31 297 LEU B O 1
ATOM 4898 N N . ALA B 1 298 ? 4.215 -14.75 -6.195 1 97.31 298 ALA B N 1
ATOM 4899 C CA . ALA B 1 298 ? 4.551 -16.172 -6.152 1 97.31 298 ALA B CA 1
ATOM 4900 C C . ALA B 1 298 ? 4.461 -16.703 -4.727 1 97.31 298 ALA B C 1
ATOM 4902 O O . ALA B 1 298 ? 3.422 -16.594 -4.078 1 97.31 298 ALA B O 1
ATOM 4903 N N . TYR B 1 299 ? 5.574 -17.328 -4.246 1 98.44 299 TYR B N 1
ATOM 4904 C CA . TYR B 1 299 ? 5.625 -17.938 -2.926 1 98.44 299 TYR B CA 1
ATOM 4905 C C . TYR B 1 299 ? 7.047 -18.359 -2.568 1 98.44 299 TYR B C 1
ATOM 4907 O O . TYR B 1 299 ? 7.906 -18.453 -3.445 1 98.44 299 TYR B O 1
ATOM 4915 N N . SER B 1 300 ? 7.32 -18.5 -1.287 1 97.12 300 SER B N 1
ATOM 4916 C CA . SER B 1 300 ? 8.625 -18.922 -0.793 1 97.12 300 SER B CA 1
ATOM 4917 C C . SER B 1 300 ? 8.68 -20.438 -0.597 1 97.12 300 SER B C 1
ATOM 4919 O O . SER B 1 300 ? 7.664 -21.109 -0.736 1 97.12 300 SER B O 1
ATOM 4921 N N . ASP B 1 301 ? 9.906 -20.938 -0.266 1 97.5 301 ASP B N 1
ATOM 4922 C CA . ASP B 1 301 ? 10.07 -22.359 0.069 1 97.5 301 ASP B CA 1
ATOM 4923 C C . ASP B 1 301 ? 9.188 -22.734 1.257 1 97.5 301 ASP B C 1
ATOM 4925 O O . ASP B 1 301 ? 8.578 -23.812 1.262 1 97.5 301 ASP B O 1
ATOM 4929 N N . GLU B 1 302 ? 9.164 -21.828 2.184 1 97.38 302 GLU B N 1
ATOM 4930 C CA . GLU B 1 302 ? 8.359 -22.078 3.377 1 97.38 302 GLU B CA 1
ATOM 4931 C C . GLU B 1 302 ? 6.879 -22.188 3.029 1 97.38 302 GLU B C 1
ATOM 4933 O O . GLU B 1 302 ? 6.176 -23.047 3.557 1 97.38 302 GLU B O 1
ATOM 4938 N N . ASP B 1 303 ? 6.406 -21.344 2.182 1 98.25 303 ASP B N 1
ATOM 4939 C CA . ASP B 1 303 ? 5.012 -21.391 1.758 1 98.25 303 ASP B CA 1
ATOM 4940 C C . ASP B 1 303 ? 4.68 -22.719 1.082 1 98.25 303 ASP B C 1
ATOM 4942 O O . ASP B 1 303 ? 3.676 -23.344 1.41 1 98.25 303 ASP B O 1
ATOM 4946 N N . PHE B 1 304 ? 5.52 -23.078 0.124 1 98.75 304 PHE B N 1
ATOM 4947 C CA . PHE B 1 304 ? 5.258 -24.281 -0.652 1 98.75 304 PHE B CA 1
ATOM 4948 C C . PHE B 1 304 ? 5.266 -25.516 0.245 1 98.75 304 PHE B C 1
ATOM 4950 O O . PHE B 1 304 ? 4.332 -26.328 0.205 1 98.75 304 PHE B O 1
ATOM 4957 N N . ARG B 1 305 ? 6.262 -25.656 1.043 1 98.44 305 ARG B N 1
ATOM 4958 C CA . ARG B 1 305 ? 6.363 -26.781 1.968 1 98.44 305 ARG B CA 1
ATOM 4959 C C . ARG B 1 305 ? 5.16 -26.828 2.904 1 98.44 305 ARG B C 1
ATOM 4961 O O . ARG B 1 305 ? 4.586 -27.906 3.131 1 98.44 305 ARG B O 1
ATOM 4968 N N . GLY B 1 306 ? 4.836 -25.641 3.422 1 98.56 306 GLY B N 1
ATOM 4969 C CA . GLY B 1 306 ? 3.68 -25.578 4.301 1 98.56 306 GLY B CA 1
ATOM 4970 C C . GLY B 1 306 ? 2.4 -26.047 3.641 1 98.56 306 GLY B C 1
ATOM 4971 O O . GLY B 1 306 ? 1.595 -26.75 4.262 1 98.56 306 GLY B O 1
ATOM 4972 N N . VAL B 1 307 ? 2.201 -25.672 2.432 1 98.81 307 VAL B N 1
ATOM 4973 C CA . VAL B 1 307 ? 1.003 -26.078 1.703 1 98.81 307 VAL B CA 1
ATOM 4974 C C . VAL B 1 307 ? 1.048 -27.578 1.425 1 98.81 307 VAL B C 1
ATOM 4976 O O . VAL B 1 307 ? 0.029 -28.266 1.525 1 98.81 307 VAL B O 1
ATOM 4979 N N . VAL B 1 308 ? 2.23 -28.125 1.053 1 98.81 308 VAL B N 1
ATOM 4980 C CA . VAL B 1 308 ? 2.361 -29.562 0.859 1 98.81 308 VAL B CA 1
ATOM 4981 C C . VAL B 1 308 ? 1.95 -30.297 2.135 1 98.81 308 VAL B C 1
ATOM 4983 O O . VAL B 1 308 ? 1.15 -31.234 2.088 1 98.81 308 VAL B O 1
ATOM 4986 N N . ASP B 1 309 ? 2.486 -29.844 3.258 1 98.81 309 ASP B N 1
ATOM 4987 C CA . ASP B 1 309 ? 2.184 -30.469 4.539 1 98.81 309 ASP B CA 1
ATOM 4988 C C . ASP B 1 309 ? 0.686 -30.422 4.832 1 98.81 309 ASP B C 1
ATOM 4990 O O . ASP B 1 309 ? 0.095 -31.438 5.223 1 98.81 309 ASP B O 1
ATOM 4994 N N . ASP B 1 310 ? 0.112 -29.281 4.66 1 98.69 310 ASP B N 1
ATOM 4995 C CA . ASP B 1 310 ? -1.314 -29.125 4.922 1 98.69 310 ASP B CA 1
ATOM 4996 C C . ASP B 1 310 ? -2.15 -29.953 3.951 1 98.69 310 ASP B C 1
ATOM 4998 O O . ASP B 1 310 ? -3.191 -30.5 4.328 1 98.69 310 ASP B O 1
ATOM 5002 N N . PHE B 1 311 ? -1.724 -29.969 2.719 1 98.56 311 PHE B N 1
ATOM 5003 C CA . PHE B 1 311 ? -2.408 -30.75 1.698 1 98.56 311 PHE B CA 1
ATOM 5004 C C . PHE B 1 311 ? -2.412 -32.219 2.066 1 98.56 311 PHE B C 1
ATOM 5006 O O . PHE B 1 311 ? -3.459 -32.875 2.027 1 98.56 311 PHE B O 1
ATOM 5013 N N . VAL B 1 312 ? -1.3 -32.719 2.471 1 98.5 312 VAL B N 1
ATOM 5014 C CA . VAL B 1 312 ? -1.135 -34.125 2.848 1 98.5 312 VAL B CA 1
ATOM 5015 C C . VAL B 1 312 ? -1.931 -34.406 4.117 1 98.5 312 VAL B C 1
ATOM 5017 O O . VAL B 1 312 ? -2.508 -35.5 4.266 1 98.5 312 VAL B O 1
ATOM 5020 N N . ALA B 1 313 ? -2.006 -33.438 4.988 1 98.31 313 ALA B N 1
ATOM 5021 C CA . ALA B 1 313 ? -2.723 -33.594 6.25 1 98.31 313 ALA B CA 1
ATOM 5022 C C . ALA B 1 313 ? -4.23 -33.5 6.039 1 98.31 313 ALA B C 1
ATOM 5024 O O . ALA B 1 313 ? -5.008 -33.688 6.977 1 98.31 313 ALA B O 1
ATOM 5025 N N . GLY B 1 314 ? -4.672 -33.125 4.875 1 97.69 314 GLY B N 1
ATOM 5026 C CA . GLY B 1 314 ? -6.09 -33.125 4.555 1 97.69 314 GLY B CA 1
ATOM 5027 C C . GLY B 1 314 ? -6.762 -31.797 4.867 1 97.69 314 GLY B C 1
ATOM 5028 O O . GLY B 1 314 ? -7.992 -31.703 4.887 1 97.69 314 GLY B O 1
ATOM 5029 N N . LYS B 1 315 ? -6 -30.781 5.066 1 97.25 315 LYS B N 1
ATOM 5030 C CA . LYS B 1 315 ? -6.566 -29.484 5.453 1 97.25 315 LYS B CA 1
ATOM 5031 C C . LYS B 1 315 ? -7.223 -28.797 4.258 1 97.25 315 LYS B C 1
ATOM 5033 O O . LYS B 1 315 ? -7.965 -27.828 4.43 1 97.25 315 LYS B O 1
ATOM 5038 N N . PHE B 1 316 ? -6.992 -29.297 3.1 1 97.25 316 PHE B N 1
ATOM 5039 C CA . PHE B 1 316 ? -7.562 -28.703 1.896 1 97.25 316 PHE B CA 1
ATOM 5040 C C . PHE B 1 316 ? -8.625 -29.609 1.293 1 97.25 316 PHE B C 1
ATOM 5042 O O . PHE B 1 316 ? -8.859 -29.594 0.083 1 97.25 316 PHE B O 1
ATOM 5049 N N . GLN B 1 317 ? -9.18 -30.375 2.143 1 94.31 317 GLN B N 1
ATOM 5050 C CA . GLN B 1 317 ? -10.281 -31.203 1.664 1 94.31 317 GLN B CA 1
ATOM 5051 C C . GLN B 1 317 ? -11.352 -30.344 0.991 1 94.31 317 GLN B C 1
ATOM 5053 O O . GLN B 1 317 ? -11.773 -29.328 1.537 1 94.31 317 GLN B O 1
ATOM 5058 N N . GLY B 1 318 ? -11.758 -30.703 -0.153 1 93.88 318 GLY B N 1
ATOM 5059 C CA . GLY B 1 318 ? -12.734 -29.953 -0.921 1 93.88 318 GLY B CA 1
ATOM 5060 C C . GLY B 1 318 ? -12.125 -29.156 -2.059 1 93.88 318 GLY B C 1
ATOM 5061 O O . GLY B 1 318 ? -12.82 -28.781 -3.004 1 93.88 318 GLY B O 1
ATOM 5062 N N . ALA B 1 319 ? -10.82 -28.938 -2.025 1 95.56 319 ALA B N 1
ATOM 5063 C CA . ALA B 1 319 ? -10.148 -28.125 -3.037 1 95.56 319 ALA B CA 1
ATOM 5064 C C . ALA B 1 319 ? -10.148 -28.812 -4.395 1 95.56 319 ALA B C 1
ATOM 5066 O O . ALA B 1 319 ? -10.016 -28.172 -5.434 1 95.56 319 ALA B O 1
ATOM 5067 N N . GLU B 1 320 ? -10.266 -30.125 -4.371 1 95.38 320 GLU B N 1
ATOM 5068 C CA . GLU B 1 320 ? -10.266 -30.875 -5.617 1 95.38 320 GLU B CA 1
ATOM 5069 C C . GLU B 1 320 ? -11.43 -30.453 -6.516 1 95.38 320 GLU B C 1
ATOM 5071 O O . GLU B 1 320 ? -11.383 -30.672 -7.73 1 95.38 320 GLU B O 1
ATOM 5076 N N . LYS B 1 321 ? -12.477 -29.859 -5.945 1 93.19 321 LYS B N 1
ATOM 5077 C CA . LYS B 1 321 ? -13.633 -29.406 -6.711 1 93.19 321 LYS B CA 1
ATOM 5078 C C . LYS B 1 321 ? -13.258 -28.25 -7.645 1 93.19 321 LYS B C 1
ATOM 5080 O O . LYS B 1 321 ? -13.992 -27.953 -8.586 1 93.19 321 LYS B O 1
ATOM 5085 N N . MET B 1 322 ? -12.117 -27.625 -7.383 1 94.06 322 MET B N 1
ATOM 5086 C CA . MET B 1 322 ? -11.609 -26.594 -8.273 1 94.06 322 MET B CA 1
ATOM 5087 C C . MET B 1 322 ? -11.352 -27.141 -9.664 1 94.06 322 MET B C 1
ATOM 5089 O O . MET B 1 322 ? -11.391 -26.406 -10.656 1 94.06 322 MET B O 1
ATOM 5093 N N . ILE B 1 323 ? -10.992 -28.422 -9.672 1 96.38 323 ILE B N 1
ATOM 5094 C CA . ILE B 1 323 ? -10.688 -29.062 -10.945 1 96.38 323 ILE B CA 1
ATOM 5095 C C . ILE B 1 323 ? -11.984 -29.328 -11.711 1 96.38 323 ILE B C 1
ATOM 5097 O O . ILE B 1 323 ? -12.766 -30.203 -11.336 1 96.38 323 ILE B O 1
ATOM 5101 N N . THR B 1 324 ? -12.164 -28.578 -12.805 1 94.69 324 THR B N 1
ATOM 5102 C CA . THR B 1 324 ? -13.438 -28.672 -13.516 1 94.69 324 THR B CA 1
ATOM 5103 C C . THR B 1 324 ? -13.289 -29.5 -14.789 1 94.69 324 THR B C 1
ATOM 5105 O O . THR B 1 324 ? -14.289 -29.906 -15.383 1 94.69 324 THR B O 1
ATOM 5108 N N . SER B 1 325 ? -12.078 -29.656 -15.219 1 94.81 325 SER B N 1
ATOM 5109 C CA . SER B 1 325 ? -11.844 -30.438 -16.438 1 94.81 325 SER B CA 1
ATOM 5110 C C . SER B 1 325 ? -10.477 -31.109 -16.406 1 94.81 325 SER B C 1
ATOM 5112 O O . SER B 1 325 ? -9.547 -30.609 -15.781 1 94.81 325 SER B O 1
ATOM 5114 N N . ARG B 1 326 ? -10.398 -32.281 -17.031 1 96.94 326 ARG B N 1
ATOM 5115 C CA . ARG B 1 326 ? -9.164 -33 -17.281 1 96.94 326 ARG B CA 1
ATOM 5116 C C . ARG B 1 326 ? -9.031 -33.375 -18.75 1 96.94 326 ARG B C 1
ATOM 5118 O O . ARG B 1 326 ? -9.953 -33.969 -19.328 1 96.94 326 ARG B O 1
ATOM 5125 N N . ILE B 1 327 ? -7.938 -33 -19.312 1 97.44 327 ILE B N 1
ATOM 5126 C CA . ILE B 1 327 ? -7.777 -33.219 -20.75 1 97.44 327 ILE B CA 1
ATOM 5127 C C . ILE B 1 327 ? -6.41 -33.844 -21.016 1 97.44 327 ILE B C 1
ATOM 5129 O O . ILE B 1 327 ? -5.559 -33.906 -20.125 1 97.44 327 ILE B O 1
ATOM 5133 N N . VAL B 1 328 ? -6.23 -34.312 -22.266 1 97.75 328 VAL B N 1
ATOM 5134 C CA . VAL B 1 328 ? -4.945 -34.844 -22.688 1 97.75 328 VAL B CA 1
ATOM 5135 C C . VAL B 1 328 ? -4.121 -33.781 -23.391 1 97.75 328 VAL B C 1
ATOM 5137 O O . VAL B 1 328 ? -4.672 -32.812 -23.906 1 97.75 328 VAL B O 1
ATOM 5140 N N . LEU B 1 329 ? -2.879 -33.938 -23.391 1 98.19 329 LEU B N 1
ATOM 5141 C CA . LEU B 1 329 ? -1.928 -32.938 -23.906 1 98.19 329 LEU B CA 1
ATOM 5142 C C . LEU B 1 329 ? -2.238 -32.594 -25.344 1 98.19 329 LEU B C 1
ATOM 5144 O O . LEU B 1 329 ? -2.121 -31.422 -25.75 1 98.19 329 LEU B O 1
ATOM 5148 N N . ASN B 1 330 ? -2.684 -33.562 -26.125 1 96.75 330 ASN B N 1
ATOM 5149 C CA . ASN B 1 330 ? -2.963 -33.312 -27.531 1 96.75 330 ASN B CA 1
ATOM 5150 C C . ASN B 1 330 ? -4.094 -32.312 -27.734 1 96.75 330 ASN B C 1
ATOM 5152 O O . ASN B 1 330 ? -4.195 -31.688 -28.781 1 96.75 330 ASN B O 1
ATOM 5156 N N . ASP B 1 331 ? -4.91 -32.156 -26.75 1 96.69 331 ASP B N 1
ATOM 5157 C CA . ASP B 1 331 ? -6.055 -31.25 -26.828 1 96.69 331 ASP B CA 1
ATOM 5158 C C . ASP B 1 331 ? -5.766 -29.922 -26.125 1 96.69 331 ASP B C 1
ATOM 5160 O O . ASP B 1 331 ? -6.672 -29.109 -25.922 1 96.69 331 ASP B O 1
ATOM 5164 N N . PHE B 1 332 ? -4.555 -29.75 -25.75 1 97.12 332 PHE B N 1
ATOM 5165 C CA . PHE B 1 332 ? -4.141 -28.656 -24.891 1 97.12 332 PHE B CA 1
ATOM 5166 C C . PHE B 1 332 ? -4.621 -27.312 -25.453 1 97.12 332 PHE B C 1
ATOM 5168 O O . PHE B 1 332 ? -5.191 -26.5 -24.719 1 97.12 332 PHE B O 1
ATOM 5175 N N . VAL B 1 333 ? -4.426 -27.047 -26.672 1 97.25 333 VAL B N 1
ATOM 5176 C CA . VAL B 1 333 ? -4.738 -25.75 -27.25 1 97.25 333 VAL B CA 1
ATOM 5177 C C . VAL B 1 333 ? -6.254 -25.578 -27.359 1 97.25 333 VAL B C 1
ATOM 5179 O O . VAL B 1 333 ? -6.816 -24.625 -26.812 1 97.25 333 VAL B O 1
ATOM 5182 N N . GLN B 1 334 ? -6.938 -26.516 -27.922 1 95.69 334 GLN B N 1
ATOM 5183 C CA . GLN B 1 334 ? -8.359 -26.375 -28.219 1 95.69 334 GLN B CA 1
ATOM 5184 C C . GLN B 1 334 ? -9.211 -26.516 -26.969 1 95.69 334 GLN B C 1
ATOM 5186 O O . GLN B 1 334 ? -10.047 -25.672 -26.672 1 95.69 334 GLN B O 1
ATOM 5191 N N . GLN B 1 335 ? -8.906 -27.547 -26.172 1 95.19 335 GLN B N 1
ATOM 5192 C CA . GLN B 1 335 ? -9.766 -27.844 -25.031 1 95.19 335 GLN B CA 1
ATOM 5193 C C . GLN B 1 335 ? -9.211 -27.219 -23.75 1 95.19 335 GLN B C 1
ATOM 5195 O O . GLN B 1 335 ? -9.883 -27.219 -22.719 1 95.19 335 GLN B O 1
ATOM 5200 N N . GLY B 1 336 ? -8.055 -26.797 -23.828 1 96.19 336 GLY B N 1
ATOM 5201 C CA . GLY B 1 336 ? -7.453 -26.109 -22.688 1 96.19 336 GLY B CA 1
ATOM 5202 C C . GLY B 1 336 ? -7.43 -24.594 -22.844 1 96.19 336 GLY B C 1
ATOM 5203 O O . GLY B 1 336 ? -8.32 -23.906 -22.359 1 96.19 336 GLY B O 1
ATOM 5204 N N . LEU B 1 337 ? -6.492 -24.062 -23.688 1 96.5 337 LEU B N 1
ATOM 5205 C CA . LEU B 1 337 ? -6.266 -22.625 -23.812 1 96.5 337 LEU B CA 1
ATOM 5206 C C . LEU B 1 337 ? -7.484 -21.938 -24.406 1 96.5 337 LEU B C 1
ATOM 5208 O O . LEU B 1 337 ? -8.031 -21 -23.812 1 96.5 337 LEU B O 1
ATOM 5212 N N . GLN B 1 338 ? -7.973 -22.422 -25.484 1 94.88 338 GLN B N 1
ATOM 5213 C CA . GLN B 1 338 ? -9.086 -21.766 -26.172 1 94.88 338 GLN B CA 1
ATOM 5214 C C . GLN B 1 338 ? -10.367 -21.859 -25.359 1 94.88 338 GLN B C 1
ATOM 5216 O O . GLN B 1 338 ? -11.133 -20.891 -25.281 1 94.88 338 GLN B O 1
ATOM 5221 N N . GLN B 1 339 ? -10.57 -23 -24.812 1 91.44 339 GLN B N 1
ATOM 5222 C CA . GLN B 1 339 ? -11.766 -23.172 -24 1 91.44 339 GLN B CA 1
ATOM 5223 C C . GLN B 1 339 ? -11.781 -22.203 -22.828 1 91.44 339 GLN B C 1
ATOM 5225 O O . GLN B 1 339 ? -12.82 -21.609 -22.516 1 91.44 339 GLN B O 1
ATOM 5230 N N . LEU B 1 340 ? -10.695 -22.062 -22.156 1 92.56 340 LEU B N 1
ATOM 5231 C CA . LEU B 1 340 ? -10.602 -21.203 -21 1 92.56 340 LEU B CA 1
ATOM 5232 C C . LEU B 1 340 ? -10.781 -19.734 -21.391 1 92.56 340 LEU B C 1
ATOM 5234 O O . LEU B 1 340 ? -11.266 -18.938 -20.594 1 92.56 340 LEU B O 1
ATOM 5238 N N . LEU B 1 341 ? -10.391 -19.359 -22.594 1 91.12 341 LEU B N 1
ATOM 5239 C CA . LEU B 1 341 ? -10.578 -18 -23.094 1 91.12 341 LEU B CA 1
ATOM 5240 C C . LEU B 1 341 ? -12.031 -17.75 -23.469 1 91.12 341 LEU B C 1
ATOM 5242 O O . LEU B 1 341 ? -12.57 -16.672 -23.203 1 91.12 341 LEU B O 1
ATOM 5246 N N . ASP B 1 342 ? -12.672 -18.781 -24 1 89.81 342 ASP B N 1
ATOM 5247 C CA . ASP B 1 342 ? -14.016 -18.625 -24.547 1 89.81 342 ASP B CA 1
ATOM 5248 C C . ASP B 1 342 ? -15.078 -18.844 -23.469 1 89.81 342 ASP B C 1
ATOM 5250 O O . ASP B 1 342 ? -16.188 -18.297 -23.562 1 89.81 342 ASP B O 1
ATOM 5254 N N . SER B 1 343 ? -14.773 -19.672 -22.547 1 84.44 343 SER B N 1
ATOM 5255 C CA . SER B 1 343 ? -15.758 -20.047 -21.531 1 84.44 343 SER B CA 1
ATOM 5256 C C . SER B 1 343 ? -15.211 -19.844 -20.125 1 84.44 343 SER B C 1
ATOM 5258 O O . SER B 1 343 ? -15.281 -20.75 -19.297 1 84.44 343 SER B O 1
ATOM 5260 N N . LYS B 1 344 ? -14.805 -18.719 -19.875 1 76.38 344 LYS B N 1
ATOM 5261 C CA . LYS B 1 344 ? -14.148 -18.406 -18.609 1 76.38 344 LYS B CA 1
ATOM 5262 C C . LYS B 1 344 ? -15.062 -18.703 -17.422 1 76.38 344 LYS B C 1
ATOM 5264 O O . LYS B 1 344 ? -14.594 -19.141 -16.359 1 76.38 344 LYS B O 1
ATOM 5269 N N . ASP B 1 345 ? -16.281 -18.625 -17.719 1 81.56 345 ASP B N 1
ATOM 5270 C CA . ASP B 1 345 ? -17.234 -18.766 -16.609 1 81.56 345 ASP B CA 1
ATOM 5271 C C . ASP B 1 345 ? -17.609 -20.219 -16.391 1 81.56 345 ASP B C 1
ATOM 5273 O O . ASP B 1 345 ? -18.234 -20.562 -15.383 1 81.56 345 ASP B O 1
ATOM 5277 N N . ALA B 1 346 ? -17.141 -21.047 -17.25 1 82.44 346 ALA B N 1
ATOM 5278 C CA . ALA B 1 346 ? -17.562 -22.438 -17.188 1 82.44 346 ALA B CA 1
ATOM 5279 C C . ALA B 1 346 ? -16.453 -23.312 -16.609 1 82.44 346 ALA B C 1
ATOM 5281 O O . ALA B 1 346 ? -16.656 -24.5 -16.359 1 82.44 346 ALA B O 1
ATOM 5282 N N . CYS B 1 347 ? -15.336 -22.719 -16.422 1 88.19 347 CYS B N 1
ATOM 5283 C CA . CYS B 1 347 ? -14.211 -23.5 -15.914 1 88.19 347 CYS B CA 1
ATOM 5284 C C . CYS B 1 347 ? -13.469 -22.734 -14.812 1 88.19 347 CYS B C 1
ATOM 5286 O O . CYS B 1 347 ? -13.516 -21.516 -14.773 1 88.19 347 CYS B O 1
ATOM 5288 N N . VAL B 1 348 ? -12.883 -23.516 -13.898 1 91.19 348 VAL B N 1
ATOM 5289 C CA . VAL B 1 348 ? -12.016 -22.922 -12.883 1 91.19 348 VAL B CA 1
ATOM 5290 C C . VAL B 1 348 ? -10.586 -23.391 -13.086 1 91.19 348 VAL B C 1
ATOM 5292 O O . VAL B 1 348 ? -9.719 -22.625 -13.508 1 91.19 348 VAL B O 1
ATOM 5295 N N . LYS B 1 349 ? -10.391 -24.672 -13 1 95 349 LYS B N 1
ATOM 5296 C CA . LYS B 1 349 ? -9.07 -25.266 -13.18 1 95 349 LYS B CA 1
ATOM 5297 C C . LYS B 1 349 ? -9.117 -26.438 -14.148 1 95 349 LYS B C 1
ATOM 5299 O O . LYS B 1 349 ? -9.93 -27.359 -13.977 1 95 349 LYS B O 1
ATOM 5304 N N . VAL B 1 350 ? -8.281 -26.359 -15.188 1 96.69 350 VAL B N 1
ATOM 5305 C CA . VAL B 1 350 ? -8.156 -27.453 -16.141 1 96.69 350 VAL B CA 1
ATOM 5306 C C . VAL B 1 350 ? -6.812 -28.156 -15.953 1 96.69 350 VAL B C 1
ATOM 5308 O O . VAL B 1 350 ? -5.766 -27.5 -15.93 1 96.69 350 VAL B O 1
ATOM 5311 N N . LEU B 1 351 ? -6.824 -29.438 -15.766 1 98 351 LEU B N 1
ATOM 5312 C CA . LEU B 1 351 ? -5.609 -30.234 -15.68 1 98 351 LEU B CA 1
ATOM 5313 C C . LEU B 1 351 ? -5.336 -30.953 -17 1 98 351 LEU B C 1
ATOM 5315 O O . LEU B 1 351 ? -6.266 -31.375 -17.688 1 98 351 LEU B O 1
ATOM 5319 N N . VAL B 1 352 ? -4.117 -31.047 -17.297 1 98.5 352 VAL B N 1
ATOM 5320 C CA . VAL B 1 352 ? -3.664 -31.688 -18.531 1 98.5 352 VAL B CA 1
ATOM 5321 C C . VAL B 1 352 ? -2.75 -32.875 -18.203 1 98.5 352 VAL B C 1
ATOM 5323 O O . VAL B 1 352 ? -1.865 -32.75 -17.359 1 98.5 352 VAL B O 1
ATOM 5326 N N . THR B 1 353 ? -2.939 -33.969 -18.781 1 98.44 353 THR B N 1
ATOM 5327 C CA . THR B 1 353 ? -2.057 -35.125 -18.641 1 98.44 353 THR B CA 1
ATOM 5328 C C . THR B 1 353 ? -1.411 -35.469 -19.984 1 98.44 353 THR B C 1
ATOM 5330 O O . THR B 1 353 ? -2.049 -35.375 -21.031 1 98.44 353 THR B O 1
ATOM 5333 N N . PRO B 1 354 ? -0.045 -35.625 -20.047 1 95.19 354 PRO B N 1
ATOM 5334 C CA . PRO B 1 354 ? 0.598 -36.031 -21.297 1 95.19 354 PRO B CA 1
ATOM 5335 C C . PRO B 1 354 ? 0.231 -37.438 -21.719 1 95.19 354 PRO B C 1
ATOM 5337 O O . PRO B 1 354 ? 0.408 -37.812 -22.891 1 95.19 354 PRO B O 1
ATOM 5340 N N . THR B 1 355 ? -0.02 -38.406 -20.812 1 77.88 355 THR B N 1
ATOM 5341 C CA . THR B 1 355 ? -0.226 -39.812 -21.109 1 77.88 355 THR B CA 1
ATOM 5342 C C . THR B 1 355 ? -1.597 -40.031 -21.734 1 77.88 355 THR B C 1
ATOM 5344 O O . THR B 1 355 ? -2.547 -39.312 -21.453 1 77.88 355 THR B O 1
ATOM 5347 N N . THR B 1 356 ? -1.615 -40.5 -23.094 1 58.34 356 THR B N 1
ATOM 5348 C CA . THR B 1 356 ? -2.85 -40.938 -23.734 1 58.34 356 THR B CA 1
ATOM 5349 C C . THR B 1 356 ? -3.678 -41.812 -22.797 1 58.34 356 THR B C 1
ATOM 5351 O O . THR B 1 356 ? -3.131 -42.656 -22.094 1 58.34 356 THR B O 1
ATOM 5354 N N . ALA B 1 357 ? -4.898 -41.312 -22.297 1 44.16 357 ALA B N 1
ATOM 5355 C CA . ALA B 1 357 ? -5.844 -42.219 -21.625 1 44.16 357 ALA B CA 1
ATOM 5356 C C . ALA B 1 357 ? -6.031 -43.5 -22.422 1 44.16 357 ALA B C 1
ATOM 5358 O O . ALA B 1 357 ? -6.02 -43.5 -23.656 1 44.16 357 ALA B O 1
#

Solvent-accessible surface area (backbone atoms only — not comparable to full-atom values): 35112 Å² total; per-residue (Å²): 74,52,29,35,32,38,65,46,60,76,36,68,45,70,41,79,43,80,71,59,75,54,54,94,66,17,20,31,33,35,37,53,35,14,33,65,49,71,57,57,50,44,24,38,71,67,40,64,58,67,31,33,35,81,88,45,52,19,82,56,58,60,30,41,49,59,29,28,31,27,48,20,21,14,26,24,30,65,40,72,41,89,89,52,89,68,50,71,64,40,32,27,28,43,57,32,70,36,56,74,70,68,45,69,36,26,69,70,62,37,38,58,52,22,92,37,54,38,31,34,12,37,19,20,70,36,28,14,29,42,14,40,48,30,22,42,51,51,90,35,47,42,78,45,60,73,90,46,52,90,51,36,25,53,46,49,51,34,10,35,24,42,27,36,56,57,61,61,66,61,93,68,37,48,90,31,37,37,36,32,31,24,42,43,55,52,21,46,24,34,52,44,46,39,57,61,57,45,39,60,39,40,34,32,38,30,74,42,65,55,37,38,54,57,48,50,74,40,96,37,48,73,38,39,61,88,82,37,64,58,23,61,53,41,15,63,76,44,79,66,52,28,22,49,31,32,41,33,39,54,64,46,70,70,54,51,54,38,46,59,65,16,35,18,74,57,13,35,40,31,38,56,42,82,60,96,53,62,43,72,42,55,41,65,65,37,27,67,28,32,30,36,39,33,28,35,49,63,39,33,66,67,31,42,53,48,39,51,54,37,49,74,72,48,54,47,71,72,56,66,67,46,55,64,45,79,46,43,45,90,40,36,55,65,69,40,54,47,35,51,71,76,37,51,58,78,51,57,27,43,32,31,18,50,61,81,129,71,52,29,36,32,37,66,46,58,76,36,69,43,70,40,79,45,81,72,61,74,52,54,93,64,17,20,32,33,34,38,50,34,13,33,65,48,72,58,56,48,45,24,37,72,65,40,69,58,66,32,34,35,82,88,43,53,19,82,56,59,60,30,41,49,57,28,27,33,28,48,19,21,14,27,25,31,65,38,69,42,90,90,52,89,68,51,70,67,40,32,28,28,44,56,32,69,36,55,75,69,68,45,69,38,27,70,69,63,37,39,59,52,22,92,37,53,38,30,34,11,38,20,19,74,35,30,15,28,41,14,41,48,29,24,42,50,50,90,35,47,41,79,48,59,72,90,44,50,91,50,38,26,53,46,49,51,34,10,34,24,43,27,36,54,56,62,60,67,61,94,68,37,48,89,31,36,37,34,31,32,24,44,44,56,54,22,46,25,33,52,44,48,39,56,60,57,44,38,60,38,39,35,32,37,32,74,43,64,55,36,38,55,58,48,51,74,38,95,36,47,74,37,38,60,85,82,37,64,57,25,60,52,40,14,63,75,44,78,64,50,27,23,49,31,30,40,33,40,57,62,46,70,71,54,51,54,38,45,58,65,15,35,18,73,57,13,34,40,29,38,53,40,82,61,97,53,62,43,71,42,56,39,63,66,36,26,67,29,33,30,36,37,32,28,35,51,63,37,33,66,67,31,42,52,49,39,52,52,37,50,73,70,51,55,45,70,72,55,65,69,47,55,64,43,77,45,43,45,89,40,36,57,65,70,39,53,48,36,50,71,75,36,52,59,78,52,57,27,43,32,31,19,49,63,82,128

Organism: NCBI:txid1442368

Foldseek 3Di:
DWFFKQQFAQDTDTDDDDQFDADVQKFKFFWFKFWDDVLNLCRRHPRDRLAAAQVGAQQQARDYPTATATQLTKGFTCGDDPPQPDDGGFTWTFRFKDADCPDPCNVVQNRLPHPRIHGARHNHDQGHNLGRMGIDRSLRIGTADPVCNVPSSLLQLLLLLLQLVVQQVDPAQQAFEEEEEEQFSNSVSNLLVSQLRNHNAYEYAYAFDLSQVLSVVRRYHYDDVVVDLLQVVLCVVVVNFAGQEYEYQPPDQVSQVSNLSRHGQQHEYEYSHDDDDDHDHDPCSCVVRVYHYHYGGRHTPVSSVVSSVCVNVCSSPSSSSLAQEEEESNCCVPVNNVCCVVCVSRHRMYMYGPDDD/DWFFKQQFAQDTDTDDDDQFDADVQKFKFFWFKFWDDVQNLCRRHPDDRLAAAQVGAQQQARDYPTATATQLTKGFTCGDDPPQPDDGGFTWTFRFKDADCPDPCNVVQVRLPHPRIHGARRNHDQGHNLDRMGIDRSLRIGTADPVCNVPSSLLQLLLLLLQLVVQQVDPAQQAFEEEEEEQFSNSVSNLLVSVLRNHNAYEYEYAFDLSQVLSVVGRYHYDDVVVDLLLVVQCVVVVNFAGQEYEYQPPDQVSQVSNLSRHGQQHEYEYSHDDDDDHDHDPCSCVVRVYHYHYGGRHTPVSSVVSSVCVNVCSNPSSSSLAQEEEESNCCVPVNNVCCVVCVSRHRMYMYGPDDD

InterPro domains:
  IPR011032 GroES-like superfamily [SSF50129] (1-184)
  IPR013149 Alcohol dehydrogenase-like, C-terminal [PF00107] (185-310)
  IPR013154 Alcohol dehydrogenase-like, N-terminal [PF08240] (23-146)
  IPR020843 Enoylreductase domain [SM00829] (8-352)
  IPR036291 NAD(P)-binding domain superfamily [SSF51735] (150-315)

pLDDT: mean 95.72, std 5.04, range [44.16, 98.94]

Nearest PDB structures (foldseek):
  6ie0-assembly2_D  TM=9.331E-01  e=1.278E-41  Bacillus subtilis subsp. subtilis str. 168
  2eer-assembly1_B  TM=8.673E-01  e=4.901E-29  Sulfurisphaera tokodaii str. 7
  3meq-assembly1_C  TM=8.946E-01  e=1.785E-26  Brucella suis
  3i4c-assembly1_D  TM=8.929E-01  e=3.388E-26  Saccharolobus solfataricus
  3i4c-assembly1_B  TM=8.990E-01  e=1.691E-24  Saccharolobus solfataricus

Secondary structure (DSSP, 8-state):
-EEEEEEETTEEEEEE-PPP---TTEEEEEEEEEE--HHHHHHHHT--SS---SSS--TTT---S-EE---EEEEEEEE--TT----TT-EEEE--EE--S-SHHHHTT-GGG-SS-EETTTS-SS--SSBSEEEEEGGGEEE--GGGGGGGGGHHHHHHHHHHHHHTT-S--TT-EEEEE--SHHHHHHHHHHHHHT-SEEEEE---HHHHHHHHTSS-EEE-TTTS-HHHHHHHHTTTS-EEEEEE-S--HHHHHHHHHHEEEEEEEEE----SS-EEE-HHHHHHTTPEEEE--S--HHHHHHHHHHHHTTTTTTGGGGEEEEEEGGGIIIIIIIHHHH-GGG-SEEEEESS--/-EEEEEEETTEEEEEE-PPPPP-TTEEEEEEEEEE--HHHHHHHHT--SS---SSS--TTT---S-EE---EEEEEEEE--TT----TT-EEEE--EE--S-SHHHHTT-GGG-SS-EEBTTTBSS--SSBSEEEEEGGGEEE--GGGGGGGGGHHHHHHHHHHHHHTT-S-STT-EEEEE--SHHHHHHHHHHHHHT-SEEEEE---HHHHHHHHTSS-EEE-TTTS-HHHHHHHHTTTS-EEEEEE-S--HHHHHHHHHHEEEEEEEEE----SS-EEE-HHHHHHTTPEEEE--S--HHHHHHHHHHHHTTTTTTGGGGEEEEEEGGGIIIIIIIHHHH-GGG-SEEEEESS--

Radius of gyration: 29.36 Å; Cα contacts (8 Å, |Δi|>4): 1831; chains: 2; bounding box: 52×89×67 Å